Protein AF-0000000083255659 (afdb_homodimer)

Nearest PDB structures (foldseek):
  3q2k-assembly2_O  TM=6.761E-01  e=6.385E-17  Bordetella pertussis Tohama I
  3q2i-assembly1_A  TM=6.664E-01  e=1.271E-16  Chromobacterium violaceum
  3q2k-assembly2_P  TM=6.772E-01  e=3.003E-16  Bordetella pertussis Tohama I
  3q2k-assembly2_M  TM=6.395E-01  e=3.003E-16  Bordetella pertussis Tohama I
  3q2k-assembly2_L  TM=6.882E-01  e=6.271E-15  Bordetella pertussis Tohama I

Organism: NCBI:txid582686

Foldseek 3Di:
DPDQQQAAEEEEEDDDPVVVLVLVLCVLCVRHYDYAEYADQDPVSQVVCCVVRVHHYDRDDCVVLPPDPGLAYEYDDDQDCQLVVLLVCQVSVHAYEYEPPSHDDLVSLQVSVVSQPPPGRYFYQLQLCVQFLNVLLLLVLVVCQQPQWFEKEWADDDFLSRLLSVCSSNVNAQFKKKKAKAKDKDKDWDAADPVGGDPDTDIDIWIWIWMKIQTPPRGIYIYIYTPRCVTDPPDDIWMWIHGPAWIDTRFKIWGAPDPPRIDIWGWDWDFADPDPGPLDTDTAHIDTVPGGSTGQPDPPRNDDSSSSSSVVVSVVSSQVSVPHDHDGGSLNSSSSNNVSVQNVVNHVVSDIGIDDGDPSRDDD/DPDQQQAAEEEEEDDDPVVVLVLVLCVLCVRHYDYAEYADQDPVSQVVCCVVRVHHYDRDDCVPLPPDPGLAYEYDDDQDCQLVVLLVCQVSVHAYEYEPPSHDDLVSLQVSVVSQDPPRRYFYQLQLCVQFLNVLLLLVLVVCQQPQWFEKEWADDDFLSRLLSVCSSNVNAQFKKKKAKAKDKDKDWDAADPVGGDPDTDIDIWIWIWMKIQTPPRGIYIYIYTPRCVTDPPDDTWMWIHGPAWIDTRFKIWGAPDPPRIDIWGWDWDFADPDPGPPDTDTAHIDTVPGGSTGQPDPPRNDDSSSSSSVVVSVVSSCVSVPHDHDGGSLNSSSSNNVSVQNVVNHVVSDIGIDDGDPSRDDD

pLDDT: mean 95.0, std 7.07, range [35.06, 98.88]

InterPro domains:
  IPR000683 Gfo/Idh/MocA-like oxidoreductase, N-terminal [PF01408] (8-112)
  IPR036291 NAD(P)-binding domain superfamily [SSF51735] (4-154)
  IPR051450 Gfo/Idh/MocA Oxidoreductases [PTHR43377] (5-158)

Structure (mmCIF, N/CA/C/O backbone):
data_AF-0000000083255659-model_v1
#
loop_
_entity.id
_entity.type
_entity.pdbx_description
1 polymer 'Putative dehydrogenase'
#
loop_
_atom_site.group_PDB
_atom_site.id
_atom_site.type_symbol
_atom_site.label_atom_id
_atom_site.label_alt_id
_atom_site.label_comp_id
_atom_site.label_asym_id
_atom_site.label_entity_id
_atom_site.label_seq_id
_atom_site.pdbx_PDB_ins_code
_atom_site.Cartn_x
_atom_site.Cartn_y
_atom_site.Cartn_z
_atom_site.occupancy
_atom_site.B_iso_or_equiv
_atom_site.auth_seq_id
_atom_site.auth_comp_id
_atom_site.auth_asym_id
_atom_site.auth_atom_id
_atom_site.pdbx_PDB_model_num
ATOM 1 N N . MET A 1 1 ? 13.148 -31.312 -28.688 1 35.12 1 MET A N 1
ATOM 2 C CA . MET A 1 1 ? 12.477 -30.016 -28.516 1 35.12 1 MET A CA 1
ATOM 3 C C . MET A 1 1 ? 11.094 -30.047 -29.156 1 35.12 1 MET A C 1
ATOM 5 O O . MET A 1 1 ? 10.977 -30.25 -30.359 1 35.12 1 MET A O 1
ATOM 9 N N . ARG A 1 2 ? 10.078 -30.422 -28.406 1 48.06 2 ARG A N 1
ATOM 10 C CA . ARG A 1 2 ? 8.781 -30.547 -29.062 1 48.06 2 ARG A CA 1
ATOM 11 C C . ARG A 1 2 ? 8.516 -29.359 -29.984 1 48.06 2 ARG A C 1
ATOM 13 O O . ARG A 1 2 ? 8.914 -28.234 -29.688 1 48.06 2 ARG A O 1
ATOM 20 N N . SER A 1 3 ? 8.297 -29.531 -31.156 1 46.84 3 SER A N 1
ATOM 21 C CA . SER A 1 3 ? 7.891 -28.438 -32.031 1 46.84 3 SER A CA 1
ATOM 22 C C . SER A 1 3 ? 6.688 -27.688 -31.438 1 46.84 3 SER A C 1
ATOM 24 O O . SER A 1 3 ? 5.832 -28.297 -30.797 1 46.84 3 SER A O 1
ATOM 26 N N . MET A 1 4 ? 6.785 -26.312 -31.141 1 52.16 4 MET A N 1
ATOM 27 C CA . MET A 1 4 ? 5.688 -25.453 -30.703 1 52.16 4 MET A CA 1
ATOM 28 C C . MET A 1 4 ? 4.359 -25.922 -31.281 1 52.16 4 MET A C 1
ATOM 30 O O . MET A 1 4 ? 3.301 -25.422 -30.906 1 52.16 4 MET A O 1
ATOM 34 N N . THR A 1 5 ? 4.461 -26.922 -32.188 1 57.62 5 THR A N 1
ATOM 35 C CA . THR A 1 5 ? 3.27 -27.281 -32.969 1 57.62 5 THR A CA 1
ATOM 36 C C . THR A 1 5 ? 2.619 -28.531 -32.406 1 57.62 5 THR A C 1
ATOM 38 O O . THR A 1 5 ? 1.493 -28.875 -32.781 1 57.62 5 THR A O 1
ATOM 41 N N . GLU A 1 6 ? 3.33 -29.234 -31.375 1 81.56 6 GLU A N 1
ATOM 42 C CA . GLU A 1 6 ? 2.689 -30.484 -30.984 1 81.56 6 GLU A CA 1
ATOM 43 C C . GLU A 1 6 ? 1.813 -30.281 -29.75 1 81.56 6 GLU A C 1
ATOM 45 O O . GLU A 1 6 ? 2.205 -29.594 -28.812 1 81.56 6 GLU A O 1
ATOM 50 N N . LYS A 1 7 ? 0.633 -30.891 -29.719 1 92.81 7 LYS A N 1
ATOM 51 C CA . LYS A 1 7 ? -0.378 -30.828 -28.672 1 92.81 7 LYS A CA 1
ATOM 52 C C . LYS A 1 7 ? 0.122 -31.484 -27.375 1 92.81 7 LYS A C 1
ATOM 54 O O . LYS A 1 7 ? 0.744 -32.531 -27.422 1 92.81 7 LYS A O 1
ATOM 59 N N . ILE A 1 8 ? 0.042 -30.812 -26.281 1 97.44 8 ILE A N 1
ATOM 60 C CA . ILE A 1 8 ? 0.362 -31.359 -24.969 1 97.44 8 ILE A CA 1
ATOM 61 C C . ILE A 1 8 ? -0.812 -32.188 -24.453 1 97.44 8 ILE A C 1
ATOM 63 O O . ILE A 1 8 ? -1.905 -31.672 -24.234 1 97.44 8 ILE A O 1
ATOM 67 N N . LYS A 1 9 ? -0.588 -33.469 -24.375 1 98.12 9 LYS A N 1
ATOM 68 C CA . LYS A 1 9 ? -1.603 -34.406 -23.859 1 98.12 9 LYS A CA 1
ATOM 69 C C . LYS A 1 9 ? -1.374 -34.688 -22.375 1 98.12 9 LYS A C 1
ATOM 71 O O . LYS A 1 9 ? -0.251 -34.969 -21.969 1 98.12 9 LYS A O 1
ATOM 76 N N . PHE A 1 10 ? -2.426 -34.562 -21.625 1 98.5 10 PHE A N 1
ATOM 77 C CA . PHE A 1 10 ? -2.268 -34.844 -20.203 1 98.5 10 PHE A CA 1
ATOM 78 C C . PHE A 1 10 ? -3.545 -35.438 -19.625 1 98.5 10 PHE A C 1
ATOM 80 O O . PHE A 1 10 ? -4.602 -35.406 -20.25 1 98.5 10 PHE A O 1
ATOM 87 N N . GLY A 1 11 ? -3.422 -36.156 -18.516 1 98.38 11 GLY A N 1
ATOM 88 C CA . GLY A 1 11 ? -4.551 -36.656 -17.766 1 98.38 11 GLY A CA 1
ATOM 89 C C . GLY A 1 11 ? -4.844 -35.875 -16.516 1 98.38 11 GLY A C 1
ATOM 90 O O . GLY A 1 11 ? -4.008 -35.062 -16.062 1 98.38 11 GLY A O 1
ATOM 91 N N . ILE A 1 12 ? -6.082 -36 -15.992 1 98.44 12 ILE A N 1
ATOM 92 C CA . ILE A 1 12 ? -6.449 -35.312 -14.766 1 98.44 12 ILE A CA 1
ATOM 93 C C . ILE A 1 12 ? -6.98 -36.312 -13.742 1 98.44 12 ILE A C 1
ATOM 95 O O . ILE A 1 12 ? -7.805 -37.156 -14.078 1 98.44 12 ILE A O 1
ATOM 99 N N . VAL A 1 13 ? -6.398 -36.25 -12.578 1 98.06 13 VAL A N 1
ATOM 100 C CA . VAL A 1 13 ? -6.984 -36.969 -11.438 1 98.06 13 VAL A CA 1
ATOM 101 C C . VAL A 1 13 ? -7.844 -36 -10.625 1 98.06 13 VAL A C 1
ATOM 103 O O . VAL A 1 13 ? -7.324 -35.031 -10.031 1 98.06 13 VAL A O 1
ATOM 106 N N . GLY A 1 14 ? -9.117 -36.281 -10.547 1 95.94 14 GLY A N 1
ATOM 107 C CA . GLY A 1 14 ? -10.047 -35.406 -9.859 1 95.94 14 GLY A CA 1
ATOM 108 C C . GLY A 1 14 ? -10.992 -34.688 -10.812 1 95.94 14 GLY A C 1
ATOM 109 O O . GLY A 1 14 ? -10.656 -34.469 -11.977 1 95.94 14 GLY A O 1
ATOM 110 N N . GLY A 1 15 ? -12.195 -34.281 -10.32 1 91.31 15 GLY A N 1
ATOM 111 C CA . GLY A 1 15 ? -13.203 -33.625 -11.148 1 91.31 15 GLY A CA 1
ATOM 112 C C . GLY A 1 15 ? -13.883 -32.469 -10.453 1 91.31 15 GLY A C 1
ATOM 113 O O . GLY A 1 15 ? -15.055 -32.156 -10.711 1 91.31 15 GLY A O 1
ATOM 114 N N . GLY A 1 16 ? -13.211 -31.812 -9.586 1 87.12 16 GLY A N 1
ATOM 115 C CA . GLY A 1 16 ? -13.789 -30.703 -8.852 1 87.12 16 GLY A CA 1
ATOM 116 C C . GLY A 1 16 ? -13.664 -29.375 -9.57 1 87.12 16 GLY A C 1
ATOM 117 O O . GLY A 1 16 ? -13.383 -29.344 -10.773 1 87.12 16 GLY A O 1
ATOM 118 N N . TRP A 1 17 ? -13.984 -28.328 -8.852 1 84.25 17 TRP A N 1
ATOM 119 C CA . TRP A 1 17 ? -14.031 -26.969 -9.375 1 84.25 17 TRP A CA 1
ATOM 120 C C . TRP A 1 17 ? -12.711 -26.594 -10.047 1 84.25 17 TRP A C 1
ATOM 122 O O . TRP A 1 17 ? -12.711 -25.984 -11.125 1 84.25 17 TRP A O 1
ATOM 132 N N . ARG A 1 18 ? -11.617 -26.922 -9.484 1 89.44 18 ARG A N 1
ATOM 133 C CA . ARG A 1 18 ? -10.312 -26.547 -10.016 1 89.44 18 ARG A CA 1
ATOM 134 C C . ARG A 1 18 ? -10.031 -27.281 -11.328 1 89.44 18 ARG A C 1
ATOM 136 O O . ARG A 1 18 ? -9.383 -26.734 -12.219 1 89.44 18 ARG A O 1
ATOM 143 N N . ALA A 1 19 ? -10.453 -28.547 -11.398 1 93.31 19 ALA A N 1
ATOM 144 C CA . ALA A 1 19 ? -10.266 -29.312 -12.617 1 93.31 19 ALA A CA 1
ATOM 145 C C . ALA A 1 19 ? -10.914 -28.625 -13.812 1 93.31 19 ALA A C 1
ATOM 147 O O . ALA A 1 19 ? -10.445 -28.75 -14.945 1 93.31 19 ALA A O 1
ATOM 148 N N . GLU A 1 20 ? -11.938 -27.875 -13.523 1 90.69 20 GLU A N 1
ATOM 149 C CA . GLU A 1 20 ? -12.68 -27.203 -14.594 1 90.69 20 GLU A CA 1
ATOM 150 C C . GLU A 1 20 ? -11.82 -26.141 -15.273 1 90.69 20 GLU A C 1
ATOM 152 O O . GLU A 1 20 ? -12.016 -25.844 -16.453 1 90.69 20 GLU A O 1
ATOM 157 N N . PHE A 1 21 ? -10.898 -25.578 -14.555 1 91.81 21 PHE A N 1
ATOM 158 C CA . PHE A 1 21 ? -10 -24.609 -15.172 1 91.81 21 PHE A CA 1
ATOM 159 C C . PHE A 1 21 ? -9.195 -25.266 -16.281 1 91.81 21 PHE A C 1
ATOM 161 O O . PHE A 1 21 ? -9.055 -24.703 -17.375 1 91.81 21 PHE A O 1
ATOM 168 N N . TYR A 1 22 ? -8.742 -26.469 -16.047 1 97 22 TYR A N 1
ATOM 169 C CA . TYR A 1 22 ? -7.969 -27.188 -17.047 1 97 22 TYR A CA 1
ATOM 170 C C . TYR A 1 22 ? -8.836 -27.562 -18.25 1 97 22 TYR A C 1
ATOM 172 O O . TYR A 1 22 ? -8.406 -27.453 -19.391 1 97 22 TYR A O 1
ATOM 180 N N . LEU A 1 23 ? -10.039 -27.938 -17.938 1 96.38 23 LEU A N 1
ATOM 181 C CA . LEU A 1 23 ? -10.984 -28.312 -18.984 1 96.38 23 LEU A CA 1
ATOM 182 C C . LEU A 1 23 ? -11.32 -27.125 -19.875 1 96.38 23 LEU A C 1
ATOM 184 O O . LEU A 1 23 ? -11.312 -27.25 -21.094 1 96.38 23 LEU A O 1
ATOM 188 N N . ARG A 1 24 ? -11.5 -26 -19.25 1 94.94 24 ARG A N 1
ATOM 189 C CA . ARG A 1 24 ? -11.812 -24.781 -20 1 94.94 24 ARG A CA 1
ATOM 190 C C . ARG A 1 24 ? -10.648 -24.375 -20.891 1 94.94 24 ARG A C 1
ATOM 192 O O . ARG A 1 24 ? -10.852 -23.969 -22.047 1 94.94 24 ARG A O 1
ATOM 199 N N . ILE A 1 25 ? -9.516 -24.484 -20.375 1 96.38 25 ILE A N 1
ATOM 200 C CA . ILE A 1 25 ? -8.32 -24.094 -21.109 1 96.38 25 ILE A CA 1
ATOM 201 C C . ILE A 1 25 ? -8.125 -25.031 -22.312 1 96.38 25 ILE A C 1
ATOM 203 O O . ILE A 1 25 ? -7.871 -24.562 -23.422 1 96.38 25 ILE A O 1
ATOM 207 N N . ALA A 1 26 ? -8.258 -26.312 -22.094 1 96.19 26 ALA A N 1
ATOM 208 C CA . ALA A 1 26 ? -8.125 -27.281 -23.172 1 96.19 26 ALA A CA 1
ATOM 209 C C . ALA A 1 26 ? -9.195 -27.078 -24.25 1 96.19 26 ALA A C 1
ATOM 211 O O . ALA A 1 26 ? -8.922 -27.188 -25.438 1 96.19 26 ALA A O 1
ATOM 212 N N . ALA A 1 27 ? -10.367 -26.75 -23.766 1 94.69 27 ALA A N 1
ATOM 213 C CA . ALA A 1 27 ? -11.461 -26.484 -24.703 1 94.69 27 ALA A CA 1
ATOM 214 C C . ALA A 1 27 ? -11.203 -25.234 -25.516 1 94.69 27 ALA A C 1
ATOM 216 O O . ALA A 1 27 ? -11.523 -25.172 -26.703 1 94.69 27 ALA A O 1
ATOM 217 N N . ALA A 1 28 ? -10.633 -24.234 -24.906 1 92.75 28 ALA A N 1
ATOM 218 C CA . ALA A 1 28 ? -10.375 -22.953 -25.547 1 92.75 28 ALA A CA 1
ATOM 219 C C . ALA A 1 28 ? -9.203 -23.047 -26.516 1 92.75 28 ALA A C 1
ATOM 221 O O . ALA A 1 28 ? -9.133 -22.297 -27.484 1 92.75 28 ALA A O 1
ATOM 222 N N . MET A 1 29 ? -8.312 -24.016 -26.234 1 94.94 29 MET A N 1
ATOM 223 C CA . MET A 1 29 ? -7.125 -24.156 -27.062 1 94.94 29 MET A CA 1
ATOM 224 C C . MET A 1 29 ? -6.879 -25.625 -27.422 1 94.94 29 MET A C 1
ATOM 226 O O . MET A 1 29 ? -5.832 -26.172 -27.078 1 94.94 29 MET A O 1
ATOM 230 N N . PRO A 1 30 ? -7.738 -26.172 -28.25 1 93.94 30 PRO A N 1
ATOM 231 C CA . PRO A 1 30 ? -7.645 -27.609 -28.547 1 93.94 30 PRO A CA 1
ATOM 232 C C . PRO A 1 30 ? -6.422 -27.953 -29.391 1 93.94 30 PRO A C 1
ATOM 234 O O . PRO A 1 30 ? -6.008 -29.125 -29.422 1 93.94 30 PRO A O 1
ATOM 237 N N . GLU A 1 31 ? -5.914 -26.953 -29.984 1 94.06 31 GLU A N 1
ATOM 238 C CA . GLU A 1 31 ? -4.73 -27.203 -30.797 1 94.06 31 GLU A CA 1
ATOM 239 C C . GLU A 1 31 ? -3.475 -27.312 -29.938 1 94.06 31 GLU A C 1
ATOM 241 O O . GLU A 1 31 ? -2.443 -27.797 -30.391 1 94.06 31 GLU A O 1
ATOM 246 N N . ARG A 1 32 ? -3.545 -26.875 -28.688 1 95.5 32 ARG A N 1
ATOM 247 C CA . ARG A 1 32 ? -2.367 -26.828 -27.828 1 95.5 32 ARG A CA 1
ATOM 248 C C . ARG A 1 32 ? -2.459 -27.875 -26.719 1 95.5 32 ARG A C 1
ATOM 250 O O . ARG A 1 32 ? -1.441 -28.438 -26.297 1 95.5 32 ARG A O 1
ATOM 257 N N . PHE A 1 33 ? -3.678 -28.078 -26.234 1 97.31 33 PHE A N 1
ATOM 258 C CA . PHE A 1 33 ? -3.863 -28.938 -25.062 1 97.31 33 PHE A CA 1
ATOM 259 C C . PHE A 1 33 ? -4.938 -29.984 -25.312 1 97.31 33 PHE A C 1
ATOM 261 O O . PHE A 1 33 ? -5.957 -29.688 -25.953 1 97.31 33 PHE A O 1
ATOM 268 N N . GLU A 1 34 ? -4.691 -31.141 -24.844 1 97.44 34 GLU A N 1
ATOM 269 C CA . GLU A 1 34 ? -5.68 -32.219 -24.922 1 97.44 34 GLU A CA 1
ATOM 270 C C . GLU A 1 34 ? -5.699 -33.062 -23.641 1 97.44 34 GLU A C 1
ATOM 272 O O . GLU A 1 34 ? -4.656 -33.5 -23.172 1 97.44 34 GLU A O 1
ATOM 277 N N . ILE A 1 35 ? -6.844 -33.188 -23.062 1 97.88 35 ILE A N 1
ATOM 278 C CA . ILE A 1 35 ? -7.043 -34.062 -21.922 1 97.88 35 ILE A CA 1
ATOM 279 C C . ILE A 1 35 ? -7.512 -35.438 -22.406 1 97.88 35 ILE A C 1
ATOM 281 O O . ILE A 1 35 ? -8.609 -35.562 -22.953 1 97.88 35 ILE A O 1
ATOM 285 N N . THR A 1 36 ? -6.699 -36.438 -22.156 1 97.19 36 THR A N 1
ATOM 286 C CA . THR A 1 36 ? -6.988 -37.719 -22.797 1 97.19 36 THR A CA 1
ATOM 287 C C . THR A 1 36 ? -7.824 -38.625 -21.891 1 97.19 36 THR A C 1
ATOM 289 O O . THR A 1 36 ? -8.508 -39.531 -22.359 1 97.19 36 THR A O 1
ATOM 292 N N . ARG A 1 37 ? -7.695 -38.406 -20.609 1 97 37 ARG A N 1
ATOM 293 C CA . ARG A 1 37 ? -8.539 -39.156 -19.672 1 97 37 ARG A CA 1
ATOM 294 C C . ARG A 1 37 ? -8.547 -38.5 -18.297 1 97 37 ARG A C 1
ATOM 296 O O . ARG A 1 37 ? -7.609 -37.781 -17.938 1 97 37 ARG A O 1
ATOM 303 N N . MET A 1 38 ? -9.656 -38.719 -17.578 1 97.94 38 MET A N 1
ATOM 304 C CA . MET A 1 38 ? -9.82 -38.219 -16.219 1 97.94 38 MET A CA 1
ATOM 305 C C . MET A 1 38 ? -10.148 -39.375 -15.258 1 97.94 38 MET A C 1
ATOM 307 O O . MET A 1 38 ? -10.938 -40.25 -15.594 1 97.94 38 MET A O 1
ATOM 311 N N . LEU A 1 39 ? -9.453 -39.406 -14.172 1 98.06 39 LEU A N 1
ATOM 312 C CA . LEU A 1 39 ? -9.812 -40.344 -13.109 1 98.06 39 LEU A CA 1
ATOM 313 C C . LEU A 1 39 ? -10.812 -39.688 -12.148 1 98.06 39 LEU A C 1
ATOM 315 O O . LEU A 1 39 ? -10.469 -38.781 -11.406 1 98.06 39 LEU A O 1
ATOM 319 N N . VAL A 1 40 ? -12.031 -40.156 -12.172 1 96.38 40 VAL A N 1
ATOM 320 C CA . VAL A 1 40 ? -13.125 -39.75 -11.297 1 96.38 40 VAL A CA 1
ATOM 321 C C . VAL A 1 40 ? -13.773 -40.969 -10.68 1 96.38 40 VAL A C 1
ATOM 323 O O . VAL A 1 40 ? -14.258 -41.844 -11.398 1 96.38 40 VAL A O 1
ATOM 326 N N . ARG A 1 41 ? -13.875 -41 -9.328 1 91.88 41 ARG A N 1
ATOM 327 C CA . ARG A 1 41 ? -14.289 -42.219 -8.641 1 91.88 41 ARG A CA 1
ATOM 328 C C . ARG A 1 41 ? -15.781 -42.469 -8.805 1 91.88 41 ARG A C 1
ATOM 330 O O . ARG A 1 41 ? -16.219 -43.594 -8.93 1 91.88 41 ARG A O 1
ATOM 337 N N . SER A 1 42 ? -16.484 -41.375 -8.883 1 93.75 42 SER A N 1
ATOM 338 C CA . SER A 1 42 ? -17.938 -41.5 -9.023 1 93.75 42 SER A CA 1
ATOM 339 C C . SER A 1 42 ? -18.328 -41.688 -10.484 1 93.75 42 SER A C 1
ATOM 341 O O . SER A 1 42 ? -18.016 -40.875 -11.344 1 93.75 42 SER A O 1
ATOM 343 N N . GLU A 1 43 ? -19.125 -42.75 -10.75 1 93.75 43 GLU A N 1
ATOM 344 C CA . GLU A 1 43 ? -19.594 -43 -12.109 1 93.75 43 GLU A CA 1
ATOM 345 C C . GLU A 1 43 ? -20.5 -41.875 -12.609 1 93.75 43 GLU A C 1
ATOM 347 O O . GLU A 1 43 ? -20.406 -41.469 -13.766 1 93.75 43 GLU A O 1
ATOM 352 N N . GLU A 1 44 ? -21.328 -41.438 -11.773 1 95.06 44 GLU A N 1
ATOM 353 C CA . GLU A 1 44 ? -22.25 -40.375 -12.125 1 95.06 44 GLU A CA 1
ATOM 354 C C . GLU A 1 44 ? -21.516 -39.094 -12.477 1 95.06 44 GLU A C 1
ATOM 356 O O . GLU A 1 44 ? -21.766 -38.5 -13.516 1 95.06 44 GLU A O 1
ATOM 361 N N . LYS A 1 45 ? -20.578 -38.75 -11.641 1 93.44 45 LYS A N 1
ATOM 362 C CA . LYS A 1 45 ? -19.797 -37.562 -11.891 1 93.44 45 LYS A CA 1
ATOM 363 C C . LYS A 1 45 ? -18.969 -37.688 -13.172 1 93.44 45 LYS A C 1
ATOM 365 O O . LYS A 1 45 ? -18.859 -36.75 -13.953 1 93.44 45 LYS A O 1
ATOM 370 N N . GLY A 1 46 ? -18.406 -38.875 -13.352 1 94.38 46 GLY A N 1
ATOM 371 C CA . GLY A 1 46 ? -17.641 -39.125 -14.555 1 94.38 46 GLY A CA 1
ATOM 372 C C . GLY A 1 46 ? -18.453 -39.031 -15.828 1 94.38 46 GLY A C 1
ATOM 373 O O . GLY A 1 46 ? -18 -38.438 -16.812 1 94.38 46 GLY A O 1
ATOM 374 N N . ALA A 1 47 ? -19.609 -39.562 -15.773 1 95 47 ALA A N 1
ATOM 375 C CA . ALA A 1 47 ? -20.484 -39.5 -16.938 1 95 47 ALA A CA 1
ATOM 376 C C . ALA A 1 47 ? -20.859 -38.062 -17.266 1 95 47 ALA A C 1
ATOM 378 O O . ALA A 1 47 ? -20.922 -37.688 -18.438 1 95 47 ALA A O 1
ATOM 379 N N . ALA A 1 48 ? -21.172 -37.344 -16.266 1 94.81 48 ALA A N 1
ATOM 380 C CA . ALA A 1 48 ? -21.516 -35.938 -16.438 1 94.81 48 ALA A CA 1
ATOM 381 C C . ALA A 1 48 ? -20.359 -35.156 -17.062 1 94.81 48 ALA A C 1
ATOM 383 O O . ALA A 1 48 ? -20.578 -34.281 -17.922 1 94.81 48 ALA A O 1
ATOM 384 N N . LEU A 1 49 ? -19.156 -35.438 -16.609 1 94.38 49 LEU A N 1
ATOM 385 C CA . LEU A 1 49 ? -17.969 -34.75 -17.125 1 94.38 49 LEU A CA 1
ATOM 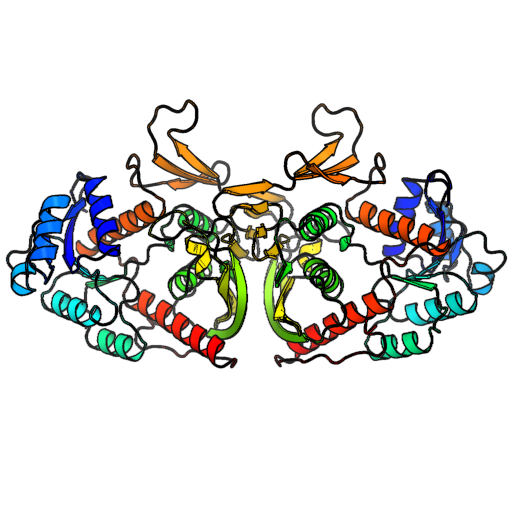386 C C . LEU A 1 49 ? -17.734 -35.125 -18.594 1 94.38 49 LEU A C 1
ATOM 388 O O . LEU A 1 49 ? -17.422 -34.25 -19.422 1 94.38 49 LEU A O 1
ATOM 392 N N . THR A 1 50 ? -17.906 -36.375 -18.891 1 95.06 50 THR A N 1
ATOM 393 C CA . THR A 1 50 ? -17.75 -36.844 -20.266 1 95.06 50 THR A CA 1
ATOM 394 C C . THR A 1 50 ? -18.781 -36.188 -21.172 1 95.06 50 THR A C 1
ATOM 396 O O . THR A 1 50 ? -18.453 -35.75 -22.281 1 95.06 50 THR A O 1
ATOM 399 N N . ALA A 1 51 ? -19.953 -36.125 -20.688 1 96.12 51 ALA A N 1
ATOM 400 C CA . ALA A 1 51 ? -21.031 -35.531 -21.484 1 96.12 51 ALA A CA 1
ATOM 401 C C . ALA A 1 51 ? -20.766 -34.062 -21.75 1 96.12 51 ALA A C 1
ATOM 403 O O . ALA A 1 51 ? -21 -33.594 -22.875 1 96.12 51 ALA A O 1
ATOM 404 N N . ARG A 1 52 ? -20.297 -33.406 -20.781 1 94.69 52 ARG A N 1
ATOM 405 C CA . ARG A 1 52 ? -20.141 -31.953 -20.875 1 94.69 52 ARG A CA 1
ATOM 406 C C . ARG A 1 52 ? -18.875 -31.594 -21.641 1 94.69 52 ARG A C 1
ATOM 408 O O . ARG A 1 52 ? -18.875 -30.641 -22.438 1 94.69 52 ARG A O 1
ATOM 415 N N . TRP A 1 53 ? -17.766 -32.344 -21.453 1 95.06 53 TRP A N 1
ATOM 416 C CA . TRP A 1 53 ? -16.469 -31.891 -21.938 1 95.06 53 TRP A CA 1
ATOM 417 C C . TRP A 1 53 ? -15.922 -32.812 -23.016 1 95.06 53 TRP A C 1
ATOM 419 O O . TRP A 1 53 ? -14.922 -32.5 -23.672 1 95.06 53 TRP A O 1
ATOM 429 N N . GLY A 1 54 ? -16.5 -34 -23.188 1 94.62 54 GLY A N 1
ATOM 430 C CA . GLY A 1 54 ? -16.078 -34.938 -24.188 1 94.62 54 GLY A CA 1
ATOM 431 C C . GLY A 1 54 ? -14.805 -35.688 -23.812 1 94.62 54 GLY A C 1
ATOM 432 O O . GLY A 1 54 ? -14.102 -36.219 -24.672 1 94.62 54 GLY A O 1
ATOM 433 N N . VAL A 1 55 ? -14.43 -35.656 -22.562 1 95.5 55 VAL A N 1
ATOM 434 C CA . VAL A 1 55 ? -13.211 -36.312 -22.094 1 95.5 55 VAL A CA 1
ATOM 435 C C . VAL A 1 55 ? -13.555 -37.656 -21.453 1 95.5 55 VAL A C 1
ATOM 437 O O . VAL A 1 55 ? -14.438 -37.719 -20.594 1 95.5 55 VAL A O 1
ATOM 440 N N . PRO A 1 56 ? -12.906 -38.75 -21.906 1 95.81 56 PRO A N 1
ATOM 441 C CA . PRO A 1 56 ? -13.164 -40.031 -21.266 1 95.81 56 PRO A CA 1
ATOM 442 C C . PRO A 1 56 ? -12.789 -40.062 -19.797 1 95.81 56 PRO A C 1
ATOM 444 O O . PRO A 1 56 ? -11.805 -39.406 -19.391 1 95.81 56 PRO A O 1
ATOM 447 N N . THR A 1 57 ? -13.594 -40.781 -19.031 1 97.44 57 THR A N 1
ATOM 448 C CA . THR A 1 57 ? -13.297 -40.906 -17.609 1 97.44 57 THR A CA 1
ATOM 449 C C . THR A 1 57 ? -13.086 -42.375 -17.219 1 97.44 57 THR A C 1
ATOM 451 O O . THR A 1 57 ? -13.688 -43.25 -17.828 1 97.44 57 THR A O 1
ATOM 454 N N . VAL A 1 58 ? -12.18 -42.594 -16.312 1 97.56 58 VAL A N 1
ATOM 455 C CA . VAL A 1 58 ? -11.938 -43.906 -15.734 1 97.56 58 VAL A CA 1
ATOM 456 C C . VAL A 1 58 ? -12.195 -43.875 -14.234 1 97.56 58 VAL A C 1
ATOM 458 O O . VAL A 1 58 ? -12.359 -42.812 -13.648 1 97.56 58 VAL A O 1
ATOM 461 N N . ARG A 1 59 ? -12.156 -45.094 -13.578 1 96.31 59 ARG A N 1
ATOM 462 C CA . ARG A 1 59 ? -12.68 -45.156 -12.219 1 96.31 59 ARG A CA 1
ATOM 463 C C . ARG A 1 59 ? -11.57 -45.469 -11.219 1 96.31 59 ARG A C 1
ATOM 465 O O . ARG A 1 59 ? -11.75 -45.312 -10.016 1 96.31 59 ARG A O 1
ATOM 472 N N . ASN A 1 60 ? -10.453 -45.906 -11.742 1 96.25 60 ASN A N 1
ATOM 473 C CA . ASN A 1 60 ? -9.383 -46.25 -10.82 1 96.25 60 ASN A CA 1
ATOM 474 C C . ASN A 1 60 ? -8.008 -45.969 -11.43 1 96.25 60 ASN A C 1
ATOM 476 O O . ASN A 1 60 ? -7.902 -45.688 -12.625 1 96.25 60 ASN A O 1
ATOM 480 N N . MET A 1 61 ? -6.977 -46.125 -10.586 1 97.25 61 MET A N 1
ATOM 481 C CA . MET A 1 61 ? -5.613 -45.75 -10.953 1 97.25 61 MET A CA 1
ATOM 482 C C . MET A 1 61 ? -5.066 -46.688 -12.023 1 97.25 61 MET A C 1
ATOM 484 O O . MET A 1 61 ? -4.375 -46.25 -12.945 1 97.25 61 MET A O 1
ATOM 488 N N . GLU A 1 62 ? -5.367 -47.938 -11.891 1 97.12 62 GLU A N 1
ATOM 489 C CA . GLU A 1 62 ? -4.887 -48.906 -12.859 1 97.12 62 GLU A CA 1
ATOM 490 C C . GLU A 1 62 ? -5.332 -48.531 -14.273 1 97.12 62 GLU A C 1
ATOM 492 O O . GLU A 1 62 ? -4.516 -48.5 -15.195 1 97.12 62 GLU A O 1
ATOM 497 N N . ALA A 1 63 ? -6.594 -48.312 -14.383 1 96.75 63 ALA A N 1
ATOM 498 C CA . ALA A 1 63 ? -7.145 -47.906 -15.68 1 96.75 63 ALA A CA 1
ATOM 499 C C . ALA A 1 63 ? -6.57 -46.594 -16.156 1 96.75 63 ALA A C 1
ATOM 501 O O . ALA A 1 63 ? -6.418 -46.344 -17.359 1 96.75 63 ALA A O 1
ATOM 502 N N . PHE A 1 64 ? -6.285 -45.719 -15.234 1 98 64 PHE A N 1
ATOM 503 C CA . PHE A 1 64 ? -5.762 -44.406 -15.539 1 98 64 PHE A CA 1
ATOM 504 C C . PHE A 1 64 ? -4.348 -44.5 -16.094 1 98 64 PHE A C 1
ATOM 506 O O . PHE A 1 64 ? -3.984 -43.75 -17.016 1 98 64 PHE A O 1
ATOM 513 N N . VAL A 1 65 ? -3.545 -45.438 -15.578 1 97.88 65 VAL A N 1
ATOM 514 C CA . VAL A 1 65 ? -2.129 -45.5 -15.922 1 97.88 65 VAL A CA 1
ATOM 515 C C . VAL A 1 65 ? -1.931 -46.469 -17.094 1 97.88 65 VAL A C 1
ATOM 517 O O . VAL A 1 65 ? -1.035 -46.281 -17.922 1 97.88 65 VAL A O 1
ATOM 520 N N . ARG A 1 66 ? -2.791 -47.438 -17.188 1 95.38 66 ARG A N 1
ATOM 521 C CA . ARG A 1 66 ? -2.652 -48.469 -18.219 1 95.38 66 ARG A CA 1
ATOM 522 C C . ARG A 1 66 ? -2.773 -47.844 -19.609 1 95.38 66 ARG A C 1
ATOM 524 O O . ARG A 1 66 ? -3.73 -47.125 -19.906 1 95.38 66 ARG A O 1
ATOM 531 N N . GLY A 1 67 ? -1.754 -48.25 -20.531 1 94.31 67 GLY A N 1
ATOM 532 C CA . GLY A 1 67 ? -1.794 -47.719 -21.891 1 94.31 67 GLY A CA 1
ATOM 533 C C . GLY A 1 67 ? -1.702 -46.219 -21.969 1 94.31 67 GLY A C 1
ATOM 534 O O . GLY A 1 67 ? -2.344 -45.594 -22.812 1 94.31 67 GLY A O 1
ATOM 535 N N . ARG A 1 68 ? -1.028 -45.656 -21.109 1 92.06 68 ARG A N 1
ATOM 536 C CA . ARG A 1 68 ? -0.892 -44.219 -20.984 1 92.06 68 ARG A CA 1
ATOM 537 C C . ARG A 1 68 ? -0.455 -43.594 -22.297 1 92.06 68 ARG A C 1
ATOM 539 O O . ARG A 1 68 ? 0.495 -44.062 -22.922 1 92.06 68 ARG A O 1
ATOM 546 N N . ASP A 1 69 ? -1.191 -42.531 -22.719 1 96.25 69 ASP A N 1
ATOM 547 C CA . ASP A 1 69 ? -0.923 -41.781 -23.953 1 96.25 69 ASP A CA 1
ATOM 548 C C . ASP A 1 69 ? -0.76 -40.281 -23.656 1 96.25 69 ASP A C 1
ATOM 550 O O . ASP A 1 69 ? -0.971 -39.469 -24.547 1 96.25 69 ASP A O 1
ATOM 554 N N . TYR A 1 70 ? -0.602 -39.938 -22.422 1 97.31 70 TYR A N 1
ATOM 555 C CA . TYR A 1 70 ? -0.414 -38.562 -22 1 97.31 70 TYR A CA 1
ATOM 556 C C . TYR A 1 70 ? 0.967 -38.375 -21.391 1 97.31 70 TYR A C 1
ATOM 558 O O . TYR A 1 70 ? 1.598 -39.312 -20.938 1 97.31 70 TYR A O 1
ATOM 566 N N . ALA A 1 71 ? 1.41 -37.125 -21.375 1 97.31 71 ALA A N 1
ATOM 567 C CA . ALA A 1 71 ? 2.773 -36.781 -20.969 1 97.31 71 ALA A CA 1
ATOM 568 C C . ALA A 1 71 ? 2.881 -36.688 -19.453 1 97.31 71 ALA A C 1
ATOM 570 O O . ALA A 1 71 ? 3.934 -36.969 -18.875 1 97.31 71 ALA A O 1
ATOM 571 N N . PHE A 1 72 ? 1.849 -36.219 -18.828 1 98.62 72 PHE A N 1
ATOM 572 C CA . PHE A 1 72 ? 1.827 -36.031 -17.375 1 98.62 72 PHE A CA 1
ATOM 573 C C . PHE A 1 72 ? 0.398 -36.062 -16.859 1 98.62 72 PHE A C 1
ATOM 575 O O . PHE A 1 72 ? -0.558 -36 -17.625 1 98.62 72 PHE A O 1
ATOM 582 N N . ALA A 1 73 ? 0.256 -36.156 -15.539 1 98.69 73 ALA A N 1
ATOM 583 C CA . ALA A 1 73 ? -1.049 -36.156 -14.883 1 98.69 73 ALA A CA 1
ATOM 584 C C . ALA A 1 73 ? -1.195 -34.969 -13.953 1 98.69 73 ALA A C 1
ATOM 586 O O . ALA A 1 73 ? -0.303 -34.688 -13.148 1 98.69 73 ALA A O 1
ATOM 587 N N . VAL A 1 74 ? -2.301 -34.219 -14.125 1 98.69 74 VAL A N 1
ATOM 588 C CA . VAL A 1 74 ? -2.67 -33.188 -13.172 1 98.69 74 VAL A CA 1
ATOM 589 C C . VAL A 1 74 ? -3.436 -33.812 -12 1 98.69 74 VAL A C 1
ATOM 591 O O . VAL A 1 74 ? -4.434 -34.5 -12.203 1 98.69 74 VAL A O 1
ATOM 594 N N . VAL A 1 75 ? -2.939 -33.594 -10.812 1 98.31 75 VAL A N 1
ATOM 595 C CA . VAL A 1 75 ? -3.635 -34.094 -9.633 1 98.31 75 VAL A CA 1
ATOM 596 C C . VAL A 1 75 ? -4.453 -32.969 -9.008 1 98.31 75 VAL A C 1
ATOM 598 O O . VAL A 1 75 ? -3.91 -32.094 -8.32 1 98.31 75 VAL A O 1
ATOM 601 N N . SER A 1 76 ? -5.707 -32.969 -9.242 1 96.75 76 SER A N 1
ATOM 602 C CA . SER A 1 76 ? -6.637 -31.922 -8.812 1 96.75 76 SER A CA 1
ATOM 603 C C . SER A 1 76 ? -7.672 -32.469 -7.836 1 96.75 76 SER A C 1
ATOM 605 O O . SER A 1 76 ? -8.867 -32.469 -8.133 1 96.75 76 SER A O 1
ATOM 607 N N . VAL A 1 77 ? -7.238 -32.906 -6.68 1 95.25 77 VAL A N 1
ATOM 608 C CA . VAL A 1 77 ? -8.062 -33.469 -5.613 1 95.25 77 VAL A CA 1
ATOM 609 C C . VAL A 1 77 ? -7.832 -32.688 -4.32 1 95.25 77 VAL A C 1
ATOM 611 O O . VAL A 1 77 ? -7.074 -31.719 -4.301 1 95.25 77 VAL A O 1
ATOM 614 N N . SER A 1 78 ? -8.562 -33.062 -3.291 1 92.44 78 SER A N 1
ATOM 615 C CA . SER A 1 78 ? -8.414 -32.375 -2.008 1 92.44 78 SER A CA 1
ATOM 616 C C . SER A 1 78 ? -7.008 -32.562 -1.443 1 92.44 78 SER A C 1
ATOM 618 O O . SER A 1 78 ? -6.328 -33.562 -1.757 1 92.44 78 SER A O 1
ATOM 620 N N . ARG A 1 79 ? -6.602 -31.688 -0.579 1 91.94 79 ARG A N 1
ATOM 621 C CA . ARG A 1 79 ? -5.254 -31.656 -0.026 1 91.94 79 ARG A CA 1
ATOM 622 C C . ARG A 1 79 ? -4.969 -32.906 0.805 1 91.94 79 ARG A C 1
ATOM 624 O O . ARG A 1 79 ? -3.82 -33.312 0.921 1 91.94 79 ARG A O 1
ATOM 631 N N . SER A 1 80 ? -6.023 -33.438 1.347 1 92.75 80 SER A N 1
ATOM 632 C CA . SER A 1 80 ? -5.848 -34.562 2.258 1 92.75 80 SER A CA 1
ATOM 633 C C . SER A 1 80 ? -5.492 -35.844 1.5 1 92.75 80 SER A C 1
ATOM 635 O O . SER A 1 80 ? -4.793 -36.688 2.027 1 92.75 80 SER A O 1
ATOM 637 N N . VAL A 1 81 ? -5.863 -35.969 0.252 1 94.38 81 VAL A N 1
ATOM 638 C CA . VAL A 1 81 ? -5.629 -37.219 -0.468 1 94.38 81 VAL A CA 1
ATOM 639 C C . VAL A 1 81 ? -4.59 -37 -1.565 1 94.38 81 VAL A C 1
ATOM 641 O O . VAL A 1 81 ? -4.07 -37.938 -2.139 1 94.38 81 VAL A O 1
ATOM 644 N N . CYS A 1 82 ? -4.262 -35.781 -1.831 1 96.38 82 CYS A N 1
ATOM 645 C CA . CYS A 1 82 ? -3.355 -35.406 -2.91 1 96.38 82 CYS A CA 1
ATOM 646 C C . CYS A 1 82 ? -2.023 -36.125 -2.783 1 96.38 82 CYS A C 1
ATOM 648 O O . CYS A 1 82 ? -1.536 -36.719 -3.754 1 96.38 82 CYS A O 1
ATOM 650 N N . PRO A 1 83 ? -1.412 -36.25 -1.559 1 97.25 83 PRO A N 1
ATOM 651 C CA . PRO A 1 83 ? -0.109 -36.906 -1.435 1 97.25 83 PRO A CA 1
ATOM 652 C C . PRO A 1 83 ? -0.133 -38.344 -1.914 1 97.25 83 PRO A C 1
ATOM 654 O O . PRO A 1 83 ? 0.813 -38.812 -2.562 1 97.25 83 PRO A O 1
ATOM 657 N N . ASP A 1 84 ? -1.191 -39.031 -1.672 1 96.69 84 ASP A N 1
ATOM 658 C CA . ASP A 1 84 ? -1.294 -40.438 -2.053 1 96.69 84 ASP A CA 1
ATOM 659 C C . ASP A 1 84 ? -1.32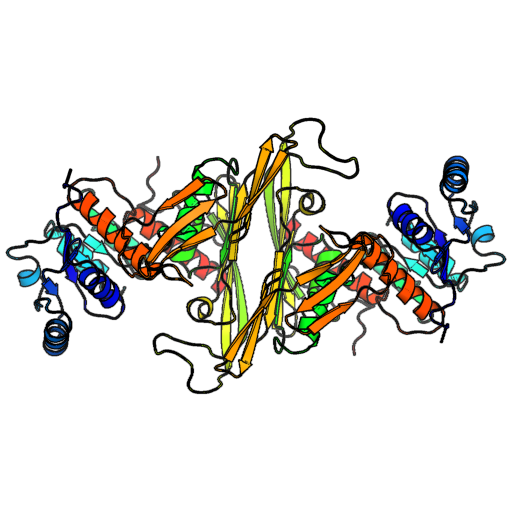8 -40.594 -3.572 1 96.69 84 ASP A C 1
ATOM 661 O O . ASP A 1 84 ? -0.705 -41.5 -4.121 1 96.69 84 ASP A O 1
ATOM 665 N N . TYR A 1 85 ? -2.023 -39.719 -4.215 1 97.62 85 TYR A N 1
ATOM 666 C CA . TYR A 1 85 ? -2.096 -39.781 -5.672 1 97.62 85 TYR A CA 1
ATOM 667 C C . TYR A 1 85 ? -0.76 -39.406 -6.297 1 97.62 85 TYR A C 1
ATOM 669 O O . TYR A 1 85 ? -0.333 -40 -7.281 1 97.62 85 TYR A O 1
ATOM 677 N N . ILE A 1 86 ? -0.138 -38.375 -5.723 1 98.06 86 ILE A N 1
ATOM 678 C CA . ILE A 1 86 ? 1.178 -38 -6.211 1 98.06 86 ILE A CA 1
ATOM 679 C C . ILE A 1 86 ? 2.137 -39.188 -6.129 1 98.06 86 ILE A C 1
ATOM 681 O O . ILE A 1 86 ? 2.807 -39.5 -7.109 1 98.06 86 ILE A O 1
ATOM 685 N N . ALA A 1 87 ? 2.148 -39.812 -5.008 1 96.62 87 ALA A N 1
ATOM 686 C CA . ALA A 1 87 ? 3.053 -40.938 -4.777 1 96.62 87 ALA A CA 1
ATOM 687 C C . ALA A 1 87 ? 2.75 -42.094 -5.73 1 96.62 87 ALA A C 1
ATOM 689 O O . ALA A 1 87 ? 3.66 -42.656 -6.348 1 96.62 87 ALA A O 1
ATOM 690 N N . ALA A 1 88 ? 1.521 -42.438 -5.871 1 96.38 88 ALA A N 1
ATOM 691 C CA . ALA A 1 88 ? 1.108 -43.562 -6.719 1 96.38 88 ALA A CA 1
ATOM 692 C C . ALA A 1 88 ? 1.503 -43.312 -8.172 1 96.38 88 ALA A C 1
ATOM 694 O O . ALA A 1 88 ? 1.999 -44.219 -8.844 1 96.38 88 ALA A O 1
ATOM 695 N N . LEU A 1 89 ? 1.259 -42.125 -8.617 1 97.81 89 LEU A N 1
ATOM 696 C CA . LEU A 1 89 ? 1.579 -41.781 -10.008 1 97.81 89 LEU A CA 1
ATOM 697 C C . LEU A 1 89 ? 3.088 -41.781 -10.227 1 97.81 89 LEU A C 1
ATOM 699 O O . LEU A 1 89 ? 3.568 -42.281 -11.242 1 97.81 89 LEU A O 1
ATOM 703 N N . THR A 1 90 ? 3.791 -41.25 -9.297 1 96.56 90 THR A N 1
ATOM 704 C CA . THR A 1 90 ? 5.246 -41.219 -9.398 1 96.56 90 THR A CA 1
ATOM 705 C C . THR A 1 90 ? 5.816 -42.625 -9.398 1 96.56 90 THR A C 1
ATOM 707 O O . THR A 1 90 ? 6.75 -42.938 -10.148 1 96.56 90 THR A O 1
ATOM 710 N N . GLU A 1 91 ? 5.285 -43.469 -8.602 1 94.38 91 GLU A N 1
ATOM 711 C CA . GLU A 1 91 ? 5.699 -44.875 -8.555 1 94.38 91 GLU A CA 1
ATOM 712 C C . GLU A 1 91 ? 5.441 -45.562 -9.891 1 94.38 91 GLU A C 1
ATOM 714 O O . GLU A 1 91 ? 6.191 -46.469 -10.281 1 94.38 91 GLU A O 1
ATOM 719 N N . ALA A 1 92 ? 4.449 -45.125 -10.547 1 95.25 92 ALA A N 1
ATOM 720 C CA . ALA A 1 92 ? 4.094 -45.688 -11.844 1 95.25 92 ALA A CA 1
ATOM 721 C C . ALA A 1 92 ? 4.898 -45.031 -12.969 1 95.25 92 ALA A C 1
ATOM 723 O O . ALA A 1 92 ? 4.672 -45.312 -14.148 1 95.25 92 ALA A O 1
ATOM 724 N N . GLY A 1 93 ? 5.793 -44.125 -12.594 1 94.38 93 GLY A N 1
ATOM 725 C CA . GLY A 1 93 ? 6.66 -43.469 -13.562 1 94.38 93 GLY A CA 1
ATOM 726 C C . GLY A 1 93 ? 5.98 -42.344 -14.305 1 94.38 93 GLY A C 1
ATOM 727 O O . GLY A 1 93 ? 6.445 -41.906 -15.367 1 94.38 93 GLY A O 1
ATOM 728 N N . VAL A 1 94 ? 4.859 -41.844 -13.867 1 97.06 94 VAL A N 1
ATOM 729 C CA . VAL A 1 94 ? 4.113 -40.781 -14.516 1 97.06 94 VAL A CA 1
ATOM 730 C C . VAL A 1 94 ? 4.535 -39.438 -13.93 1 97.06 94 VAL A C 1
ATOM 732 O O . VAL A 1 94 ? 4.469 -39.219 -12.719 1 97.06 94 VAL A O 1
ATOM 735 N N . PRO A 1 95 ? 5.059 -38.438 -14.781 1 98.25 95 PRO A N 1
ATOM 736 C CA . PRO A 1 95 ? 5.262 -37.062 -14.273 1 98.25 95 PRO A CA 1
ATOM 737 C C . PRO A 1 95 ? 3.98 -36.438 -13.727 1 98.25 95 PRO A C 1
ATOM 739 O O . PRO A 1 95 ? 2.902 -36.656 -14.297 1 98.25 95 PRO A O 1
ATOM 742 N N . VAL A 1 96 ? 4.121 -35.719 -12.594 1 98.69 96 VAL A N 1
ATOM 743 C CA . VAL A 1 96 ? 2.93 -35.25 -11.891 1 98.69 96 VAL A CA 1
ATOM 744 C C . VAL A 1 96 ? 2.951 -33.719 -11.797 1 98.69 96 VAL A C 1
ATOM 746 O O . VAL A 1 96 ? 3.98 -33.125 -11.469 1 98.69 96 VAL A O 1
ATOM 749 N N . LEU A 1 97 ? 1.858 -33.062 -12.172 1 98.69 97 LEU A N 1
ATOM 750 C CA . LEU A 1 97 ? 1.548 -31.672 -11.836 1 98.69 97 LEU A CA 1
ATOM 751 C C . LEU A 1 97 ? 0.491 -31.609 -10.742 1 98.69 97 LEU A C 1
ATOM 753 O O . LEU A 1 97 ? -0.692 -31.844 -10.992 1 98.69 97 LEU A O 1
ATOM 757 N N . SER A 1 98 ? 0.901 -31.297 -9.539 1 97.69 98 SER A N 1
ATOM 758 C CA . SER A 1 98 ? -0.022 -31.281 -8.414 1 97.69 98 SER A CA 1
ATOM 759 C C . SER A 1 98 ? -0.62 -29.891 -8.195 1 97.69 98 SER A C 1
ATOM 761 O O . SER A 1 98 ? 0.028 -28.891 -8.477 1 97.69 98 SER A O 1
ATOM 763 N N . GLU A 1 99 ? -1.835 -29.859 -7.664 1 95.12 99 GLU A N 1
ATOM 764 C CA . GLU A 1 99 ? -2.365 -28.609 -7.141 1 95.12 99 GLU A CA 1
ATOM 765 C C . GLU A 1 99 ? -1.573 -28.141 -5.922 1 95.12 99 GLU A C 1
ATOM 767 O O . GLU A 1 99 ? -0.863 -28.938 -5.297 1 95.12 99 GLU A O 1
ATOM 772 N N . THR A 1 100 ? -1.653 -26.875 -5.676 1 94.5 100 THR A N 1
ATOM 773 C CA . THR A 1 100 ? -0.986 -26.297 -4.52 1 94.5 100 THR A CA 1
ATOM 774 C C . THR A 1 100 ? -1.957 -26.156 -3.35 1 94.5 100 THR A C 1
ATOM 776 O O . THR A 1 100 ? -3.123 -25.797 -3.543 1 94.5 100 THR A O 1
ATOM 779 N N . PRO A 1 101 ? -1.643 -26.453 -2.123 1 95.19 101 PRO A N 1
ATOM 780 C CA . PRO A 1 101 ? -0.364 -27.094 -1.783 1 95.19 101 PRO A CA 1
ATOM 781 C C . PRO A 1 101 ? -0.391 -28.609 -1.942 1 95.19 101 PRO A C 1
ATOM 783 O O . PRO A 1 101 ? -1.465 -29.219 -1.93 1 95.19 101 PRO A O 1
ATOM 786 N N . PRO A 1 102 ? 0.772 -29.188 -2.092 1 96.19 102 PRO A N 1
ATOM 787 C CA . PRO A 1 102 ? 0.808 -30.625 -2.4 1 96.19 102 PRO A CA 1
ATOM 788 C C . PRO A 1 102 ? 0.411 -31.484 -1.209 1 96.19 102 PRO A C 1
ATOM 790 O O . PRO A 1 102 ? 0.172 -32.688 -1.368 1 96.19 102 PRO A O 1
ATOM 793 N N . ALA A 1 103 ? 0.386 -30.891 -0.029 1 96.62 103 ALA A N 1
ATOM 794 C CA . ALA A 1 103 ? -0.079 -31.562 1.188 1 96.62 103 ALA A CA 1
ATOM 795 C C . ALA A 1 103 ? -0.702 -30.547 2.152 1 96.62 103 ALA A C 1
ATOM 797 O O . ALA A 1 103 ? -0.465 -29.344 2.043 1 96.62 103 ALA A O 1
ATOM 798 N N . GLU A 1 104 ? -1.445 -31.062 3.117 1 95.31 104 GLU A N 1
ATOM 799 C CA . GLU A 1 104 ? -2.213 -30.203 4.012 1 95.31 104 GLU A CA 1
ATOM 800 C C . GLU A 1 104 ? -1.306 -29.5 5.023 1 95.31 104 GLU A C 1
ATOM 802 O O . GLU A 1 104 ? -1.378 -28.281 5.195 1 95.31 104 GLU A O 1
ATOM 807 N N . GLY A 1 105 ? -0.517 -30.281 5.695 1 96.94 105 GLY A N 1
ATOM 808 C CA . GLY A 1 105 ? 0.312 -29.734 6.758 1 96.94 105 GLY A CA 1
ATOM 809 C C . GLY A 1 105 ? 1.767 -30.141 6.656 1 96.94 105 GLY A C 1
ATOM 810 O O . GLY A 1 105 ? 2.164 -30.797 5.688 1 96.94 105 GLY A O 1
ATOM 811 N N . LEU A 1 106 ? 2.494 -29.719 7.633 1 97.62 106 LEU A N 1
ATOM 812 C CA . LEU A 1 106 ? 3.938 -29.938 7.605 1 97.62 106 LEU A CA 1
ATOM 813 C C . LEU A 1 106 ? 4.27 -31.422 7.68 1 97.62 106 LEU A C 1
ATOM 815 O O . LEU A 1 106 ? 5.137 -31.906 6.945 1 97.62 106 LEU A O 1
ATOM 819 N N . ASP A 1 107 ? 3.607 -32.156 8.562 1 97.75 107 ASP A N 1
ATOM 820 C CA . ASP A 1 107 ? 3.873 -33.562 8.711 1 97.75 107 ASP A CA 1
ATOM 821 C C . ASP A 1 107 ? 3.645 -34.312 7.398 1 97.75 107 ASP A C 1
ATOM 823 O O . ASP A 1 107 ? 4.449 -35.156 7.008 1 97.75 107 ASP A O 1
ATOM 827 N N . GLU A 1 108 ? 2.588 -34 6.734 1 97.56 108 GLU A N 1
ATOM 828 C CA . GLU A 1 108 ? 2.26 -34.625 5.465 1 97.56 108 GLU A CA 1
ATOM 829 C C . GLU A 1 108 ? 3.256 -34.25 4.375 1 97.56 108 GLU A C 1
ATOM 831 O O . GLU A 1 108 ? 3.584 -35.062 3.508 1 97.56 108 GLU A O 1
ATOM 836 N N . LEU A 1 109 ? 3.674 -32.969 4.414 1 96.94 109 LEU A N 1
ATOM 837 C CA . LEU A 1 109 ? 4.691 -32.531 3.469 1 96.94 109 LEU A CA 1
ATOM 838 C C . LEU A 1 109 ? 5.98 -33.344 3.639 1 96.94 109 LEU A C 1
ATOM 840 O O . LEU A 1 109 ? 6.566 -33.781 2.656 1 96.94 109 LEU A O 1
ATOM 844 N N . LEU A 1 110 ? 6.402 -33.5 4.863 1 96.94 110 LEU A N 1
ATOM 845 C CA . LEU A 1 110 ? 7.629 -34.219 5.176 1 96.94 110 LEU A CA 1
ATOM 846 C C . LEU A 1 110 ? 7.516 -35.688 4.77 1 96.94 110 LEU A C 1
ATOM 848 O O . LEU A 1 110 ? 8.445 -36.25 4.184 1 96.94 110 LEU A O 1
ATOM 852 N N . ALA A 1 111 ? 6.414 -36.25 5.039 1 96.69 111 ALA A N 1
ATOM 853 C CA . ALA A 1 111 ? 6.176 -37.656 4.68 1 96.69 111 ALA A CA 1
ATOM 854 C C . ALA A 1 111 ? 6.215 -37.844 3.166 1 96.69 111 ALA A C 1
ATOM 856 O O . ALA A 1 111 ? 6.809 -38.812 2.67 1 96.69 111 ALA A O 1
ATOM 857 N N . LEU A 1 112 ? 5.543 -36.938 2.488 1 97.06 112 LEU A N 1
ATOM 858 C CA . LEU A 1 112 ? 5.527 -37.031 1.032 1 97.06 112 LEU A CA 1
ATOM 859 C C . LEU A 1 112 ? 6.926 -36.844 0.459 1 97.06 112 LEU A C 1
ATOM 861 O O . LEU A 1 112 ? 7.328 -37.562 -0.453 1 97.06 112 LEU A O 1
ATOM 865 N N . HIS A 1 113 ? 7.664 -35.906 0.958 1 95.81 113 HIS A N 1
ATOM 866 C CA . HIS A 1 113 ? 9.039 -35.688 0.519 1 95.81 113 HIS A CA 1
ATOM 867 C C . HIS A 1 113 ? 9.875 -36.938 0.644 1 95.81 113 HIS A C 1
ATOM 869 O O . HIS A 1 113 ? 10.633 -37.281 -0.267 1 95.81 113 HIS A O 1
ATOM 875 N N . ALA A 1 114 ? 9.727 -37.562 1.753 1 94.38 114 ALA A N 1
ATOM 876 C CA . ALA A 1 114 ? 10.492 -38.781 2.012 1 94.38 114 ALA A CA 1
ATOM 877 C C . ALA A 1 114 ? 10.094 -39.906 1.039 1 94.38 114 ALA A C 1
ATOM 879 O O . ALA A 1 114 ? 10.93 -40.719 0.643 1 94.38 114 ALA A O 1
ATOM 880 N N . ARG A 1 115 ? 8.914 -39.812 0.72 1 94.56 115 ARG A N 1
ATOM 881 C CA . ARG A 1 115 ? 8.375 -40.844 -0.151 1 94.56 115 ARG A CA 1
ATOM 882 C C . ARG A 1 115 ? 8.789 -40.625 -1.6 1 94.56 115 ARG A C 1
ATOM 884 O O . ARG A 1 115 ? 8.977 -41.562 -2.357 1 94.56 115 ARG A O 1
ATOM 891 N N . LEU A 1 116 ? 8.93 -39.312 -1.919 1 92.88 116 LEU A N 1
ATOM 892 C CA . LEU A 1 116 ? 9.258 -38.938 -3.293 1 92.88 116 LEU A CA 1
ATOM 893 C C . LEU A 1 116 ? 10.75 -39.094 -3.555 1 92.88 116 LEU A C 1
ATOM 895 O O . LEU A 1 116 ? 11.57 -38.594 -2.781 1 92.88 116 LEU A O 1
ATOM 899 N N . GLY A 1 117 ? 11.391 -40.125 -3.758 1 81 117 GLY A N 1
ATOM 900 C CA . GLY A 1 117 ? 12.781 -40.344 -4.094 1 81 117 GLY A CA 1
ATOM 901 C C . GLY A 1 117 ? 13.359 -39.281 -4.996 1 81 117 GLY A C 1
ATOM 902 O O . GLY A 1 117 ? 12.641 -38.375 -5.445 1 81 117 GLY A O 1
ATOM 903 N N . PRO A 1 118 ? 14.617 -39.156 -5.223 1 79.06 118 PRO A N 1
ATOM 904 C CA . PRO A 1 118 ? 15.312 -38.125 -6.016 1 79.06 118 PRO A CA 1
ATOM 905 C C . PRO A 1 118 ? 14.898 -38.156 -7.484 1 79.06 118 PRO A C 1
ATOM 907 O O . PRO A 1 118 ? 15.07 -37.125 -8.18 1 79.06 118 PRO A O 1
ATOM 910 N N . ASP A 1 119 ? 14.297 -39.188 -7.926 1 85.81 119 ASP A N 1
ATOM 911 C CA . ASP A 1 119 ? 13.969 -39.344 -9.344 1 85.81 119 ASP A CA 1
ATOM 912 C C . ASP A 1 119 ? 12.523 -38.938 -9.609 1 85.81 119 ASP A C 1
ATOM 914 O O . ASP A 1 119 ? 12.078 -38.906 -10.758 1 85.81 119 ASP A O 1
ATOM 918 N N . ALA A 1 120 ? 11.828 -38.594 -8.57 1 92.81 120 ALA A N 1
ATOM 919 C CA . ALA A 1 120 ? 10.414 -38.219 -8.727 1 92.81 120 ALA A CA 1
ATOM 920 C C . ALA A 1 120 ? 10.266 -36.938 -9.547 1 92.81 120 ALA A C 1
ATOM 922 O O . ALA A 1 120 ? 10.938 -35.938 -9.281 1 92.81 120 ALA A O 1
ATOM 923 N N . ARG A 1 121 ? 9.438 -37 -10.609 1 97.06 121 ARG A N 1
ATOM 924 C CA . ARG A 1 121 ? 9.188 -35.844 -11.453 1 97.06 121 ARG A CA 1
ATOM 925 C C . ARG A 1 121 ? 7.871 -35.188 -11.07 1 97.06 121 ARG A C 1
ATOM 927 O O . ARG A 1 121 ? 6.828 -35.438 -11.664 1 97.06 121 ARG A O 1
ATOM 934 N N . VAL A 1 122 ? 7.93 -34.312 -10.047 1 98 122 VAL A N 1
ATOM 935 C CA . VAL A 1 122 ? 6.75 -33.625 -9.508 1 98 122 VAL A CA 1
ATOM 936 C C . VAL A 1 122 ? 6.934 -32.125 -9.602 1 98 122 VAL A C 1
ATOM 938 O O . VAL A 1 122 ? 7.949 -31.578 -9.148 1 98 122 VAL A O 1
ATOM 941 N N . GLN A 1 123 ? 6.051 -31.438 -10.289 1 98.38 123 GLN A N 1
ATOM 942 C CA . GLN A 1 123 ? 5.898 -29.984 -10.25 1 98.38 123 GLN A CA 1
ATOM 943 C C . GLN A 1 123 ? 4.574 -29.594 -9.609 1 98.38 123 GLN A C 1
ATOM 945 O O . GLN A 1 123 ? 3.674 -30.422 -9.461 1 98.38 123 GLN A O 1
ATOM 950 N N . VAL A 1 124 ? 4.488 -28.406 -9.125 1 98.31 124 VAL A N 1
ATOM 951 C CA . VAL A 1 124 ? 3.281 -27.938 -8.461 1 98.31 124 VAL A CA 1
ATOM 952 C C . VAL A 1 124 ? 2.703 -26.75 -9.234 1 98.31 124 VAL A C 1
ATOM 954 O O . VAL A 1 124 ? 3.443 -25.875 -9.703 1 98.31 124 VAL A O 1
ATOM 957 N N . ALA A 1 125 ? 1.375 -26.703 -9.312 1 97.94 125 ALA A N 1
ATOM 958 C CA . ALA A 1 125 ? 0.667 -25.719 -10.125 1 97.94 125 ALA A CA 1
ATOM 959 C C . ALA A 1 125 ? 0.5 -24.406 -9.375 1 97.94 125 ALA A C 1
ATOM 961 O O . ALA A 1 125 ? -0.625 -23.984 -9.094 1 97.94 125 ALA A O 1
ATOM 962 N N . GLU A 1 126 ? 1.568 -23.734 -9.148 1 97.75 126 GLU A N 1
ATOM 963 C CA . GLU A 1 126 ? 1.543 -22.375 -8.617 1 97.75 126 GLU A CA 1
ATOM 964 C C . GLU A 1 126 ? 1.431 -21.344 -9.734 1 97.75 126 GLU A C 1
ATOM 966 O O . GLU A 1 126 ? 2.422 -21.031 -10.398 1 97.75 126 GLU A O 1
ATOM 971 N N . GLN A 1 127 ? 0.27 -20.766 -9.867 1 96.62 127 GLN A N 1
ATOM 972 C CA . GLN A 1 127 ? -0.021 -20.031 -11.102 1 96.62 127 GLN A CA 1
ATOM 973 C C . GLN A 1 127 ? 0.213 -18.531 -10.922 1 96.62 127 GLN A C 1
ATOM 975 O O . GLN A 1 127 ? 0.404 -17.812 -11.898 1 96.62 127 GLN A O 1
ATOM 980 N N . TYR A 1 128 ? 0.249 -17.969 -9.695 1 97.44 128 TYR A N 1
ATOM 981 C CA . TYR A 1 128 ? 0.16 -16.531 -9.492 1 97.44 128 TYR A CA 1
ATOM 982 C C . TYR A 1 128 ? 1.362 -15.812 -10.094 1 97.44 128 TYR A C 1
ATOM 984 O O . TYR A 1 128 ? 1.226 -14.727 -10.664 1 97.44 128 TYR A O 1
ATOM 992 N N . VAL A 1 129 ? 2.498 -16.406 -10.023 1 97.56 129 VAL A N 1
ATOM 993 C CA . VAL A 1 129 ? 3.703 -15.773 -10.555 1 97.56 129 VAL A CA 1
ATOM 994 C C . VAL A 1 129 ? 3.609 -15.672 -12.07 1 97.56 129 VAL A C 1
ATOM 996 O O . VAL A 1 129 ? 4.359 -14.914 -12.695 1 97.56 129 VAL A O 1
ATOM 999 N N . PHE A 1 130 ? 2.645 -16.422 -12.664 1 98.19 130 PHE A N 1
ATOM 1000 C CA . PHE A 1 130 ? 2.535 -16.438 -14.117 1 98.19 130 PHE A CA 1
ATOM 1001 C C . PHE A 1 130 ? 1.356 -15.594 -14.586 1 98.19 130 PHE A C 1
ATOM 1003 O O . PHE A 1 130 ? 1.114 -15.477 -15.789 1 98.19 130 PHE A O 1
ATOM 1010 N N . GLN A 1 131 ? 0.549 -15.031 -13.648 1 98.38 131 GLN A N 1
ATOM 1011 C CA . GLN A 1 131 ? -0.446 -14.055 -14.086 1 98.38 131 GLN A CA 1
ATOM 1012 C C . GLN A 1 131 ? 0.212 -12.875 -14.797 1 98.38 131 GLN A C 1
ATOM 1014 O O . GLN A 1 131 ? 1.269 -12.398 -14.375 1 98.38 131 GLN A O 1
ATOM 1019 N N . PRO A 1 132 ? -0.381 -12.391 -15.828 1 98.38 132 PRO A N 1
ATOM 1020 C CA . PRO A 1 132 ? 0.293 -11.461 -16.734 1 98.38 132 PRO A CA 1
ATOM 1021 C C . PRO A 1 132 ? 0.904 -10.266 -16 1 98.38 132 PRO A C 1
ATOM 1023 O O . PRO A 1 132 ? 2.078 -9.945 -16.203 1 98.38 132 PRO A O 1
ATOM 1026 N N . MET A 1 133 ? 0.173 -9.617 -15.117 1 98.38 133 MET A N 1
ATOM 1027 C CA . MET A 1 133 ? 0.688 -8.422 -14.445 1 98.38 133 MET A CA 1
ATOM 1028 C C . MET A 1 133 ? 1.795 -8.789 -13.461 1 98.38 133 MET A C 1
ATOM 1030 O O . MET A 1 133 ? 2.779 -8.055 -13.336 1 98.38 133 MET A O 1
ATOM 1034 N N . HIS A 1 134 ? 1.653 -9.914 -12.703 1 98.69 134 HIS A N 1
ATOM 1035 C CA . HIS A 1 134 ? 2.727 -10.359 -11.82 1 98.69 134 HIS A CA 1
ATOM 1036 C C . HIS A 1 134 ? 3.959 -10.766 -12.617 1 98.69 134 HIS A C 1
ATOM 1038 O O . HIS A 1 134 ? 5.09 -10.461 -12.219 1 98.69 134 HIS A O 1
ATOM 1044 N N . ALA A 1 135 ? 3.705 -11.469 -13.719 1 98.69 135 ALA A N 1
ATOM 1045 C CA . ALA A 1 135 ? 4.816 -11.852 -14.594 1 98.69 135 ALA A CA 1
ATOM 1046 C C . ALA A 1 135 ? 5.562 -10.617 -15.102 1 98.69 135 ALA A C 1
ATOM 1048 O O . ALA A 1 135 ? 6.793 -10.617 -15.172 1 98.69 135 ALA A O 1
ATOM 1049 N N . ALA A 1 136 ? 4.816 -9.602 -15.477 1 98.75 136 ALA A N 1
ATOM 1050 C CA . ALA A 1 136 ? 5.418 -8.352 -15.938 1 98.75 136 ALA A CA 1
ATOM 1051 C C . ALA A 1 136 ? 6.25 -7.707 -14.828 1 98.75 136 ALA A C 1
ATOM 1053 O O . ALA A 1 136 ? 7.379 -7.27 -15.07 1 98.75 136 ALA A O 1
ATOM 1054 N N . ARG A 1 137 ? 5.703 -7.602 -13.641 1 98.81 137 ARG A N 1
ATOM 1055 C CA . ARG A 1 137 ? 6.43 -7.039 -12.508 1 98.81 137 ARG A CA 1
ATOM 1056 C C . ARG A 1 137 ? 7.711 -7.82 -12.234 1 98.81 137 ARG A C 1
ATOM 1058 O O . ARG A 1 137 ? 8.766 -7.23 -11.984 1 98.81 137 ARG A O 1
ATOM 1065 N N . LEU A 1 138 ? 7.605 -9.141 -12.25 1 98.75 138 LEU A N 1
ATOM 1066 C CA . LEU A 1 138 ? 8.773 -9.992 -12.023 1 98.75 138 LEU A CA 1
ATOM 1067 C C . LEU A 1 138 ? 9.828 -9.758 -13.102 1 98.75 138 LEU A C 1
ATOM 1069 O O . LEU A 1 138 ? 11.023 -9.766 -12.812 1 98.75 138 LEU A O 1
ATOM 1073 N N . ALA A 1 139 ? 9.359 -9.578 -14.344 1 98.62 139 ALA A N 1
ATOM 1074 C CA . ALA A 1 139 ? 10.297 -9.266 -15.422 1 98.62 139 ALA A CA 1
ATOM 1075 C C . ALA A 1 139 ? 11.047 -7.961 -15.141 1 98.62 139 ALA A C 1
ATOM 1077 O O . ALA A 1 139 ? 12.25 -7.863 -15.383 1 98.62 139 ALA A O 1
ATOM 1078 N N . VAL A 1 140 ? 10.375 -6.945 -14.641 1 98.56 140 VAL A N 1
ATOM 1079 C CA . VAL A 1 140 ? 10.992 -5.672 -14.289 1 98.56 140 VAL A CA 1
ATOM 1080 C C . VAL A 1 140 ? 12.016 -5.887 -13.18 1 98.56 140 VAL A C 1
ATOM 1082 O O . VAL A 1 140 ? 13.141 -5.375 -13.25 1 98.56 140 VAL A O 1
ATOM 1085 N N . VAL A 1 141 ? 11.672 -6.648 -12.18 1 98.56 141 VAL A N 1
ATOM 1086 C CA . VAL A 1 141 ? 12.562 -6.953 -11.062 1 98.56 141 VAL A CA 1
ATOM 1087 C C . VAL A 1 141 ? 13.836 -7.609 -11.578 1 98.56 141 VAL A C 1
ATOM 1089 O O . VAL A 1 141 ? 14.945 -7.23 -11.188 1 98.56 141 VAL A O 1
ATOM 1092 N N . ARG A 1 142 ? 13.68 -8.523 -12.523 1 97.88 142 ARG A N 1
ATOM 1093 C CA . ARG A 1 142 ? 14.805 -9.305 -13.023 1 97.88 142 ARG A CA 1
ATOM 1094 C C . ARG A 1 142 ? 15.641 -8.492 -14.008 1 97.88 142 ARG A C 1
ATOM 1096 O O . ARG A 1 142 ? 16.797 -8.844 -14.297 1 97.88 142 ARG A O 1
ATOM 1103 N N . SER A 1 143 ? 15.102 -7.43 -14.547 1 97.31 143 SER A N 1
ATOM 1104 C CA . SER A 1 143 ? 15.797 -6.613 -15.539 1 97.31 143 SER A CA 1
ATOM 1105 C C . SER A 1 143 ? 16.953 -5.84 -14.914 1 97.31 143 SER A C 1
ATOM 1107 O O . SER A 1 143 ? 17.812 -5.332 -15.617 1 97.31 143 SER A O 1
ATOM 1109 N N . GLY A 1 144 ? 16.875 -5.684 -13.562 1 96.44 144 GLY A N 1
ATOM 1110 C CA . GLY A 1 144 ? 17.906 -4.918 -12.875 1 96.44 144 GLY A CA 1
ATOM 1111 C C . GLY A 1 144 ? 17.562 -3.445 -12.742 1 96.44 144 GLY A C 1
ATOM 1112 O O . GLY A 1 144 ? 18.281 -2.691 -12.086 1 96.44 144 GLY A O 1
ATOM 1113 N N . LYS A 1 145 ? 16.484 -2.998 -13.312 1 96.81 145 LYS A N 1
ATOM 1114 C CA . LYS A 1 145 ? 16.078 -1.593 -13.289 1 96.81 145 LYS A CA 1
ATOM 1115 C C . LYS A 1 145 ? 15.961 -1.082 -11.859 1 96.81 145 LYS A C 1
ATOM 1117 O O . LYS A 1 145 ? 16.25 0.082 -11.578 1 96.81 145 LYS A O 1
ATOM 1122 N N . LEU A 1 146 ? 15.625 -1.927 -10.93 1 98.12 146 LEU A N 1
ATOM 1123 C CA . LEU A 1 146 ? 15.383 -1.512 -9.547 1 98.12 146 LEU A CA 1
ATOM 1124 C C . LEU A 1 146 ? 16.656 -1.645 -8.711 1 98.12 146 LEU A C 1
ATOM 1126 O O . LEU A 1 146 ? 16.672 -1.274 -7.539 1 98.12 146 LEU A O 1
ATOM 1130 N N . GLY A 1 147 ? 17.75 -2.172 -9.281 1 97.25 147 GLY A N 1
ATOM 1131 C CA . GLY A 1 147 ? 18.875 -2.576 -8.461 1 97.25 147 GLY A CA 1
ATOM 1132 C C . GLY A 1 147 ? 18.578 -3.781 -7.59 1 97.25 147 GLY A C 1
ATOM 1133 O O . GLY A 1 147 ? 17.688 -4.57 -7.898 1 97.25 147 GLY A O 1
ATOM 1134 N N . GLU A 1 148 ? 19.359 -3.986 -6.605 1 96.62 148 GLU A N 1
ATOM 1135 C CA . GLU A 1 148 ? 19.125 -5.102 -5.695 1 96.62 148 GLU A CA 1
ATOM 1136 C C . GLU A 1 148 ? 17.844 -4.895 -4.898 1 96.62 148 GLU A C 1
ATOM 1138 O O . GLU A 1 148 ? 17.719 -3.918 -4.16 1 96.62 148 GLU A O 1
ATOM 1143 N N . VAL A 1 149 ? 16.922 -5.801 -5.027 1 98.19 149 VAL A N 1
ATOM 1144 C CA . VAL A 1 149 ? 15.633 -5.73 -4.344 1 98.19 149 VAL A CA 1
ATOM 1145 C C . VAL A 1 149 ? 15.781 -6.227 -2.906 1 98.19 149 VAL A C 1
ATOM 1147 O O . VAL A 1 149 ? 16.344 -7.293 -2.668 1 98.19 149 VAL A O 1
ATOM 1150 N N . SER A 1 150 ? 15.234 -5.426 -1.921 1 97.75 150 SER A N 1
ATOM 1151 C CA . SER A 1 150 ? 15.43 -5.77 -0.516 1 97.75 150 SER A CA 1
ATOM 1152 C C . SER A 1 150 ? 14.094 -5.883 0.215 1 97.75 150 SER A C 1
ATOM 1154 O O . SER A 1 150 ? 14.039 -6.391 1.336 1 97.75 150 SER A O 1
ATOM 1156 N N . HIS A 1 151 ? 13.039 -5.371 -0.384 1 98.44 151 HIS A N 1
ATOM 1157 C CA . HIS A 1 151 ? 11.766 -5.328 0.32 1 98.44 151 HIS A CA 1
ATOM 1158 C C . HIS A 1 151 ? 10.602 -5.547 -0.639 1 98.44 151 HIS A C 1
ATOM 1160 O O . HIS A 1 151 ? 10.609 -5.043 -1.764 1 98.44 151 HIS A O 1
ATOM 1166 N N . ALA A 1 152 ? 9.648 -6.312 -0.216 1 98.69 152 ALA A N 1
ATOM 1167 C CA . ALA A 1 152 ? 8.414 -6.523 -0.977 1 98.69 152 ALA A CA 1
ATOM 1168 C C . ALA A 1 152 ? 7.203 -6.594 -0.053 1 98.69 152 ALA A C 1
ATOM 1170 O O . ALA A 1 152 ? 7.27 -7.184 1.026 1 98.69 152 ALA A O 1
ATOM 1171 N N . GLN A 1 153 ? 6.129 -5.934 -0.377 1 98.75 153 GLN A N 1
ATOM 1172 C CA . GLN A 1 153 ? 4.832 -6.062 0.278 1 98.75 153 GLN A CA 1
ATOM 1173 C C . GLN A 1 153 ? 3.779 -6.602 -0.686 1 98.75 153 GLN A C 1
ATOM 1175 O O . GLN A 1 153 ? 3.547 -6.02 -1.747 1 98.75 153 GLN A O 1
ATOM 1180 N N . VAL A 1 154 ? 3.166 -7.715 -0.301 1 98.75 154 VAL A N 1
ATOM 1181 C CA . VAL A 1 154 ? 2.25 -8.398 -1.208 1 98.75 154 VAL A CA 1
ATOM 1182 C C . VAL A 1 154 ? 0.871 -8.508 -0.562 1 98.75 154 VAL A C 1
ATOM 1184 O O . VAL A 1 154 ? 0.723 -9.133 0.495 1 98.75 154 VAL A O 1
ATOM 1187 N N . SER A 1 155 ? -0.114 -7.863 -1.152 1 98.38 155 SER A N 1
ATOM 1188 C CA . SER A 1 155 ? -1.537 -7.953 -0.843 1 98.38 155 SER A CA 1
ATOM 1189 C C . SER A 1 155 ? -2.342 -8.383 -2.064 1 98.38 155 SER A C 1
ATOM 1191 O O . SER A 1 155 ? -3.146 -7.609 -2.588 1 98.38 155 SER A O 1
ATOM 1193 N N . SER A 1 156 ? -2.162 -9.656 -2.51 1 96.5 156 SER A N 1
ATOM 1194 C CA . SER A 1 156 ? -2.781 -10.031 -3.779 1 96.5 156 SER A CA 1
ATOM 1195 C C . SER A 1 156 ? -3.236 -11.484 -3.764 1 96.5 156 SER A C 1
ATOM 1197 O O . SER A 1 156 ? -4.023 -11.898 -4.617 1 96.5 156 SER A O 1
ATOM 1199 N N . ALA A 1 157 ? -2.729 -12.328 -2.846 1 96 157 ALA A N 1
ATOM 1200 C CA . ALA A 1 157 ? -3.078 -13.742 -2.791 1 96 157 ALA A CA 1
ATOM 1201 C C . ALA A 1 157 ? -2.941 -14.289 -1.372 1 96 157 ALA A C 1
ATOM 1203 O O . ALA A 1 157 ? -2.115 -13.805 -0.592 1 96 157 ALA A O 1
ATOM 1204 N N . HIS A 1 158 ? -3.678 -15.312 -1.118 1 95.75 158 HIS A N 1
ATOM 1205 C CA . HIS A 1 158 ? -3.682 -15.828 0.247 1 95.75 158 HIS A CA 1
ATOM 1206 C C . HIS A 1 158 ? -2.475 -16.719 0.502 1 95.75 158 HIS A C 1
ATOM 1208 O O . HIS A 1 158 ? -1.96 -17.359 -0.422 1 95.75 158 HIS A O 1
ATOM 1214 N N . ALA A 1 159 ? -2.021 -16.75 1.657 1 96.25 159 ALA A N 1
ATOM 1215 C CA . ALA A 1 159 ? -1.187 -17.781 2.279 1 96.25 159 ALA A CA 1
ATOM 1216 C C . ALA A 1 159 ? 0.016 -18.109 1.4 1 96.25 159 ALA A C 1
ATOM 1218 O O . ALA A 1 159 ? 0.807 -17.234 1.059 1 96.25 159 ALA A O 1
ATOM 1219 N N . TYR A 1 160 ? 0.11 -19.391 0.987 1 98 160 TYR A N 1
ATOM 1220 C CA . TYR A 1 160 ? 1.288 -19.875 0.281 1 98 160 TYR A CA 1
ATOM 1221 C C . TYR A 1 160 ? 1.403 -19.25 -1.099 1 98 160 TYR A C 1
ATOM 1223 O O . TYR A 1 160 ? 2.502 -19.141 -1.648 1 98 160 TYR A O 1
ATOM 1231 N N . HIS A 1 161 ? 0.289 -18.766 -1.71 1 98.25 161 HIS A N 1
ATOM 1232 C CA . HIS A 1 161 ? 0.366 -18.062 -2.982 1 98.25 161 HIS A CA 1
ATOM 1233 C C . HIS A 1 161 ? 1.059 -16.703 -2.822 1 98.25 161 HIS A C 1
ATOM 1235 O O . HIS A 1 161 ? 1.915 -16.344 -3.633 1 98.25 161 HIS A O 1
ATOM 1241 N N . GLY A 1 162 ? 0.611 -16 -1.752 1 98.56 162 GLY A N 1
ATOM 1242 C CA . GLY A 1 162 ? 1.268 -14.734 -1.464 1 98.56 162 GLY A CA 1
ATOM 1243 C C . GLY A 1 162 ? 2.742 -14.883 -1.145 1 98.56 162 GLY A C 1
ATOM 1244 O O . GLY A 1 162 ? 3.562 -14.07 -1.568 1 98.56 162 GLY A O 1
ATOM 1245 N N . ILE A 1 163 ? 3.072 -15.906 -0.417 1 98.69 163 ILE A N 1
ATOM 1246 C CA . ILE A 1 163 ? 4.453 -16.172 -0.037 1 98.69 163 ILE A CA 1
ATOM 1247 C C . ILE A 1 163 ? 5.277 -16.5 -1.279 1 98.69 163 ILE A C 1
ATOM 1249 O O . ILE A 1 163 ? 6.426 -16.078 -1.402 1 98.69 163 ILE A O 1
ATOM 1253 N N . SER A 1 164 ? 4.676 -17.281 -2.172 1 98.69 164 SER A N 1
ATOM 1254 C CA . SER A 1 164 ? 5.344 -17.562 -3.438 1 98.69 164 SER A CA 1
ATOM 1255 C C . SER A 1 164 ? 5.719 -16.281 -4.172 1 98.69 164 SER A C 1
ATOM 1257 O O . SER A 1 164 ? 6.848 -16.141 -4.641 1 98.69 164 SER A O 1
ATOM 1259 N N . LEU A 1 165 ? 4.781 -15.328 -4.25 1 98.69 165 LEU A N 1
ATOM 1260 C CA . LEU A 1 165 ? 5.055 -14.039 -4.879 1 98.69 165 LEU A CA 1
ATOM 1261 C C . LEU A 1 165 ? 6.172 -13.305 -4.145 1 98.69 165 LEU A C 1
ATOM 1263 O O . LEU A 1 165 ? 7.086 -12.766 -4.773 1 98.69 165 LEU A O 1
ATOM 1267 N N . ILE A 1 166 ? 6.117 -13.328 -2.838 1 98.81 166 ILE A N 1
ATOM 1268 C CA . ILE A 1 166 ? 7.113 -12.656 -2.014 1 98.81 166 ILE A CA 1
ATOM 1269 C C . ILE A 1 166 ? 8.5 -13.219 -2.314 1 98.81 166 ILE A C 1
ATOM 1271 O O . ILE A 1 166 ? 9.438 -12.469 -2.592 1 98.81 166 ILE A O 1
ATOM 1275 N N . ARG A 1 167 ? 8.648 -14.539 -2.285 1 98.69 167 ARG A N 1
ATOM 1276 C CA . ARG A 1 167 ? 9.953 -15.164 -2.488 1 98.69 167 ARG A CA 1
ATOM 1277 C C . ARG A 1 167 ? 10.484 -14.883 -3.891 1 98.69 167 ARG A C 1
ATOM 1279 O O . ARG A 1 167 ? 11.672 -14.609 -4.066 1 98.69 167 ARG A O 1
ATOM 1286 N N . GLN A 1 168 ? 9.609 -14.938 -4.879 1 98.44 168 GLN A N 1
ATOM 1287 C CA . GLN A 1 168 ? 10.039 -14.688 -6.25 1 98.44 168 GLN A CA 1
ATOM 1288 C C . GLN A 1 168 ? 10.445 -13.234 -6.445 1 98.44 168 GLN A C 1
ATOM 1290 O O . GLN A 1 168 ? 11.445 -12.945 -7.113 1 98.44 168 GLN A O 1
ATOM 1295 N N . LEU A 1 169 ? 9.758 -12.297 -5.855 1 98.62 169 LEU A N 1
ATOM 1296 C CA . LEU A 1 169 ? 10.047 -10.875 -5.996 1 98.62 169 LEU A CA 1
ATOM 1297 C C . LEU A 1 169 ? 11.352 -10.508 -5.293 1 98.62 169 LEU A C 1
ATOM 1299 O O . LEU A 1 169 ? 12.117 -9.672 -5.781 1 98.62 169 LEU A O 1
ATOM 1303 N N . LEU A 1 170 ? 11.656 -11.188 -4.199 1 98.38 170 LEU A N 1
ATOM 1304 C CA . LEU A 1 170 ? 12.812 -10.859 -3.383 1 98.38 170 LEU A CA 1
ATOM 1305 C C . LEU A 1 170 ? 14.016 -11.711 -3.781 1 98.38 170 LEU A C 1
ATOM 1307 O O . LEU A 1 170 ? 15.148 -11.43 -3.365 1 98.38 170 LEU A O 1
ATOM 1311 N N . GLY A 1 171 ? 13.742 -12.766 -4.566 1 97.19 171 GLY A N 1
ATOM 1312 C CA . GLY A 1 171 ? 14.812 -13.711 -4.855 1 97.19 171 GLY A CA 1
ATOM 1313 C C . GLY A 1 171 ? 15.188 -14.57 -3.666 1 97.19 171 GLY A C 1
ATOM 1314 O O . GLY A 1 171 ? 16.359 -14.906 -3.48 1 97.19 171 GLY A O 1
ATOM 1315 N N . ILE A 1 172 ? 14.234 -14.828 -2.824 1 97.19 172 ILE A N 1
ATOM 1316 C CA . ILE A 1 172 ? 14.453 -15.672 -1.65 1 97.19 172 ILE A CA 1
ATOM 1317 C C . ILE A 1 172 ? 14.375 -17.141 -2.045 1 97.19 172 ILE A C 1
ATOM 1319 O O . ILE A 1 172 ? 13.406 -17.578 -2.682 1 97.19 172 ILE A O 1
ATOM 1323 N N . GLY A 1 173 ? 15.367 -17.922 -1.785 1 95.81 173 GLY A N 1
ATOM 1324 C CA . GLY A 1 173 ? 15.328 -19.359 -1.961 1 95.81 173 GLY A CA 1
ATOM 1325 C C . GLY A 1 173 ? 14.766 -20.094 -0.755 1 95.81 173 GLY A C 1
ATOM 1326 O O . GLY A 1 173 ? 13.562 -20.062 -0.504 1 95.81 173 GLY A O 1
ATOM 1327 N N . PHE A 1 174 ? 15.688 -20.656 0.072 1 97.56 174 PHE A N 1
ATOM 1328 C CA . PHE A 1 174 ? 15.258 -21.438 1.223 1 97.56 174 PHE A CA 1
ATOM 1329 C C . PHE A 1 174 ? 15.805 -20.859 2.518 1 97.56 174 PHE A C 1
ATOM 1331 O O . PHE A 1 174 ? 16.062 -21.578 3.479 1 97.56 174 PHE A O 1
ATOM 1338 N N . GLU A 1 175 ? 16.031 -19.5 2.549 1 96.5 175 GLU A N 1
ATOM 1339 C CA . GLU A 1 175 ? 16.531 -18.797 3.723 1 96.5 175 GLU A CA 1
ATOM 1340 C C . GLU A 1 175 ? 15.539 -18.891 4.879 1 96.5 175 GLU A C 1
ATOM 1342 O O . GLU A 1 175 ? 14.32 -18.844 4.672 1 96.5 175 GLU A O 1
ATOM 1347 N N . ASP A 1 176 ? 16.125 -18.953 6.035 1 97.5 176 ASP A N 1
ATOM 1348 C CA . ASP A 1 176 ? 15.273 -18.891 7.223 1 97.5 176 ASP A CA 1
ATOM 1349 C C . ASP A 1 176 ? 14.695 -17.5 7.418 1 97.5 176 ASP A C 1
ATOM 1351 O O . ASP A 1 176 ? 15.219 -16.516 6.867 1 97.5 176 ASP A O 1
ATOM 1355 N N . ALA A 1 177 ? 13.617 -17.469 8.172 1 98.31 177 ALA A N 1
ATOM 1356 C CA . ALA A 1 177 ? 12.938 -16.188 8.391 1 98.31 177 ALA A CA 1
ATOM 1357 C C . ALA A 1 177 ? 12.445 -16.078 9.836 1 98.31 177 ALA A C 1
ATOM 1359 O O . ALA A 1 177 ? 12.242 -17.078 10.508 1 98.31 177 ALA A O 1
ATOM 1360 N N . VAL A 1 178 ? 12.406 -14.883 10.32 1 98.06 178 VAL A N 1
ATOM 1361 C CA . VAL A 1 178 ? 11.656 -14.531 11.523 1 98.06 178 VAL A CA 1
ATOM 1362 C C . VAL A 1 178 ? 10.328 -13.883 11.133 1 98.06 178 VAL A C 1
ATOM 1364 O O . VAL A 1 178 ? 10.297 -12.938 10.336 1 98.06 178 VAL A O 1
ATOM 1367 N N . ILE A 1 179 ? 9.203 -14.406 11.688 1 98.06 179 ILE A N 1
ATOM 1368 C CA . ILE A 1 179 ? 7.871 -13.992 11.266 1 98.06 179 ILE A CA 1
ATOM 1369 C C . ILE A 1 179 ? 7.09 -13.461 12.461 1 98.06 179 ILE A C 1
ATOM 1371 O O . ILE A 1 179 ? 7.07 -14.078 13.531 1 98.06 179 ILE A O 1
ATOM 1375 N N . ARG A 1 180 ? 6.52 -12.328 12.281 1 96.06 180 ARG A N 1
ATOM 1376 C CA . ARG A 1 180 ? 5.559 -11.75 13.219 1 96.06 180 ARG A CA 1
ATOM 1377 C C . ARG A 1 180 ? 4.305 -11.281 12.484 1 96.06 180 ARG A C 1
ATOM 1379 O O . ARG A 1 180 ? 4.367 -10.891 11.32 1 96.06 180 ARG A O 1
ATOM 1386 N N . GLY A 1 181 ? 3.189 -11.383 13.172 1 93.5 181 GLY A N 1
ATOM 1387 C CA . GLY A 1 181 ? 1.995 -10.969 12.453 1 93.5 181 GLY A CA 1
ATOM 1388 C C . GLY A 1 181 ? 0.85 -10.578 13.367 1 93.5 181 GLY A C 1
ATOM 1389 O O . GLY A 1 181 ? 0.934 -10.758 14.586 1 93.5 181 GLY A O 1
ATOM 1390 N N . GLU A 1 182 ? -0.106 -9.906 12.82 1 94.75 182 GLU A N 1
ATOM 1391 C CA . GLU A 1 182 ? -1.357 -9.492 13.445 1 94.75 182 GLU A CA 1
ATOM 1392 C C . GLU A 1 182 ? -2.555 -9.828 12.562 1 94.75 182 GLU A C 1
ATOM 1394 O O . GLU A 1 182 ? -2.471 -9.75 11.336 1 94.75 182 GLU A O 1
ATOM 1399 N N . ARG A 1 183 ? -3.637 -10.203 13.234 1 95.12 183 ARG A N 1
ATOM 1400 C CA . ARG A 1 183 ? -4.902 -10.453 12.555 1 95.12 183 ARG A CA 1
ATOM 1401 C C . ARG A 1 183 ? -5.961 -9.438 12.977 1 95.12 183 ARG A C 1
ATOM 1403 O O . ARG A 1 183 ? -6.105 -9.141 14.164 1 95.12 183 ARG A O 1
ATOM 1410 N N . PHE A 1 184 ? -6.586 -8.875 11.93 1 93.31 184 PHE A N 1
ATOM 1411 C CA . PHE A 1 184 ? -7.652 -7.902 12.148 1 93.31 184 PHE A CA 1
ATOM 1412 C C . PHE A 1 184 ? -8.977 -8.422 11.609 1 93.31 184 PHE A C 1
ATOM 1414 O O . PHE A 1 184 ? -9.008 -9.133 10.602 1 93.31 184 PHE A O 1
ATOM 1421 N N . SER A 1 185 ? -9.992 -8.117 12.336 1 94.56 185 SER A N 1
ATOM 1422 C CA . SER A 1 185 ? -11.336 -8.414 11.844 1 94.56 185 SER A CA 1
ATOM 1423 C C . SER A 1 185 ? -12.195 -7.152 11.789 1 94.56 185 SER A C 1
ATOM 1425 O O . SER A 1 185 ? -12.133 -6.312 12.695 1 94.56 185 SER A O 1
ATOM 1427 N N . ALA A 1 186 ? -12.906 -6.98 10.719 1 94.5 186 ALA A N 1
ATOM 1428 C CA . ALA A 1 186 ? -13.812 -5.844 10.57 1 94.5 186 ALA A CA 1
ATOM 1429 C C . ALA A 1 186 ? -15.016 -6.207 9.695 1 94.5 186 ALA A C 1
ATOM 1431 O O . ALA A 1 186 ? -14.922 -7.102 8.852 1 94.5 186 ALA A O 1
ATOM 1432 N N . PRO A 1 187 ? -16.109 -5.484 9.898 1 94.81 187 PRO A N 1
ATOM 1433 C CA . PRO A 1 187 ? -17.281 -5.75 9.047 1 94.81 187 PRO A CA 1
ATOM 1434 C C . PRO A 1 187 ? -17.047 -5.383 7.586 1 94.81 187 PRO A C 1
ATOM 1436 O O . PRO A 1 187 ? -16.359 -4.398 7.297 1 94.81 187 PRO A O 1
ATOM 1439 N N . LEU A 1 188 ? -17.594 -6.141 6.695 1 95.31 188 LEU A N 1
ATOM 1440 C CA . LEU A 1 188 ? -17.547 -5.926 5.25 1 95.31 188 LEU A CA 1
ATOM 1441 C C . LEU A 1 188 ? -18.859 -6.34 4.602 1 95.31 188 LEU A C 1
ATOM 1443 O O . LEU A 1 188 ? -19.391 -7.418 4.883 1 95.31 188 LEU A O 1
ATOM 1447 N N . ILE A 1 189 ? -19.375 -5.445 3.801 1 94.62 189 ILE A N 1
ATOM 1448 C CA . ILE A 1 189 ? -20.562 -5.797 3.033 1 94.62 189 ILE A CA 1
ATOM 1449 C C . ILE A 1 189 ? -20.219 -6.914 2.045 1 94.62 189 ILE A C 1
ATOM 1451 O O . ILE A 1 189 ? -19.203 -6.852 1.354 1 94.62 189 ILE A O 1
ATOM 1455 N N . GLY A 1 190 ? -21.094 -7.922 2.027 1 91.5 190 GLY A N 1
ATOM 1456 C CA . GLY A 1 190 ? -20.875 -9.07 1.16 1 91.5 190 GLY A CA 1
ATOM 1457 C C . GLY A 1 190 ? -20.766 -8.695 -0.307 1 91.5 190 GLY A C 1
ATOM 1458 O O . GLY A 1 190 ? -21.469 -7.809 -0.782 1 91.5 190 GLY A O 1
ATOM 1459 N N . GLY A 1 191 ? -19.859 -9.297 -0.991 1 91.31 191 GLY A N 1
ATOM 1460 C CA . GLY A 1 191 ? -19.656 -9.133 -2.422 1 91.31 191 GLY A CA 1
ATOM 1461 C C . GLY A 1 191 ? -19.906 -10.406 -3.209 1 91.31 191 GLY A C 1
ATOM 1462 O O . GLY A 1 191 ? -20.516 -11.352 -2.697 1 91.31 191 GLY A O 1
ATOM 1463 N N . PRO A 1 192 ? -19.453 -10.367 -4.461 1 91.75 192 PRO A N 1
ATOM 1464 C CA . PRO A 1 192 ? -19.656 -11.57 -5.27 1 91.75 192 PRO A CA 1
ATOM 1465 C C . PRO A 1 192 ? -18.828 -12.758 -4.777 1 91.75 192 PRO A C 1
ATOM 1467 O O . PRO A 1 192 ? -17.875 -12.57 -4.023 1 91.75 192 PRO A O 1
ATOM 1470 N N . GLY A 1 193 ? -19.297 -13.992 -5.105 1 87.5 193 GLY A N 1
ATOM 1471 C CA . GLY A 1 193 ? -18.562 -15.227 -4.867 1 87.5 193 GLY A CA 1
ATOM 1472 C C . GLY A 1 193 ? -18.453 -16.109 -6.102 1 87.5 193 GLY A C 1
ATOM 1473 O O . GLY A 1 193 ? -18.594 -15.617 -7.227 1 87.5 193 GLY A O 1
ATOM 1474 N N . ARG A 1 194 ? -18.156 -17.391 -5.93 1 81.38 194 ARG A N 1
ATOM 1475 C CA . ARG A 1 194 ? -18.016 -18.344 -7.035 1 81.38 194 ARG A CA 1
ATOM 1476 C C . ARG A 1 194 ? -19.328 -18.469 -7.812 1 81.38 194 ARG A C 1
ATOM 1478 O O . ARG A 1 194 ? -19.312 -18.734 -9.016 1 81.38 194 ARG A O 1
ATOM 1485 N N . GLY A 1 195 ? -20.375 -18.141 -7.066 1 85.19 195 GLY A N 1
ATOM 1486 C CA . GLY A 1 195 ? -21.688 -18.25 -7.688 1 85.19 195 GLY A CA 1
ATOM 1487 C C . GLY A 1 195 ? -22.141 -16.953 -8.344 1 85.19 195 GLY A C 1
ATOM 1488 O O . GLY A 1 195 ? -23.234 -16.891 -8.906 1 85.19 195 GLY A O 1
ATOM 1489 N N . GLY A 1 196 ? -21.406 -15.93 -8.211 1 89.12 196 GLY A N 1
ATOM 1490 C CA . GLY A 1 196 ? -21.766 -14.68 -8.867 1 89.12 196 GLY A CA 1
ATOM 1491 C C . GLY A 1 196 ? -22.125 -13.57 -7.895 1 89.12 196 GLY A C 1
ATOM 1492 O O . GLY A 1 196 ? -21.656 -13.57 -6.754 1 89.12 196 GLY A O 1
ATOM 1493 N N . ALA A 1 197 ? -22.906 -12.594 -8.367 1 91.62 197 ALA A N 1
ATOM 1494 C CA . ALA A 1 197 ? -23.281 -11.406 -7.598 1 91.62 197 ALA A CA 1
ATOM 1495 C C . ALA A 1 197 ? -24.156 -11.781 -6.406 1 91.62 197 ALA A C 1
ATOM 1497 O O . ALA A 1 197 ? -24.906 -12.758 -6.457 1 91.62 197 ALA A O 1
ATOM 1498 N N . PRO A 1 198 ? -24.062 -11.008 -5.32 1 92.62 198 PRO A N 1
ATOM 1499 C CA . PRO A 1 198 ? -24.891 -11.305 -4.148 1 92.62 198 PRO A CA 1
ATOM 1500 C C . PRO A 1 198 ? -26.375 -11.125 -4.418 1 92.62 198 PRO A C 1
ATOM 1502 O O . PRO A 1 198 ? -26.766 -10.234 -5.18 1 92.62 198 PRO A O 1
ATOM 1505 N N . GLU A 1 199 ? -27.156 -11.875 -3.74 1 93.12 199 GLU A N 1
ATOM 1506 C CA . GLU A 1 199 ? -28.609 -11.828 -3.926 1 93.12 199 GLU A CA 1
ATOM 1507 C C . GLU A 1 199 ? -29.266 -10.875 -2.936 1 93.12 199 GLU A C 1
ATOM 1509 O O . GLU A 1 199 ? -30.406 -10.484 -3.117 1 93.12 199 GLU A O 1
ATOM 1514 N N . SER A 1 200 ? -28.578 -10.586 -1.87 1 93.88 200 SER A N 1
ATOM 1515 C CA . SER A 1 200 ? -29.031 -9.648 -0.849 1 93.88 200 SER A CA 1
ATOM 1516 C C . SER A 1 200 ? -27.875 -8.984 -0.136 1 93.88 200 SER A C 1
ATOM 1518 O O . SER A 1 200 ? -26.719 -9.43 -0.253 1 93.88 200 SER A O 1
ATOM 1520 N N . GLU A 1 201 ? -28.25 -7.887 0.453 1 94.38 201 GLU A N 1
ATOM 1521 C CA . GLU A 1 201 ? -27.219 -7.207 1.243 1 94.38 201 GLU A CA 1
ATOM 1522 C C . GLU A 1 201 ? -26.906 -7.977 2.523 1 94.38 201 GLU A C 1
ATOM 1524 O O . GLU A 1 201 ? -27.812 -8.289 3.303 1 94.38 201 GLU A O 1
ATOM 1529 N N . THR A 1 202 ? -25.703 -8.359 2.678 1 94.31 202 THR A N 1
ATOM 1530 C CA . THR A 1 202 ? -25.234 -9.039 3.887 1 94.31 202 THR A CA 1
ATOM 1531 C C . THR A 1 202 ? -23.969 -8.391 4.418 1 94.31 202 THR A C 1
ATOM 1533 O O . THR A 1 202 ? -23.25 -7.715 3.676 1 94.31 202 THR A O 1
ATOM 1536 N N . VAL A 1 203 ? -23.844 -8.445 5.699 1 94.38 203 VAL A N 1
ATOM 1537 C CA . VAL A 1 203 ? -22.625 -7.988 6.344 1 94.38 203 VAL A CA 1
ATOM 1538 C C . VAL A 1 203 ? -21.938 -9.164 7.047 1 94.38 203 VAL A C 1
ATOM 1540 O O . VAL A 1 203 ? -22.594 -9.938 7.746 1 94.38 203 VAL A O 1
ATOM 1543 N N . ALA A 1 204 ? -20.688 -9.406 6.781 1 92.44 204 ALA A N 1
ATOM 1544 C CA . ALA A 1 204 ? -19.906 -10.422 7.469 1 92.44 204 ALA A CA 1
ATOM 1545 C C . ALA A 1 204 ? -18.531 -9.875 7.852 1 92.44 204 ALA A C 1
ATOM 1547 O O . ALA A 1 204 ? -18.078 -8.859 7.305 1 92.44 204 ALA A O 1
ATOM 1548 N N . ASP A 1 205 ? -17.938 -10.523 8.812 1 94.38 205 ASP A N 1
ATOM 1549 C CA . ASP A 1 205 ? -16.594 -10.094 9.219 1 94.38 205 ASP A CA 1
ATOM 1550 C C . ASP A 1 205 ? -15.547 -10.508 8.195 1 94.38 205 ASP A C 1
ATOM 1552 O O . ASP A 1 205 ? -15.578 -11.641 7.695 1 94.38 205 ASP A O 1
ATOM 1556 N N . SER A 1 206 ? -14.75 -9.586 7.82 1 94.25 206 SER A N 1
ATOM 1557 C CA . SER A 1 206 ? -13.562 -9.844 7.016 1 94.25 206 SER A CA 1
ATOM 1558 C C . SER A 1 206 ? -12.312 -9.938 7.887 1 94.25 206 SER A C 1
ATOM 1560 O O . SER A 1 206 ? -12.07 -9.07 8.727 1 94.25 206 SER A O 1
ATOM 1562 N N . VAL A 1 207 ? -11.594 -11.023 7.727 1 95.75 207 VAL A N 1
ATOM 1563 C CA . VAL A 1 207 ? -10.359 -11.234 8.484 1 95.75 207 VAL A CA 1
ATOM 1564 C C . VAL A 1 207 ? -9.156 -10.875 7.625 1 95.75 207 VAL A C 1
ATOM 1566 O O . VAL A 1 207 ? -8.977 -11.43 6.539 1 95.75 207 VAL A O 1
ATOM 1569 N N . GLN A 1 208 ? -8.391 -9.953 8.094 1 96.56 208 GLN A N 1
ATOM 1570 C CA . GLN A 1 208 ? -7.176 -9.523 7.414 1 96.56 208 GLN A CA 1
ATOM 1571 C C . GLN A 1 208 ? -5.934 -10 8.156 1 96.56 208 GLN A C 1
ATOM 1573 O O . GLN A 1 208 ? -5.785 -9.75 9.359 1 96.56 208 GLN A O 1
ATOM 1578 N N . ASP A 1 209 ? -5.086 -10.727 7.465 1 97.75 209 ASP A N 1
ATOM 1579 C CA . ASP A 1 209 ? -3.803 -11.188 7.996 1 97.75 209 ASP A CA 1
ATOM 1580 C C . ASP A 1 209 ? -2.672 -10.25 7.574 1 97.75 209 ASP A C 1
ATOM 1582 O O . ASP A 1 209 ? -2.506 -9.969 6.387 1 97.75 209 ASP A O 1
ATOM 1586 N N . LEU A 1 210 ? -1.965 -9.727 8.516 1 97.81 210 LEU A N 1
ATOM 1587 C CA . LEU A 1 210 ? -0.764 -8.93 8.289 1 97.81 210 LEU A CA 1
ATOM 1588 C C . LEU A 1 210 ? 0.451 -9.578 8.945 1 97.81 210 LEU A C 1
ATOM 1590 O O . LEU A 1 210 ? 0.47 -9.781 10.156 1 97.81 210 LEU A O 1
ATOM 1594 N N . ALA A 1 211 ? 1.458 -9.922 8.148 1 98.31 211 ALA A N 1
ATOM 1595 C CA . ALA A 1 211 ? 2.646 -10.578 8.688 1 98.31 211 ALA A CA 1
ATOM 1596 C C . ALA A 1 211 ? 3.92 -9.961 8.117 1 98.31 211 ALA A C 1
ATOM 1598 O O . ALA A 1 211 ? 3.969 -9.602 6.938 1 98.31 211 ALA A O 1
ATOM 1599 N N . ILE A 1 212 ? 4.895 -9.836 8.914 1 98.12 212 ILE A N 1
ATOM 1600 C CA . ILE A 1 212 ? 6.207 -9.32 8.547 1 98.12 212 ILE A CA 1
ATOM 1601 C C . ILE A 1 212 ? 7.23 -10.461 8.555 1 98.12 212 ILE A C 1
ATOM 1603 O O . ILE A 1 212 ? 7.301 -11.227 9.523 1 98.12 212 ILE A O 1
ATOM 1607 N N . PHE A 1 213 ? 7.93 -10.602 7.473 1 98.44 213 PHE A N 1
ATOM 1608 C CA . PHE A 1 213 ? 9.008 -11.578 7.344 1 98.44 213 PHE A CA 1
ATOM 1609 C C . PHE A 1 213 ? 10.359 -10.883 7.32 1 98.44 213 PHE A C 1
ATOM 1611 O O . PHE A 1 213 ? 10.578 -9.961 6.531 1 98.44 213 PHE A O 1
ATOM 1618 N N . ARG A 1 214 ? 11.273 -11.305 8.148 1 97.75 214 ARG A N 1
ATOM 1619 C CA . ARG A 1 214 ? 12.688 -10.961 8.055 1 97.75 214 ARG A CA 1
ATOM 1620 C C . ARG A 1 214 ? 13.523 -12.188 7.688 1 97.75 214 ARG A C 1
ATOM 1622 O O . ARG A 1 214 ? 13.68 -13.109 8.492 1 97.75 214 ARG A O 1
ATOM 1629 N N . PHE A 1 215 ? 13.961 -12.195 6.48 1 98.06 215 PHE A N 1
ATOM 1630 C CA . PHE A 1 215 ? 14.734 -13.336 6.016 1 98.06 215 PHE A CA 1
ATOM 1631 C C . PHE A 1 215 ? 16.203 -13.18 6.387 1 98.06 215 PHE A C 1
ATOM 1633 O O . PHE A 1 215 ? 16.719 -12.062 6.438 1 98.06 215 PHE A O 1
ATOM 1640 N N . ASP A 1 216 ? 16.828 -14.344 6.59 1 95.75 216 ASP A N 1
ATOM 1641 C CA . ASP A 1 216 ? 18.281 -14.297 6.75 1 95.75 216 ASP A CA 1
ATOM 1642 C C . ASP A 1 216 ? 18.953 -13.695 5.512 1 95.75 216 ASP A C 1
ATOM 1644 O O . ASP A 1 216 ? 18.547 -13.977 4.383 1 95.75 216 ASP A O 1
ATOM 1648 N N . GLY A 1 217 ? 19.797 -12.852 5.672 1 92.5 217 GLY A N 1
ATOM 1649 C CA . GLY A 1 217 ? 20.438 -12.164 4.562 1 92.5 217 GLY A CA 1
ATOM 1650 C C . GLY A 1 217 ? 20 -10.711 4.438 1 92.5 217 GLY A C 1
ATOM 1651 O O . GLY A 1 217 ? 20.516 -9.977 3.59 1 92.5 217 GLY A O 1
ATOM 1652 N N . GLY A 1 218 ? 18.953 -10.383 5.137 1 93.94 218 GLY A N 1
ATOM 1653 C CA . GLY A 1 218 ? 18.688 -8.961 5.277 1 93.94 218 GLY A CA 1
ATOM 1654 C C . GLY A 1 218 ? 17.438 -8.523 4.535 1 93.94 218 GLY A C 1
ATOM 1655 O O . GLY A 1 218 ? 16.969 -7.391 4.703 1 93.94 218 GLY A O 1
ATOM 1656 N N . ARG A 1 219 ? 16.812 -9.367 3.684 1 97.19 219 ARG A N 1
ATOM 1657 C CA . ARG A 1 219 ? 15.602 -9.008 2.959 1 97.19 219 ARG A CA 1
ATOM 1658 C C . ARG A 1 219 ? 14.375 -9.133 3.85 1 97.19 219 ARG A C 1
ATOM 1660 O O . ARG A 1 219 ? 14.352 -9.953 4.777 1 97.19 219 ARG A O 1
ATOM 1667 N N . ALA A 1 220 ? 13.398 -8.297 3.586 1 97.88 220 ALA A N 1
ATOM 1668 C CA . ALA A 1 220 ? 12.188 -8.289 4.402 1 97.88 220 ALA A CA 1
ATOM 1669 C C . ALA A 1 220 ? 10.938 -8.203 3.533 1 97.88 220 ALA A C 1
ATOM 1671 O O . ALA A 1 220 ? 10.992 -7.715 2.4 1 97.88 220 ALA A O 1
ATOM 1672 N N . ALA A 1 221 ? 9.844 -8.688 4.066 1 98.5 221 ALA A N 1
ATOM 1673 C CA . ALA A 1 221 ? 8.594 -8.672 3.316 1 98.5 221 ALA A CA 1
ATOM 1674 C C . ALA A 1 221 ? 7.398 -8.469 4.246 1 98.5 221 ALA A C 1
ATOM 1676 O O . ALA A 1 221 ? 7.492 -8.711 5.449 1 98.5 221 ALA A O 1
ATOM 1677 N N . VAL A 1 222 ? 6.336 -7.926 3.717 1 98.56 222 VAL A N 1
ATOM 1678 C CA . VAL A 1 222 ? 5.039 -7.852 4.387 1 98.56 222 VAL A CA 1
ATOM 1679 C C . VAL A 1 222 ? 3.996 -8.625 3.58 1 98.56 222 VAL A C 1
ATOM 1681 O O . VAL A 1 222 ? 3.857 -8.414 2.371 1 98.56 222 VAL A O 1
ATOM 1684 N N . PHE A 1 223 ? 3.418 -9.578 4.184 1 98.69 223 PHE A N 1
ATOM 1685 C CA . PHE A 1 223 ? 2.209 -10.219 3.68 1 98.69 223 PHE A CA 1
ATOM 1686 C C . PHE A 1 223 ? 0.965 -9.539 4.238 1 98.69 223 PHE A C 1
ATOM 1688 O O . PHE A 1 223 ? 0.848 -9.352 5.453 1 98.69 223 PHE A O 1
ATOM 1695 N N . ASP A 1 224 ? 0.06 -9.07 3.4 1 98.12 224 ASP A N 1
ATOM 1696 C CA . ASP A 1 224 ? -1.159 -8.383 3.809 1 98.12 224 ASP A CA 1
ATOM 1697 C C . ASP A 1 224 ? -2.346 -8.805 2.945 1 98.12 224 ASP A C 1
ATOM 1699 O O . ASP A 1 224 ? -2.504 -8.328 1.821 1 98.12 224 ASP A O 1
ATOM 1703 N N . PHE A 1 225 ? -3.262 -9.672 3.598 1 97.69 225 PHE A N 1
ATOM 1704 C CA . PHE A 1 225 ? -4.305 -10.172 2.713 1 97.69 225 PHE A CA 1
ATOM 1705 C C . PHE A 1 225 ? -5.559 -10.523 3.502 1 97.69 225 PHE A C 1
ATOM 1707 O O . PHE A 1 225 ? -5.473 -11.055 4.613 1 97.69 225 PHE A O 1
ATOM 1714 N N . ALA A 1 226 ? -6.703 -10.18 2.936 1 95.44 226 ALA A N 1
ATOM 1715 C CA . ALA A 1 226 ? -8.016 -10.648 3.361 1 95.44 226 ALA A CA 1
ATOM 1716 C C . ALA A 1 226 ? -8.656 -11.531 2.299 1 95.44 226 ALA A C 1
ATOM 1718 O O . ALA A 1 226 ? -8.664 -11.195 1.115 1 95.44 226 ALA A O 1
ATOM 1719 N N . LYS A 1 227 ? -9.234 -12.609 2.711 1 92 227 LYS A N 1
ATOM 1720 C CA . LYS A 1 227 ? -9.734 -13.617 1.783 1 92 227 LYS A CA 1
ATOM 1721 C C . LYS A 1 227 ? -10.742 -13.016 0.808 1 92 227 LYS A C 1
ATOM 1723 O O . LYS A 1 227 ? -10.82 -13.43 -0.351 1 92 227 LYS A O 1
ATOM 1728 N N . GLU A 1 228 ? -11.414 -12.008 1.24 1 91.69 228 GLU A N 1
ATOM 1729 C CA . GLU A 1 228 ? -12.484 -11.406 0.438 1 91.69 228 GLU A CA 1
ATOM 1730 C C . GLU A 1 228 ? -11.914 -10.656 -0.762 1 91.69 228 GLU A C 1
ATOM 1732 O O . GLU A 1 228 ? -12.648 -10.328 -1.698 1 91.69 228 GLU A O 1
ATOM 1737 N N . GLN A 1 229 ? -10.641 -10.414 -0.729 1 92.94 229 GLN A N 1
ATOM 1738 C CA . GLN A 1 229 ? -10.016 -9.711 -1.845 1 92.94 229 GLN A CA 1
ATOM 1739 C C . GLN A 1 229 ? -10.203 -10.477 -3.152 1 92.94 229 GLN A C 1
ATOM 1741 O O . GLN A 1 229 ? -10.203 -9.883 -4.23 1 92.94 229 GLN A O 1
ATOM 1746 N N . TYR A 1 230 ? -10.352 -11.797 -3.129 1 90.69 230 TYR A N 1
ATOM 1747 C CA . TYR A 1 230 ? -10.477 -12.609 -4.332 1 90.69 230 TYR A CA 1
ATOM 1748 C C . TYR A 1 230 ? -11.703 -12.211 -5.137 1 90.69 230 TYR A C 1
ATOM 1750 O O . TYR A 1 230 ? -11.688 -12.234 -6.371 1 90.69 230 TYR A O 1
ATOM 1758 N N . PHE A 1 231 ? -12.758 -11.789 -4.477 1 89.81 231 PHE A N 1
ATOM 1759 C CA . PHE A 1 231 ? -14.023 -11.602 -5.168 1 89.81 231 PHE A CA 1
ATOM 1760 C C . PHE A 1 231 ? -14.578 -10.203 -4.91 1 89.81 231 PHE A C 1
ATOM 1762 O O . PHE A 1 231 ? -15.492 -9.758 -5.609 1 89.81 231 PHE A O 1
ATOM 1769 N N . SER A 1 232 ? -13.984 -9.5 -4.012 1 91.75 232 SER A N 1
ATOM 1770 C CA . SER A 1 232 ? -14.594 -8.25 -3.564 1 91.75 232 SER A CA 1
ATOM 1771 C C . SER A 1 232 ? -14.477 -7.172 -4.633 1 91.75 232 SER A C 1
ATOM 1773 O O . SER A 1 232 ? -13.438 -7.027 -5.27 1 91.75 232 SER A O 1
ATOM 1775 N N . TRP A 1 233 ? -15.602 -6.375 -4.73 1 94.31 233 TRP A N 1
ATOM 1776 C CA . TRP A 1 233 ? -15.609 -5.234 -5.641 1 94.31 233 TRP A CA 1
ATOM 1777 C C . TRP A 1 233 ? -14.914 -4.031 -5.012 1 94.31 233 TRP A C 1
ATOM 1779 O O . TRP A 1 233 ? -14.562 -3.076 -5.711 1 94.31 233 TRP A O 1
ATOM 1789 N N . ILE A 1 234 ? -14.641 -4.141 -3.684 1 94.81 234 ILE A N 1
ATOM 1790 C CA . ILE A 1 234 ? -14.227 -2.891 -3.051 1 94.81 234 ILE A CA 1
ATOM 1791 C C . ILE A 1 234 ? -12.914 -3.1 -2.301 1 94.81 234 ILE A C 1
ATOM 1793 O O . ILE A 1 234 ? -12.367 -2.156 -1.728 1 94.81 234 ILE A O 1
ATOM 1797 N N . ARG A 1 235 ? -12.445 -4.332 -2.203 1 96.5 235 ARG A N 1
ATOM 1798 C CA . ARG A 1 235 ? -11.109 -4.594 -1.677 1 96.5 235 ARG A CA 1
ATOM 1799 C C . ARG A 1 235 ? -10.102 -4.789 -2.807 1 96.5 235 ARG A C 1
ATOM 1801 O O . ARG A 1 235 ? -10.266 -5.68 -3.645 1 96.5 235 ARG A O 1
ATOM 1808 N N . SER A 1 236 ? -9.078 -3.984 -2.777 1 95.62 236 SER A N 1
ATOM 1809 C CA . SER A 1 236 ? -8.125 -3.988 -3.881 1 95.62 236 SER A CA 1
ATOM 1810 C C . SER A 1 236 ? -6.875 -4.793 -3.533 1 95.62 236 SER A C 1
ATOM 1812 O O . SER A 1 236 ? -6.543 -4.949 -2.355 1 95.62 236 SER A O 1
ATOM 1814 N N . ASN A 1 237 ? -6.25 -5.281 -4.578 1 96.94 237 ASN A N 1
ATOM 1815 C CA . ASN A 1 237 ? -4.906 -5.832 -4.453 1 96.94 237 ASN A CA 1
ATOM 1816 C C . ASN A 1 237 ? -3.846 -4.738 -4.473 1 96.94 237 ASN A C 1
ATOM 1818 O O . ASN A 1 237 ? -4.047 -3.682 -5.074 1 96.94 237 ASN A O 1
ATOM 1822 N N . ARG A 1 238 ? -2.77 -4.957 -3.777 1 98 238 ARG A N 1
ATOM 1823 C CA . ARG A 1 238 ? -1.633 -4.043 -3.729 1 98 238 ARG A CA 1
ATOM 1824 C C . ARG A 1 238 ? -0.313 -4.805 -3.775 1 98 238 ARG A C 1
ATOM 1826 O O . ARG A 1 238 ? -0.236 -5.953 -3.328 1 98 238 ARG A O 1
ATOM 1833 N N . LEU A 1 239 ? 0.65 -4.152 -4.336 1 98.5 239 LEU A N 1
ATOM 1834 C CA . LEU A 1 239 ? 1.991 -4.723 -4.414 1 98.5 239 LEU A CA 1
ATOM 1835 C C . LEU A 1 239 ? 3.049 -3.625 -4.391 1 98.5 239 LEU A C 1
ATOM 1837 O O . LEU A 1 239 ? 2.898 -2.6 -5.059 1 98.5 239 LEU A O 1
ATOM 1841 N N . LEU A 1 240 ? 4.051 -3.781 -3.527 1 98.69 240 LEU A N 1
ATOM 1842 C CA . LEU A 1 240 ? 5.199 -2.885 -3.439 1 98.69 240 LEU A CA 1
ATOM 1843 C C . LEU A 1 240 ? 6.504 -3.666 -3.527 1 98.69 240 LEU A C 1
ATOM 1845 O O . LEU A 1 240 ? 6.668 -4.691 -2.861 1 98.69 240 LEU A O 1
ATOM 1849 N N . VAL A 1 241 ? 7.367 -3.277 -4.41 1 98.81 241 VAL A N 1
ATOM 1850 C CA . VAL A 1 241 ? 8.719 -3.811 -4.477 1 98.81 241 VAL A CA 1
ATOM 1851 C C . VAL A 1 241 ? 9.734 -2.666 -4.422 1 98.81 241 VAL A C 1
ATOM 1853 O O . VAL A 1 241 ? 9.625 -1.698 -5.176 1 98.81 241 VAL A O 1
ATOM 1856 N N . ARG A 1 242 ? 10.703 -2.766 -3.523 1 98.44 242 ARG A N 1
ATOM 1857 C CA . ARG A 1 242 ? 11.695 -1.707 -3.375 1 98.44 242 ARG A CA 1
ATOM 1858 C C . ARG A 1 242 ? 13.109 -2.244 -3.6 1 98.44 242 ARG A C 1
ATOM 1860 O O . ARG A 1 242 ? 13.523 -3.209 -2.951 1 98.44 242 ARG A O 1
ATOM 1867 N N . GLY A 1 243 ? 13.797 -1.68 -4.477 1 98.25 243 GLY A N 1
ATOM 1868 C CA . GLY A 1 243 ? 15.227 -1.864 -4.672 1 98.25 243 GLY A CA 1
ATOM 1869 C C . GLY A 1 243 ? 16.031 -0.601 -4.43 1 98.25 243 GLY A C 1
ATOM 1870 O O . GLY A 1 243 ? 15.461 0.464 -4.176 1 98.25 243 GLY A O 1
ATOM 1871 N N . GLU A 1 244 ? 17.312 -0.668 -4.461 1 97.19 244 GLU A N 1
ATOM 1872 C CA . GLU A 1 244 ? 18.172 0.46 -4.113 1 97.19 244 GLU A CA 1
ATOM 1873 C C . GLU A 1 244 ? 18.078 1.563 -5.164 1 97.19 244 GLU A C 1
ATOM 1875 O O . GLU A 1 244 ? 18.438 2.713 -4.895 1 97.19 244 GLU A O 1
ATOM 1880 N N . ARG A 1 245 ? 17.562 1.216 -6.398 1 97.56 245 ARG A N 1
ATOM 1881 C CA . ARG A 1 245 ? 17.547 2.207 -7.469 1 97.56 245 ARG A CA 1
ATOM 1882 C C . ARG A 1 245 ? 16.141 2.426 -7.988 1 97.56 245 ARG A C 1
ATOM 1884 O O . ARG A 1 245 ? 15.93 3.152 -8.961 1 97.56 245 ARG A O 1
ATOM 1891 N N . GLY A 1 246 ? 15.188 1.782 -7.359 1 98.06 246 GLY A N 1
ATOM 1892 C CA . GLY A 1 246 ? 13.844 1.929 -7.898 1 98.06 246 GLY A CA 1
ATOM 1893 C C . GLY A 1 246 ? 12.789 1.258 -7.047 1 98.06 246 GLY A C 1
ATOM 1894 O O . GLY A 1 246 ? 13.086 0.737 -5.969 1 98.06 246 GLY A O 1
ATOM 1895 N N . GLU A 1 247 ? 11.57 1.361 -7.547 1 98.62 247 GLU A N 1
ATOM 1896 C CA . GLU A 1 247 ? 10.398 0.863 -6.828 1 98.62 247 GLU A CA 1
ATOM 1897 C C . GLU A 1 247 ? 9.273 0.503 -7.789 1 98.62 247 GLU A C 1
ATOM 1899 O O . GLU A 1 247 ? 9.094 1.157 -8.82 1 98.62 247 GLU A O 1
ATOM 1904 N N . ILE A 1 248 ? 8.633 -0.616 -7.551 1 98.88 248 ILE A N 1
ATOM 1905 C CA . ILE A 1 248 ? 7.336 -0.893 -8.156 1 98.88 248 ILE A CA 1
ATOM 1906 C C . ILE A 1 248 ? 6.23 -0.663 -7.133 1 98.88 248 ILE A C 1
ATOM 1908 O O . ILE A 1 248 ? 6.27 -1.222 -6.031 1 98.88 248 ILE A O 1
ATOM 1912 N N . LYS A 1 249 ? 5.309 0.171 -7.375 1 98.62 249 LYS A N 1
ATOM 1913 C CA . LYS A 1 249 ? 4.062 0.334 -6.629 1 98.62 249 LYS A CA 1
ATOM 1914 C C . LYS A 1 249 ? 2.854 0.01 -7.5 1 98.62 249 LYS A C 1
ATOM 1916 O O . LYS A 1 249 ? 2.432 0.831 -8.32 1 98.62 249 LYS A O 1
ATOM 1921 N N . ASP A 1 250 ? 2.25 -1.2 -7.305 1 98.06 250 ASP A N 1
ATOM 1922 C CA . ASP A 1 250 ? 1.15 -1.724 -8.109 1 98.06 250 ASP A CA 1
ATOM 1923 C C . ASP A 1 250 ? 1.519 -1.756 -9.586 1 98.06 250 ASP A C 1
ATOM 1925 O O . ASP A 1 250 ? 2.303 -2.605 -10.023 1 98.06 250 ASP A O 1
ATOM 1929 N N . ASP A 1 251 ? 1.104 -0.754 -10.375 1 97.81 251 ASP A N 1
ATOM 1930 C CA . ASP A 1 251 ? 1.401 -0.765 -11.805 1 97.81 251 ASP A CA 1
ATOM 1931 C C . ASP A 1 251 ? 2.373 0.354 -12.172 1 97.81 251 ASP A C 1
ATOM 1933 O O . ASP A 1 251 ? 2.615 0.61 -13.352 1 97.81 251 ASP A O 1
ATOM 1937 N N . GLU A 1 252 ? 2.912 1.073 -11.172 1 98.44 252 GLU A N 1
ATOM 1938 C CA . GLU A 1 252 ? 3.863 2.152 -11.422 1 98.44 252 GLU A CA 1
ATOM 1939 C C . GLU A 1 252 ? 5.289 1.716 -11.109 1 98.44 252 GLU A C 1
ATOM 1941 O O . GLU A 1 252 ? 5.547 1.134 -10.055 1 98.44 252 GLU A O 1
ATOM 1946 N N . VAL A 1 253 ? 6.176 1.987 -12.047 1 98.56 253 VAL A N 1
ATOM 1947 C CA . VAL A 1 253 ? 7.602 1.714 -11.875 1 98.56 253 VAL A CA 1
ATOM 1948 C C . VAL A 1 253 ? 8.383 3.027 -11.844 1 98.56 253 VAL A C 1
ATOM 1950 O O . VAL A 1 253 ? 8.242 3.854 -12.75 1 98.56 253 VAL A O 1
ATOM 1953 N N . ARG A 1 254 ? 9.109 3.242 -10.805 1 98.31 254 ARG A N 1
ATOM 1954 C CA . ARG A 1 254 ? 10.055 4.348 -10.695 1 98.31 254 ARG A CA 1
ATOM 1955 C C . ARG A 1 254 ? 11.484 3.836 -10.578 1 98.31 254 ARG A C 1
ATOM 1957 O O . ARG A 1 254 ? 11.75 2.877 -9.852 1 98.31 254 ARG A O 1
ATOM 1964 N N . TYR A 1 255 ? 12.375 4.418 -11.281 1 97.56 255 TYR A N 1
ATOM 1965 C CA . TYR A 1 255 ? 13.773 4.039 -11.117 1 97.56 255 TYR A CA 1
ATOM 1966 C C . TYR A 1 255 ? 14.695 5.145 -11.625 1 97.56 255 TYR A C 1
ATOM 1968 O O . TYR A 1 255 ? 14.25 6.082 -12.289 1 97.56 255 TYR A O 1
ATOM 1976 N N . LEU A 1 256 ? 15.961 5.109 -11.227 1 96.56 256 LEU A N 1
ATOM 1977 C CA . LEU A 1 256 ? 16.984 6.059 -11.641 1 96.56 256 LEU A CA 1
ATOM 1978 C C . LEU A 1 256 ? 17.781 5.516 -12.82 1 96.56 256 LEU A C 1
ATOM 1980 O O . LEU A 1 256 ? 18.484 4.504 -12.688 1 96.56 256 LEU A O 1
ATOM 1984 N N . ALA A 1 257 ? 17.656 6.215 -13.984 1 94.38 257 ALA A N 1
ATOM 1985 C CA . ALA A 1 257 ? 18.562 5.879 -15.078 1 94.38 257 ALA A CA 1
ATOM 1986 C C . ALA A 1 257 ? 20.016 6.203 -14.719 1 94.38 257 ALA A C 1
ATOM 1988 O O . ALA A 1 257 ? 20.922 5.449 -15.062 1 94.38 257 ALA A O 1
ATOM 1989 N N . ASP A 1 258 ? 20.203 7.254 -14.133 1 93.31 258 ASP A N 1
ATOM 1990 C CA . ASP A 1 258 ? 21.391 7.664 -13.391 1 93.31 258 ASP A CA 1
ATOM 1991 C C . ASP A 1 258 ? 21.016 8.492 -12.164 1 93.31 258 ASP A C 1
ATOM 1993 O O . ASP A 1 258 ? 19.844 8.789 -11.945 1 93.31 258 ASP A O 1
ATOM 1997 N N . TYR A 1 259 ? 21.938 8.812 -11.352 1 91.75 259 TYR A N 1
ATOM 1998 C CA . TYR A 1 259 ? 21.656 9.352 -10.031 1 91.75 259 TYR A CA 1
ATOM 1999 C C . TYR A 1 259 ? 20.938 10.695 -10.133 1 91.75 259 TYR A C 1
ATOM 2001 O O . TYR A 1 259 ? 20.422 11.211 -9.141 1 91.75 259 TYR A O 1
ATOM 2009 N N . ARG A 1 260 ? 20.766 11.344 -11.328 1 93.94 260 ARG A N 1
ATOM 2010 C CA . ARG A 1 260 ? 20.078 12.617 -11.508 1 93.94 260 ARG A CA 1
ATOM 2011 C C . ARG A 1 260 ? 18.922 12.492 -12.492 1 93.94 260 ARG A C 1
ATOM 2013 O O . ARG A 1 260 ? 18.312 13.492 -12.875 1 93.94 260 ARG A O 1
ATOM 2020 N N . THR A 1 261 ? 18.641 11.273 -12.922 1 95.56 261 THR A N 1
ATOM 2021 C CA . THR A 1 261 ? 17.641 11.094 -13.969 1 95.56 261 THR A CA 1
ATOM 2022 C C . THR A 1 261 ? 16.562 10.117 -13.516 1 95.56 261 THR A C 1
ATOM 2024 O O . THR A 1 261 ? 16.609 8.93 -13.844 1 95.56 261 THR A O 1
ATOM 2027 N N . PRO A 1 262 ? 15.609 10.586 -12.797 1 95.81 262 PRO A N 1
ATOM 2028 C CA . PRO A 1 262 ? 14.492 9.727 -12.398 1 95.81 262 PRO A CA 1
ATOM 2029 C C . PRO A 1 262 ? 13.508 9.469 -13.539 1 95.81 262 PRO A C 1
ATOM 2031 O O . PRO A 1 262 ? 13.242 10.359 -14.344 1 95.81 262 PRO A O 1
ATOM 2034 N N . LEU A 1 263 ? 13.047 8.266 -13.625 1 96.81 263 LEU A N 1
ATOM 2035 C CA . LEU A 1 263 ? 12.031 7.867 -14.594 1 96.81 263 LEU A CA 1
ATOM 2036 C C . LEU A 1 263 ? 10.812 7.273 -13.891 1 96.81 263 LEU A C 1
ATOM 2038 O O . LEU A 1 263 ? 10.953 6.59 -12.867 1 96.81 263 LEU A O 1
ATOM 2042 N N . ARG A 1 264 ? 9.695 7.629 -14.367 1 96.75 264 ARG A N 1
ATOM 2043 C CA . ARG A 1 264 ? 8.43 7.078 -13.914 1 96.75 264 ARG A CA 1
ATOM 2044 C C . ARG A 1 264 ? 7.605 6.555 -15.086 1 96.75 264 ARG A C 1
ATOM 2046 O O . ARG A 1 264 ? 7.336 7.285 -16.031 1 96.75 264 ARG A O 1
ATOM 2053 N N . MET A 1 265 ? 7.258 5.266 -15.008 1 97 265 MET A N 1
ATOM 2054 C CA . MET A 1 265 ? 6.484 4.641 -16.078 1 97 265 MET A CA 1
ATOM 2055 C C . MET A 1 265 ? 5.398 3.736 -15.508 1 97 265 MET A C 1
ATOM 2057 O O . MET A 1 265 ? 5.492 3.295 -14.359 1 97 265 MET A O 1
ATOM 2061 N N . ALA A 1 266 ? 4.391 3.516 -16.297 1 97.62 266 ALA A N 1
ATOM 2062 C CA . ALA A 1 266 ? 3.32 2.607 -15.891 1 97.62 266 ALA A CA 1
ATOM 2063 C C . ALA A 1 266 ? 3.404 1.286 -16.656 1 97.62 266 ALA A C 1
ATOM 2065 O O . ALA A 1 266 ? 3.695 1.268 -17.844 1 97.62 266 ALA A O 1
ATOM 2066 N N . LEU A 1 267 ? 3.223 0.175 -15.922 1 98.44 267 LEU A N 1
ATOM 2067 C CA . LEU A 1 267 ? 2.887 -1.081 -16.578 1 98.44 267 LEU A CA 1
ATOM 2068 C C . LEU A 1 267 ? 1.505 -1.007 -17.219 1 98.44 267 LEU A C 1
ATOM 2070 O O . LEU A 1 267 ? 0.508 -0.78 -16.531 1 98.44 267 LEU A O 1
ATOM 2074 N N . THR A 1 268 ? 1.494 -1.19 -18.562 1 97.88 268 THR A N 1
ATOM 2075 C CA . THR A 1 268 ? 0.242 -1.008 -19.281 1 97.88 268 THR A CA 1
ATOM 2076 C C . THR A 1 268 ? -0.189 -2.309 -19.953 1 97.88 268 THR A C 1
ATOM 2078 O O . THR A 1 268 ? 0.551 -2.869 -20.766 1 97.88 268 THR A O 1
ATOM 2081 N N . ARG A 1 269 ? -1.347 -2.768 -19.562 1 97.19 269 ARG A N 1
ATOM 2082 C CA . ARG A 1 269 ? -1.931 -3.932 -20.219 1 97.19 269 ARG A CA 1
ATOM 2083 C C . ARG A 1 269 ? -2.391 -3.59 -21.641 1 97.19 269 ARG A C 1
ATOM 2085 O O . ARG A 1 269 ? -2.959 -2.52 -21.859 1 97.19 269 ARG A O 1
ATOM 2092 N N . VAL A 1 270 ? -2.152 -4.445 -22.547 1 95.94 270 VAL A N 1
ATOM 2093 C CA . VAL A 1 270 ? -2.605 -4.289 -23.922 1 95.94 270 VAL A CA 1
ATOM 2094 C C . VAL A 1 270 ? -3.555 -5.43 -24.297 1 95.94 270 VAL A C 1
ATOM 2096 O O . VAL A 1 270 ? -3.143 -6.59 -24.359 1 95.94 270 VAL A O 1
ATOM 2099 N N . ASP A 1 271 ? -4.777 -5.07 -24.438 1 95.81 271 ASP A N 1
ATOM 2100 C CA . ASP A 1 271 ? -5.816 -6.02 -24.828 1 95.81 271 ASP A CA 1
ATOM 2101 C C . ASP A 1 271 ? -6.414 -5.645 -26.188 1 95.81 271 ASP A C 1
ATOM 2103 O O . ASP A 1 271 ? -6.406 -4.473 -26.562 1 95.81 271 ASP A O 1
ATOM 2107 N N . THR A 1 272 ? -6.832 -6.57 -26.938 1 93.5 272 THR A N 1
ATOM 2108 C CA . THR A 1 272 ? -7.539 -6.336 -28.188 1 93.5 272 THR A CA 1
ATOM 2109 C C . THR A 1 272 ? -9.047 -6.48 -28 1 93.5 272 THR A C 1
ATOM 2111 O O . THR A 1 272 ? -9.5 -7 -26.969 1 93.5 272 THR A O 1
ATOM 2114 N N . GLY A 1 273 ? -9.758 -5.957 -28.922 1 93.5 273 GLY A N 1
ATOM 2115 C CA . GLY A 1 273 ? -11.203 -6.125 -28.938 1 93.5 273 GLY A CA 1
ATOM 2116 C C . GLY A 1 273 ? -11.938 -4.988 -28.266 1 93.5 273 GLY A C 1
ATOM 2117 O O . GLY A 1 273 ? -13.156 -5.055 -28.078 1 93.5 273 GLY A O 1
ATOM 2118 N N . HIS A 1 274 ? -11.203 -4.07 -27.812 1 91.12 274 HIS A N 1
ATOM 2119 C CA . HIS A 1 274 ? -11.828 -2.914 -27.172 1 91.12 274 HIS A CA 1
ATOM 2120 C C . HIS A 1 274 ? -12.07 -1.797 -28.188 1 91.12 274 HIS A C 1
ATOM 2122 O O . HIS A 1 274 ? -11.258 -1.577 -29.078 1 91.12 274 HIS A O 1
ATOM 2128 N N . GLY A 1 275 ? -13.211 -1.098 -28 1 90.5 275 GLY A N 1
ATOM 2129 C CA . GLY A 1 275 ? -13.531 0.013 -28.875 1 90.5 275 GLY A CA 1
ATOM 2130 C C . GLY A 1 275 ? -13.625 -0.393 -30.344 1 90.5 275 GLY A C 1
ATOM 2131 O O . GLY A 1 275 ? -14.336 -1.34 -30.672 1 90.5 275 GLY A O 1
ATOM 2132 N N . GLY A 1 276 ? -12.82 0.115 -31.219 1 90.69 276 GLY A N 1
ATOM 2133 C CA . GLY A 1 276 ? -12.852 -0.155 -32.656 1 90.69 276 GLY A CA 1
ATOM 2134 C C . GLY A 1 276 ? -11.867 -1.223 -33.062 1 90.69 276 GLY A C 1
ATOM 2135 O O . GLY A 1 276 ? -11.703 -1.484 -34.281 1 90.69 276 GLY A O 1
ATOM 2136 N N . ASN A 1 277 ? -11.25 -1.807 -32.094 1 89.69 277 ASN A N 1
ATOM 2137 C CA . ASN A 1 277 ? -10.297 -2.863 -32.406 1 89.69 277 ASN A CA 1
ATOM 2138 C C . ASN A 1 277 ? -11.008 -4.141 -32.844 1 89.69 277 ASN A C 1
ATOM 2140 O O . ASN A 1 277 ? -11.789 -4.715 -32.094 1 89.69 277 ASN A O 1
ATOM 2144 N N . LEU A 1 278 ? -10.773 -4.727 -34 1 92.5 278 LEU A N 1
ATOM 2145 C CA . LEU A 1 278 ? -11.484 -5.852 -34.594 1 92.5 278 LEU A CA 1
ATOM 2146 C C . LEU A 1 278 ? -10.633 -7.113 -34.562 1 92.5 278 LEU A C 1
ATOM 2148 O O . LEU A 1 278 ? -10.93 -8.078 -35.281 1 92.5 278 LEU A O 1
ATOM 2152 N N . GLU A 1 279 ? -9.578 -7.18 -33.812 1 91 279 GLU A N 1
ATOM 2153 C CA . GLU A 1 279 ? -8.633 -8.289 -33.781 1 91 279 GLU A CA 1
ATOM 2154 C C . GLU A 1 279 ? -9.133 -9.43 -32.906 1 91 279 GLU A C 1
ATOM 2156 O O . GLU A 1 279 ? -8.461 -10.453 -32.75 1 91 279 GLU A O 1
ATOM 2161 N N . GLY A 1 280 ? -10.367 -9.234 -32.312 1 90.19 280 GLY A N 1
ATOM 2162 C CA . GLY A 1 280 ? -10.852 -10.203 -31.344 1 90.19 280 GLY A CA 1
ATOM 2163 C C . GLY A 1 280 ? -10.484 -9.852 -29.922 1 90.19 280 GLY A C 1
ATOM 2164 O O . GLY A 1 280 ? -9.688 -8.945 -29.688 1 90.19 280 GLY A O 1
ATOM 2165 N N . TYR A 1 281 ? -11.125 -10.555 -28.922 1 91.5 281 TYR A N 1
ATOM 2166 C CA . TYR A 1 281 ? -10.906 -10.242 -27.516 1 91.5 281 TYR A CA 1
ATOM 2167 C C . TYR A 1 281 ? -9.836 -11.148 -26.922 1 91.5 281 TYR A C 1
ATOM 2169 O O . TYR A 1 281 ? -10.055 -12.352 -26.75 1 91.5 281 TYR A O 1
ATOM 2177 N N . CYS A 1 282 ? -8.711 -10.562 -26.609 1 93.62 282 CYS A N 1
ATOM 2178 C CA . CYS A 1 282 ? -7.617 -11.328 -26.031 1 93.62 282 CYS A CA 1
ATOM 2179 C C . CYS A 1 282 ? -6.613 -10.406 -25.344 1 93.62 282 CYS A C 1
ATOM 2181 O O . CYS A 1 282 ? -6.484 -9.234 -25.719 1 93.62 282 CYS A O 1
ATOM 2183 N N . HIS A 1 283 ? -5.98 -10.906 -24.312 1 96.69 283 HIS A N 1
ATOM 2184 C CA . HIS A 1 283 ? -4.828 -10.203 -23.75 1 96.69 283 HIS A CA 1
ATOM 2185 C C . HIS A 1 283 ? -3.584 -10.422 -24.609 1 96.69 283 HIS A C 1
ATOM 2187 O O . HIS A 1 283 ? -3.24 -11.562 -24.922 1 96.69 283 HIS A O 1
ATOM 2193 N N . THR A 1 284 ? -2.904 -9.297 -24.969 1 96.38 284 THR A N 1
ATOM 2194 C CA . THR A 1 284 ? -1.729 -9.406 -25.812 1 96.38 284 THR A CA 1
ATOM 2195 C C . THR A 1 284 ? -0.45 -9.367 -24.984 1 96.38 284 THR A C 1
ATOM 2197 O O . THR A 1 284 ? 0.518 -10.07 -25.297 1 96.38 284 THR A O 1
ATOM 2200 N N . GLY A 1 285 ? -0.488 -8.555 -24.031 1 98.06 285 GLY A N 1
ATOM 2201 C CA . GLY A 1 285 ? 0.712 -8.445 -23.219 1 98.06 285 GLY A CA 1
ATOM 2202 C C . GLY A 1 285 ? 0.732 -7.199 -22.359 1 98.06 285 GLY A C 1
ATOM 2203 O O . GLY A 1 285 ? -0.315 -6.602 -22.094 1 98.06 285 GLY A O 1
ATOM 2204 N N . VAL A 1 286 ? 1.897 -6.91 -21.75 1 98.62 286 VAL A N 1
ATOM 2205 C CA . VAL A 1 286 ? 2.104 -5.762 -20.875 1 98.62 286 VAL A CA 1
ATOM 2206 C C . VAL A 1 286 ? 3.35 -4.996 -21.312 1 98.62 286 VAL A C 1
ATOM 2208 O O . VAL A 1 286 ? 4.387 -5.598 -21.609 1 98.62 286 VAL A O 1
ATOM 2211 N N . THR A 1 287 ? 3.24 -3.711 -21.359 1 98.25 287 THR A N 1
ATOM 2212 C CA . THR A 1 287 ? 4.387 -2.881 -21.719 1 98.25 287 THR A CA 1
ATOM 2213 C C . THR A 1 287 ? 4.82 -2.016 -20.547 1 98.25 287 THR A C 1
ATOM 2215 O O . THR A 1 287 ? 4.023 -1.741 -19.641 1 98.25 287 THR A O 1
ATOM 2218 N N . LEU A 1 288 ? 6.039 -1.683 -20.469 1 97.94 288 LEU A N 1
ATOM 2219 C CA . LEU A 1 288 ? 6.652 -0.622 -19.688 1 97.94 288 LEU A CA 1
ATOM 2220 C C . LEU A 1 288 ? 7.336 0.402 -20.578 1 97.94 288 LEU A C 1
ATOM 2222 O O . LEU A 1 288 ? 8.469 0.187 -21.031 1 97.94 288 LEU A O 1
ATOM 2226 N N . GLY A 1 289 ? 6.688 1.539 -20.812 1 94.25 289 GLY A N 1
ATOM 2227 C CA . GLY A 1 289 ? 7.164 2.428 -21.859 1 94.25 289 GLY A CA 1
ATOM 2228 C C . GLY A 1 289 ? 7.199 1.773 -23.234 1 94.25 289 GLY A C 1
ATOM 2229 O O . GLY A 1 289 ? 6.195 1.228 -23.688 1 94.25 289 GLY A O 1
ATOM 2230 N N . ALA A 1 290 ? 8.344 1.787 -23.797 1 94.44 290 ALA A N 1
ATOM 2231 C CA . ALA A 1 290 ? 8.484 1.286 -25.172 1 94.44 290 ALA A CA 1
ATOM 2232 C C . ALA A 1 290 ? 8.844 -0.197 -25.172 1 94.44 290 ALA A C 1
ATOM 2234 O O . ALA A 1 290 ? 8.977 -0.806 -26.234 1 94.44 290 ALA A O 1
ATOM 2235 N N . GLU A 1 291 ? 8.898 -0.786 -23.969 1 96.69 291 GLU A N 1
ATOM 2236 C CA . GLU A 1 291 ? 9.367 -2.168 -23.891 1 96.69 291 GLU A CA 1
ATOM 2237 C C . GLU A 1 291 ? 8.219 -3.115 -23.547 1 96.69 291 GLU A C 1
ATOM 2239 O O . GLU A 1 291 ? 7.445 -2.854 -22.625 1 96.69 291 GLU A O 1
ATOM 2244 N N . TRP A 1 292 ? 8.102 -4.234 -24.328 1 97.44 292 TRP A N 1
ATOM 2245 C CA . TRP A 1 292 ? 7.211 -5.316 -23.922 1 97.44 292 TRP A CA 1
ATOM 2246 C C . TRP A 1 292 ? 7.852 -6.164 -22.828 1 97.44 292 TRP A C 1
ATOM 2248 O O . TRP A 1 292 ? 8.812 -6.895 -23.078 1 97.44 292 TRP A O 1
ATOM 2258 N N . VAL A 1 293 ? 7.34 -6.078 -21.641 1 98.44 293 VAL A N 1
ATOM 2259 C CA . VAL A 1 293 ? 7.957 -6.781 -20.531 1 98.44 293 VAL A CA 1
ATOM 2260 C C . VAL A 1 293 ? 7.25 -8.117 -20.297 1 98.44 293 VAL A C 1
ATOM 2262 O O . VAL A 1 293 ? 7.738 -8.961 -19.547 1 98.44 293 VAL A O 1
ATOM 2265 N N . TYR A 1 294 ? 6.102 -8.328 -20.938 1 98.62 294 TYR A N 1
ATOM 2266 C CA . TYR A 1 294 ? 5.391 -9.602 -20.953 1 98.62 294 TYR A CA 1
ATOM 2267 C C . TYR A 1 294 ? 4.594 -9.758 -22.25 1 98.62 294 TYR A C 1
ATOM 2269 O O . TYR A 1 294 ? 3.898 -8.828 -22.672 1 98.62 294 TYR A O 1
ATOM 2277 N N . ARG A 1 295 ? 4.695 -10.859 -22.891 1 98.06 295 ARG A N 1
ATOM 2278 C CA . ARG A 1 295 ? 3.871 -11.227 -24.031 1 98.06 295 ARG A CA 1
ATOM 2279 C C . ARG A 1 295 ? 3.09 -12.508 -23.75 1 98.06 295 ARG A C 1
ATOM 2281 O O . ARG A 1 295 ? 3.662 -13.508 -23.297 1 98.06 295 ARG A O 1
ATOM 2288 N N . ASN A 1 296 ? 1.827 -12.477 -23.938 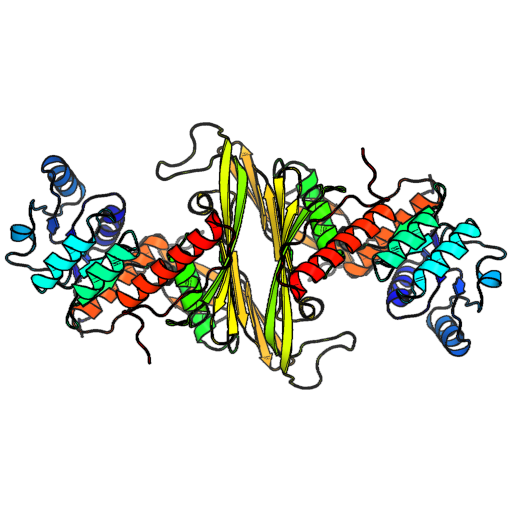1 97.88 296 ASN A N 1
ATOM 2289 C CA . ASN A 1 296 ? 0.96 -13.633 -23.719 1 97.88 296 ASN A CA 1
ATOM 2290 C C . ASN A 1 296 ? 1.229 -14.734 -24.75 1 97.88 296 ASN A C 1
ATOM 2292 O O . ASN A 1 296 ? 0.936 -14.562 -25.922 1 97.88 296 ASN A O 1
ATOM 2296 N N . PRO A 1 297 ? 1.688 -15.82 -24.297 1 96 297 PRO A N 1
ATOM 2297 C CA . PRO A 1 297 ? 2.012 -16.891 -25.25 1 96 297 PRO A CA 1
ATOM 2298 C C . PRO A 1 297 ? 0.772 -17.609 -25.766 1 96 297 PRO A C 1
ATOM 2300 O O . PRO A 1 297 ? 0.875 -18.453 -26.656 1 96 297 PRO A O 1
ATOM 2303 N N . PHE A 1 298 ? -0.383 -17.281 -25.391 1 95.94 298 PHE A N 1
ATOM 2304 C CA . PHE A 1 298 ? -1.586 -18.031 -25.734 1 95.94 298 PHE A CA 1
ATOM 2305 C C . PHE A 1 298 ? -2.557 -17.156 -26.531 1 95.94 298 PHE A C 1
ATOM 2307 O O . PHE A 1 298 ? -3.738 -17.5 -26.641 1 95.94 298 PHE A O 1
ATOM 2314 N N . ALA A 1 299 ? -2.117 -16 -26.844 1 92.12 299 ALA A N 1
ATOM 2315 C CA . ALA A 1 299 ? -2.895 -15.227 -27.812 1 92.12 299 ALA A CA 1
ATOM 2316 C C . ALA A 1 299 ? -3.045 -15.992 -29.125 1 92.12 299 ALA A C 1
ATOM 2318 O O . ALA A 1 299 ? -2.121 -16.688 -29.562 1 92.12 299 ALA A O 1
ATOM 2319 N N . PRO A 1 300 ? -4.25 -16 -29.719 1 90.88 300 PRO A N 1
ATOM 2320 C CA . PRO A 1 300 ? -5.391 -15.133 -29.438 1 90.88 300 PRO A CA 1
ATOM 2321 C C . PRO A 1 300 ? -6.438 -15.797 -28.547 1 90.88 300 PRO A C 1
ATOM 2323 O O . PRO A 1 300 ? -7.609 -15.422 -28.578 1 90.88 300 PRO A O 1
ATOM 2326 N N . GLY A 1 301 ? -6.039 -16.938 -27.812 1 90.38 301 GLY A N 1
ATOM 2327 C CA . GLY A 1 301 ? -6.977 -17.578 -26.906 1 90.38 301 GLY A CA 1
ATOM 2328 C C . GLY A 1 301 ? -7.664 -16.594 -25.969 1 90.38 301 GLY A C 1
ATOM 2329 O O . GLY A 1 301 ? -7.035 -15.664 -25.469 1 90.38 301 GLY A O 1
ATOM 2330 N N . ARG A 1 302 ? -8.953 -16.734 -25.828 1 92 302 ARG A N 1
ATOM 2331 C CA . ARG A 1 302 ? -9.75 -15.867 -24.969 1 92 302 ARG A CA 1
ATOM 2332 C C . ARG A 1 302 ? -9.734 -16.375 -23.531 1 92 302 ARG A C 1
ATOM 2334 O O . ARG A 1 302 ? -10.695 -16.984 -23.078 1 92 302 ARG A O 1
ATOM 2341 N N . LEU A 1 303 ? -8.664 -16.078 -22.875 1 95.25 303 LEU A N 1
ATOM 2342 C CA . LEU A 1 303 ? -8.438 -16.594 -21.531 1 95.25 303 LEU A CA 1
ATOM 2343 C C . LEU A 1 303 ? -8.359 -15.461 -20.516 1 95.25 303 LEU A C 1
ATOM 2345 O O . LEU A 1 303 ? -7.82 -14.398 -20.812 1 95.25 303 LEU A O 1
ATOM 2349 N N . SER A 1 304 ? -8.984 -15.68 -19.344 1 94.69 304 SER A N 1
ATOM 2350 C CA . SER A 1 304 ? -8.758 -14.773 -18.234 1 94.69 304 SER A CA 1
ATOM 2351 C C . SER A 1 304 ? -7.301 -14.797 -17.781 1 94.69 304 SER A C 1
ATOM 2353 O O . SER A 1 304 ? -6.535 -15.68 -18.188 1 94.69 304 SER A O 1
ATOM 2355 N N . ASP A 1 305 ? -6.863 -13.844 -16.969 1 96.25 305 ASP A N 1
ATOM 2356 C CA . ASP A 1 305 ? -5.488 -13.789 -16.469 1 96.25 305 ASP A CA 1
ATOM 2357 C C . ASP A 1 305 ? -5.121 -15.078 -15.734 1 96.25 305 ASP A C 1
ATOM 2359 O O . ASP A 1 305 ? -4.012 -15.586 -15.875 1 96.25 305 ASP A O 1
ATOM 2363 N N . ASP A 1 306 ? -6.004 -15.555 -14.922 1 95.44 306 ASP A N 1
ATOM 2364 C CA . ASP A 1 306 ? -5.746 -16.781 -14.188 1 95.44 306 ASP A CA 1
ATOM 2365 C C . ASP A 1 306 ? -5.645 -17.984 -15.141 1 95.44 306 ASP A C 1
ATOM 2367 O O . ASP A 1 306 ? -4.82 -18.875 -14.938 1 95.44 306 ASP A O 1
ATOM 2371 N N . GLU A 1 307 ? -6.492 -18.016 -16.141 1 96.12 307 GLU A N 1
ATOM 2372 C CA . GLU A 1 307 ? -6.426 -19.078 -17.141 1 96.12 307 GLU A CA 1
ATOM 2373 C C . GLU A 1 307 ? -5.129 -19.016 -17.938 1 96.12 307 GLU A C 1
ATOM 2375 O O . GLU A 1 307 ? -4.547 -20.031 -18.297 1 96.12 307 GLU A O 1
ATOM 2380 N N . ILE A 1 308 ? -4.691 -17.781 -18.219 1 97.38 308 ILE A N 1
ATOM 2381 C CA . ILE A 1 308 ? -3.408 -17.609 -18.891 1 97.38 308 ILE A CA 1
ATOM 2382 C C . ILE A 1 308 ? -2.291 -18.188 -18.016 1 97.38 308 ILE A C 1
ATOM 2384 O O . ILE A 1 308 ? -1.402 -18.891 -18.516 1 97.38 308 ILE A O 1
ATOM 2388 N N . ALA A 1 309 ? -2.369 -17.922 -16.781 1 98.06 309 ALA A N 1
ATOM 2389 C CA . ALA A 1 309 ? -1.368 -18.406 -15.828 1 98.06 309 ALA A CA 1
ATOM 2390 C C . ALA A 1 309 ? -1.374 -19.938 -15.766 1 98.06 309 ALA A C 1
ATOM 2392 O O . ALA A 1 309 ? -0.315 -20.562 -15.797 1 98.06 309 ALA A O 1
ATOM 2393 N N . ILE A 1 310 ? -2.52 -20.531 -15.68 1 97.75 310 ILE A N 1
ATOM 2394 C CA . ILE A 1 310 ? -2.639 -21.984 -15.609 1 97.75 310 ILE A CA 1
ATOM 2395 C C . ILE A 1 310 ? -2.184 -22.594 -16.922 1 97.75 310 ILE A C 1
ATOM 2397 O O . ILE A 1 310 ? -1.53 -23.641 -16.938 1 97.75 310 ILE A O 1
ATOM 2401 N N . ALA A 1 311 ? -2.523 -21.969 -18.047 1 97.75 311 ALA A N 1
ATOM 2402 C CA . ALA A 1 311 ? -2.033 -22.438 -19.344 1 97.75 311 ALA A CA 1
ATOM 2403 C C . ALA A 1 311 ? -0.508 -22.406 -19.391 1 97.75 311 ALA A C 1
ATOM 2405 O O . ALA A 1 311 ? 0.117 -23.297 -19.969 1 97.75 311 ALA A O 1
ATOM 2406 N N . THR A 1 312 ? 0.023 -21.344 -18.812 1 98.31 312 THR A N 1
ATOM 2407 C CA . THR A 1 312 ? 1.477 -21.266 -18.734 1 98.31 312 THR A CA 1
ATOM 2408 C C . THR A 1 312 ? 2.047 -22.422 -17.938 1 98.31 312 THR A C 1
ATOM 2410 O O . THR A 1 312 ? 3.039 -23.031 -18.328 1 98.31 312 THR A O 1
ATOM 2413 N N . VAL A 1 313 ? 1.441 -22.781 -16.859 1 98.31 313 VAL A N 1
ATOM 2414 C CA . VAL A 1 313 ? 1.84 -23.906 -16.016 1 98.31 313 VAL A CA 1
ATOM 2415 C C . VAL A 1 313 ? 1.778 -25.203 -16.828 1 98.31 313 VAL A C 1
ATOM 2417 O O . VAL A 1 313 ? 2.713 -26 -16.797 1 98.31 313 VAL A O 1
ATOM 2420 N N . LEU A 1 314 ? 0.712 -25.391 -17.578 1 98.12 314 LEU A N 1
ATOM 2421 C CA . LEU A 1 314 ? 0.545 -26.594 -18.391 1 98.12 314 LEU A CA 1
ATOM 2422 C C . LEU A 1 314 ? 1.639 -26.688 -19.453 1 98.12 314 LEU A C 1
ATOM 2424 O O . LEU A 1 314 ? 2.205 -27.75 -19.672 1 98.12 314 LEU A O 1
ATOM 2428 N N . ALA A 1 315 ? 1.895 -25.578 -20.062 1 97.94 315 ALA A N 1
ATOM 2429 C CA . ALA A 1 315 ? 2.924 -25.547 -21.094 1 97.94 315 ALA A CA 1
ATOM 2430 C C . ALA A 1 315 ? 4.293 -25.891 -20.516 1 97.94 315 ALA A C 1
ATOM 2432 O O . ALA A 1 315 ? 5.039 -26.688 -21.094 1 97.94 315 ALA A O 1
ATOM 2433 N N . ARG A 1 316 ? 4.605 -25.297 -19.422 1 98.19 316 ARG A N 1
ATOM 2434 C CA . ARG A 1 316 ? 5.887 -25.562 -18.781 1 98.19 316 ARG A CA 1
ATOM 2435 C C . ARG A 1 316 ? 5.973 -27 -18.297 1 98.19 316 ARG A C 1
ATOM 2437 O O . ARG A 1 316 ? 7.035 -27.625 -18.359 1 98.19 316 ARG A O 1
ATOM 2444 N N . MET A 1 317 ? 4.879 -27.484 -17.812 1 98.38 317 MET A N 1
ATOM 2445 C CA . MET A 1 317 ? 4.859 -28.875 -17.375 1 98.38 317 MET A CA 1
ATOM 2446 C C . MET A 1 317 ? 5.105 -29.812 -18.562 1 98.38 317 MET A C 1
ATOM 2448 O O . MET A 1 317 ? 5.805 -30.828 -18.422 1 98.38 317 MET A O 1
ATOM 2452 N N . GLY A 1 318 ? 4.449 -29.516 -19.688 1 97.88 318 GLY A N 1
ATOM 2453 C CA . GLY A 1 318 ? 4.719 -30.281 -20.891 1 97.88 318 GLY A CA 1
ATOM 2454 C C . GLY A 1 318 ? 6.191 -30.344 -21.25 1 97.88 318 GLY A C 1
ATOM 2455 O O . GLY A 1 318 ? 6.723 -31.422 -21.531 1 97.88 318 GLY A O 1
ATOM 2456 N N . GLU A 1 319 ? 6.84 -29.188 -21.188 1 97.31 319 GLU A N 1
ATOM 2457 C CA . GLU A 1 319 ? 8.273 -29.125 -21.438 1 97.31 319 GLU A CA 1
ATOM 2458 C C . GLU A 1 319 ? 9.055 -29.953 -20.422 1 97.31 319 GLU A C 1
ATOM 2460 O O . GLU A 1 319 ? 9.953 -30.703 -20.781 1 97.31 319 GLU A O 1
ATOM 2465 N N . TYR A 1 320 ? 8.727 -29.812 -19.25 1 97.44 320 TYR A N 1
ATOM 2466 C CA . TYR A 1 320 ? 9.383 -30.531 -18.172 1 97.44 320 TYR A CA 1
ATOM 2467 C C . TYR A 1 320 ? 9.242 -32.031 -18.375 1 97.44 320 TYR A C 1
ATOM 2469 O O . TYR A 1 320 ? 10.211 -32.781 -18.188 1 97.44 320 TYR A O 1
ATOM 2477 N N . ALA A 1 321 ? 8.016 -32.469 -18.688 1 96.75 321 ALA A N 1
ATOM 2478 C CA . ALA A 1 321 ? 7.727 -33.875 -18.859 1 96.75 321 ALA A CA 1
ATOM 2479 C C . ALA A 1 321 ? 8.57 -34.469 -19.984 1 96.75 321 ALA A C 1
ATOM 2481 O O . ALA A 1 321 ? 8.828 -35.688 -20 1 96.75 321 ALA A O 1
ATOM 2482 N N . GLU A 1 322 ? 9.047 -33.688 -20.859 1 94.75 322 GLU A N 1
ATOM 2483 C CA . GLU A 1 322 ? 9.867 -34.125 -21.969 1 94.75 322 GLU A CA 1
ATOM 2484 C C . GLU A 1 322 ? 11.352 -33.938 -21.672 1 94.75 322 GLU A C 1
ATOM 2486 O O . GLU A 1 322 ? 12.195 -34.094 -22.562 1 94.75 322 GLU A O 1
ATOM 2491 N N . GLY A 1 323 ? 11.617 -33.562 -20.516 1 95.19 323 GLY A N 1
ATOM 2492 C CA . GLY A 1 323 ? 13.008 -33.469 -20.094 1 95.19 323 GLY A CA 1
ATOM 2493 C C . GLY A 1 323 ? 13.492 -32.031 -19.953 1 95.19 323 GLY A C 1
ATOM 2494 O O . GLY A 1 323 ? 14.68 -31.781 -19.734 1 95.19 323 GLY A O 1
ATOM 2495 N N . GLY A 1 324 ? 12.578 -31.062 -20.109 1 96.44 324 GLY A N 1
ATOM 2496 C CA . GLY A 1 324 ? 12.922 -29.656 -19.922 1 96.44 324 GLY A CA 1
ATOM 2497 C C . GLY A 1 324 ? 13.156 -29.297 -18.453 1 96.44 324 GLY A C 1
ATOM 2498 O O . GLY A 1 324 ? 13.18 -30.188 -17.594 1 96.44 324 GLY A O 1
ATOM 2499 N N . PRO A 1 325 ? 13.375 -28.062 -18.234 1 96.69 325 PRO A N 1
ATOM 2500 C CA . PRO A 1 325 ? 13.75 -27.625 -16.891 1 96.69 325 PRO A CA 1
ATOM 2501 C C . PRO A 1 325 ? 12.57 -27.609 -15.922 1 96.69 325 PRO A C 1
ATOM 2503 O O . PRO A 1 325 ? 11.43 -27.438 -16.344 1 96.69 325 PRO A O 1
ATOM 2506 N N . SER A 1 326 ? 12.93 -27.797 -14.625 1 96.94 326 SER A N 1
ATOM 2507 C CA . SER A 1 326 ? 11.969 -27.562 -13.547 1 96.94 326 SER A CA 1
ATOM 2508 C C . SER A 1 326 ? 11.5 -26.109 -13.531 1 96.94 326 SER A C 1
ATOM 2510 O O . SER A 1 326 ? 12.266 -25.203 -13.875 1 96.94 326 SER A O 1
ATOM 2512 N N . PHE A 1 327 ? 10.188 -25.875 -13.164 1 97.19 327 PHE A N 1
ATOM 2513 C CA . PHE A 1 327 ? 9.695 -24.5 -13.148 1 97.19 327 PHE A CA 1
ATOM 2514 C C . PHE A 1 327 ? 9.086 -24.156 -11.797 1 97.19 327 PHE A C 1
ATOM 2516 O O . PHE A 1 327 ? 8.961 -22.969 -11.453 1 97.19 327 PHE A O 1
ATOM 2523 N N . TYR A 1 328 ? 8.617 -25.109 -11.047 1 97.81 328 TYR A N 1
ATOM 2524 C CA . TYR A 1 328 ? 8.109 -24.969 -9.688 1 97.81 328 TYR A CA 1
ATOM 2525 C C . TYR A 1 328 ? 8.07 -26.312 -8.977 1 97.81 328 TYR A C 1
ATOM 2527 O O . TYR A 1 328 ? 7.004 -26.922 -8.867 1 97.81 328 TYR A O 1
ATOM 2535 N N . SER A 1 329 ? 9.125 -26.703 -8.43 1 96.5 329 SER A N 1
ATOM 2536 C CA . SER A 1 329 ? 9.352 -28.047 -7.902 1 96.5 329 SER A CA 1
ATOM 2537 C C . SER A 1 329 ? 8.547 -28.281 -6.629 1 96.5 329 SER A C 1
ATOM 2539 O O . SER A 1 329 ? 8.031 -27.328 -6.031 1 96.5 329 SER A O 1
ATOM 2541 N N . PHE A 1 330 ? 8.453 -29.531 -6.266 1 96.88 330 PHE A N 1
ATOM 2542 C CA . PHE A 1 330 ? 7.867 -29.891 -4.977 1 96.88 330 PHE A CA 1
ATOM 2543 C C . PHE A 1 330 ? 8.555 -29.141 -3.846 1 96.88 330 PHE A C 1
ATOM 2545 O O . PHE A 1 330 ? 7.898 -28.641 -2.934 1 96.88 330 PHE A O 1
ATOM 2552 N N . ALA A 1 331 ? 9.867 -29.016 -3.9 1 96.25 331 ALA A N 1
ATOM 2553 C CA . ALA A 1 331 ? 10.641 -28.344 -2.857 1 96.25 331 ALA A CA 1
ATOM 2554 C C . ALA A 1 331 ? 10.219 -26.875 -2.719 1 96.25 331 ALA A C 1
ATOM 2556 O O . ALA A 1 331 ? 10.031 -26.391 -1.604 1 96.25 331 ALA A O 1
ATOM 2557 N N . GLU A 1 332 ? 10.078 -26.188 -3.852 1 97.06 332 GLU A N 1
ATOM 2558 C CA . GLU A 1 332 ? 9.656 -24.797 -3.84 1 97.06 332 GLU A CA 1
ATOM 2559 C C . GLU A 1 332 ? 8.266 -24.641 -3.225 1 97.06 332 GLU A C 1
ATOM 2561 O O . GLU A 1 332 ? 8.047 -23.781 -2.381 1 97.06 332 GLU A O 1
ATOM 2566 N N . ALA A 1 333 ? 7.363 -25.516 -3.646 1 97.88 333 ALA A N 1
ATOM 2567 C CA . ALA A 1 333 ? 5.992 -25.469 -3.145 1 97.88 333 ALA A CA 1
ATOM 2568 C C . ALA A 1 333 ? 5.941 -25.781 -1.654 1 97.88 333 ALA A C 1
ATOM 2570 O O . ALA A 1 333 ? 5.203 -25.141 -0.9 1 97.88 333 ALA A O 1
ATOM 2571 N N . ALA A 1 334 ? 6.719 -26.797 -1.279 1 97.5 334 ALA A N 1
ATOM 2572 C CA . ALA A 1 334 ? 6.773 -27.188 0.128 1 97.5 334 ALA A CA 1
ATOM 2573 C C . ALA A 1 334 ? 7.301 -26.047 0.993 1 97.5 334 ALA A C 1
ATOM 2575 O O . ALA A 1 334 ? 6.785 -25.797 2.086 1 97.5 334 ALA A O 1
ATOM 2576 N N . GLN A 1 335 ? 8.266 -25.344 0.525 1 98.12 335 GLN A N 1
ATOM 2577 C CA . GLN A 1 335 ? 8.836 -24.234 1.264 1 98.12 335 GLN A CA 1
ATOM 2578 C C . GLN A 1 335 ? 7.812 -23.109 1.434 1 98.12 335 GLN A C 1
ATOM 2580 O O . GLN A 1 335 ? 7.676 -22.547 2.52 1 98.12 335 GLN A O 1
ATOM 2585 N N . ASP A 1 336 ? 7.121 -22.766 0.349 1 98.56 336 ASP A N 1
ATOM 2586 C CA . ASP A 1 336 ? 6.094 -21.734 0.435 1 98.56 336 ASP A CA 1
ATOM 2587 C C . ASP A 1 336 ? 5.02 -22.109 1.45 1 98.56 336 ASP A C 1
ATOM 2589 O O . ASP A 1 336 ? 4.586 -21.266 2.244 1 98.56 336 ASP A O 1
ATOM 2593 N N . HIS A 1 337 ? 4.602 -23.359 1.359 1 98.5 337 HIS A N 1
ATOM 2594 C CA . HIS A 1 337 ? 3.568 -23.812 2.283 1 98.5 337 HIS A CA 1
ATOM 2595 C C . HIS A 1 337 ? 4.086 -23.844 3.717 1 98.5 337 HIS A C 1
ATOM 2597 O O . HIS A 1 337 ? 3.365 -23.469 4.648 1 98.5 337 HIS A O 1
ATOM 2603 N N . TYR A 1 338 ? 5.32 -24.266 3.91 1 98.56 338 TYR A N 1
ATOM 2604 C CA . TYR A 1 338 ? 5.945 -24.25 5.227 1 98.56 338 TYR A CA 1
ATOM 2605 C C . TYR A 1 338 ? 5.949 -22.844 5.812 1 98.56 338 TYR A C 1
ATOM 2607 O O . TYR A 1 338 ? 5.527 -22.625 6.953 1 98.56 338 TYR A O 1
ATOM 2615 N N . LEU A 1 339 ? 6.383 -21.859 5.059 1 98.75 339 LEU A N 1
ATOM 2616 C CA . LEU A 1 339 ? 6.398 -20.469 5.512 1 98.75 339 LEU A CA 1
ATOM 2617 C C . LEU A 1 339 ? 4.992 -19.984 5.832 1 98.75 339 LEU A C 1
ATOM 2619 O O . LEU A 1 339 ? 4.793 -19.234 6.789 1 98.75 339 LEU A O 1
ATOM 2623 N N . SER A 1 340 ? 4.051 -20.406 5.008 1 98.69 340 SER A N 1
ATOM 2624 C CA . SER A 1 340 ? 2.654 -20.078 5.266 1 98.69 340 SER A CA 1
ATOM 2625 C C . SER A 1 340 ? 2.188 -20.625 6.605 1 98.69 340 SER A C 1
ATOM 2627 O O . SER A 1 340 ? 1.516 -19.938 7.371 1 98.69 340 SER A O 1
ATOM 2629 N N . LEU A 1 341 ? 2.506 -21.859 6.871 1 98.56 341 LEU A N 1
ATOM 2630 C CA . LEU A 1 341 ? 2.135 -22.484 8.133 1 98.56 341 LEU A CA 1
ATOM 2631 C C . LEU A 1 341 ? 2.764 -21.75 9.312 1 98.56 341 LEU A C 1
ATOM 2633 O O . LEU A 1 341 ? 2.105 -21.516 10.328 1 98.56 341 LEU A O 1
ATOM 2637 N N . MET A 1 342 ? 4 -21.391 9.18 1 98.69 342 MET A N 1
ATOM 2638 C CA . MET A 1 342 ? 4.691 -20.656 10.234 1 98.69 342 MET A CA 1
ATOM 2639 C C . MET A 1 342 ? 4.082 -19.266 10.422 1 98.69 342 MET A C 1
ATOM 2641 O O . MET A 1 342 ? 3.973 -18.781 11.547 1 98.69 342 MET A O 1
ATOM 2645 N N . MET A 1 343 ? 3.713 -18.625 9.352 1 98.5 343 MET A N 1
ATOM 2646 C CA . MET A 1 343 ? 3.016 -17.359 9.414 1 98.5 343 MET A CA 1
ATOM 2647 C C . MET A 1 343 ? 1.723 -17.469 10.219 1 98.5 343 MET A C 1
ATOM 2649 O O . MET A 1 343 ? 1.45 -16.656 11.094 1 98.5 343 MET A O 1
ATOM 2653 N N . HIS A 1 344 ? 0.933 -18.516 9.914 1 98.19 344 HIS A N 1
ATOM 2654 C CA . HIS A 1 344 ? -0.334 -18.719 10.609 1 98.19 344 HIS A CA 1
ATOM 2655 C C . HIS A 1 344 ? -0.109 -18.984 12.094 1 98.19 344 HIS A C 1
ATOM 2657 O O . HIS A 1 344 ? -0.897 -18.547 12.938 1 98.19 344 HIS A O 1
ATOM 2663 N N . ARG A 1 345 ? 0.963 -19.734 12.375 1 98.19 345 ARG A N 1
ATOM 2664 C CA . ARG A 1 345 ? 1.311 -19.938 13.773 1 98.19 345 ARG A CA 1
ATOM 2665 C C . ARG A 1 345 ? 1.583 -18.609 14.477 1 98.19 345 ARG A C 1
ATOM 2667 O O . ARG A 1 345 ? 1.107 -18.375 15.586 1 98.19 345 ARG A O 1
ATOM 2674 N N . ALA A 1 346 ? 2.338 -17.766 13.82 1 97.56 346 ALA A N 1
ATOM 2675 C CA . ALA A 1 346 ? 2.641 -16.453 14.383 1 97.56 346 ALA A CA 1
ATOM 2676 C C . ALA A 1 346 ? 1.367 -15.641 14.602 1 97.56 346 ALA A C 1
ATOM 2678 O O . ALA A 1 346 ? 1.197 -15 15.641 1 97.56 346 ALA A O 1
ATOM 2679 N N . LEU A 1 347 ? 0.458 -15.648 13.648 1 97.19 347 LEU A N 1
ATOM 2680 C CA . LEU A 1 347 ? -0.791 -14.891 13.695 1 97.19 347 LEU A CA 1
ATOM 2681 C C . LEU A 1 347 ? -1.697 -15.414 14.812 1 97.19 347 LEU A C 1
ATOM 2683 O O . LEU A 1 347 ? -2.336 -14.625 15.508 1 97.19 347 LEU A O 1
ATOM 2687 N N . GLU A 1 348 ? -1.758 -16.703 14.977 1 96.56 348 GLU A N 1
ATOM 2688 C CA . GLU A 1 348 ? -2.658 -17.328 15.938 1 96.56 348 GLU A CA 1
ATOM 2689 C C . GLU A 1 348 ? -2.143 -17.172 17.375 1 96.56 348 GLU A C 1
ATOM 2691 O O . GLU A 1 348 ? -2.922 -16.922 18.297 1 96.56 348 GLU A O 1
ATOM 2696 N N . THR A 1 349 ? -0.818 -17.25 17.547 1 95.44 349 THR A N 1
ATOM 2697 C CA . THR A 1 349 ? -0.25 -17.25 18.891 1 95.44 349 THR A CA 1
ATOM 2698 C C . THR A 1 349 ? 0.12 -15.836 19.328 1 95.44 349 THR A C 1
ATOM 2700 O O . THR A 1 349 ? 0.252 -15.555 20.516 1 95.44 349 THR A O 1
ATOM 2703 N N . GLY A 1 350 ? 0.403 -14.977 18.344 1 91.69 350 GLY A N 1
ATOM 2704 C CA . GLY A 1 350 ? 0.903 -13.648 18.625 1 91.69 350 GLY A CA 1
ATOM 2705 C C . GLY A 1 350 ? 2.389 -13.617 18.938 1 91.69 350 GLY A C 1
ATOM 2706 O O . GLY A 1 350 ? 2.939 -12.57 19.266 1 91.69 350 GLY A O 1
ATOM 2707 N N . GLU A 1 351 ? 3.01 -14.734 18.797 1 94.19 351 GLU A N 1
ATOM 2708 C CA . GLU A 1 351 ? 4.434 -14.836 19.094 1 94.19 351 GLU A CA 1
ATOM 2709 C C . GLU A 1 351 ? 5.277 -14.641 17.844 1 94.19 351 GLU A C 1
ATOM 2711 O O . GLU A 1 351 ? 4.77 -14.758 16.719 1 94.19 351 GLU A O 1
ATOM 2716 N N . THR A 1 352 ? 6.504 -14.273 18.125 1 95.81 352 THR A N 1
ATOM 2717 C CA . THR A 1 352 ? 7.484 -14.281 17.047 1 95.81 352 THR A CA 1
ATOM 2718 C C . THR A 1 352 ? 7.918 -15.703 16.719 1 95.81 352 THR A C 1
ATOM 2720 O O . THR A 1 352 ? 8.289 -16.469 17.609 1 95.81 352 THR A O 1
ATOM 2723 N N . VAL A 1 353 ? 7.867 -16.078 15.406 1 98.12 353 VAL A N 1
ATOM 2724 C CA . VAL A 1 353 ? 8.195 -17.438 14.984 1 98.12 353 VAL A CA 1
ATOM 2725 C C . VAL A 1 353 ? 9.477 -17.422 14.156 1 98.12 353 VAL A C 1
ATOM 2727 O O . VAL A 1 353 ? 9.617 -16.625 13.219 1 98.12 353 VAL A O 1
ATOM 2730 N N . ARG A 1 354 ? 10.422 -18.25 14.461 1 98.38 354 ARG A N 1
ATOM 2731 C CA . ARG A 1 354 ? 11.625 -18.453 13.656 1 98.38 354 ARG A CA 1
ATOM 2732 C C . ARG A 1 354 ? 11.562 -19.781 12.898 1 98.38 354 ARG A C 1
ATOM 2734 O O . ARG A 1 354 ? 11.266 -20.812 13.484 1 98.38 354 ARG A O 1
ATOM 2741 N N . THR A 1 355 ? 11.805 -19.719 11.617 1 98.44 355 THR A N 1
ATOM 2742 C CA . THR A 1 355 ? 11.766 -20.922 10.797 1 98.44 355 THR A CA 1
ATOM 2743 C C . THR A 1 355 ? 13.102 -21.672 10.867 1 98.44 355 THR A C 1
ATOM 2745 O O . THR A 1 355 ? 14.094 -21.125 11.359 1 98.44 355 THR A O 1
ATOM 2748 N N . GLU A 1 356 ? 13.086 -22.891 10.469 1 97.44 356 GLU A N 1
ATOM 2749 C CA . GLU A 1 356 ? 14.273 -23.734 10.391 1 97.44 356 GLU A CA 1
ATOM 2750 C C . GLU A 1 356 ? 14.398 -24.391 9.016 1 97.44 356 GLU A C 1
ATOM 2752 O O . GLU A 1 356 ? 13.414 -24.5 8.289 1 97.44 356 GLU A O 1
ATOM 2757 N N . ALA A 1 357 ? 15.609 -24.766 8.719 1 96.81 357 ALA A N 1
ATOM 2758 C CA . ALA A 1 357 ? 15.844 -25.422 7.426 1 96.81 357 ALA A CA 1
ATOM 2759 C C . ALA A 1 357 ? 15.094 -26.734 7.332 1 96.81 357 ALA A C 1
ATOM 2761 O O . ALA A 1 357 ? 15.195 -27.578 8.227 1 96.81 357 ALA A O 1
ATOM 2762 N N . MET A 1 358 ? 14.359 -26.906 6.289 1 96.75 358 MET A N 1
ATOM 2763 C CA . MET A 1 358 ? 13.602 -28.141 6.039 1 96.75 358 MET A CA 1
ATOM 2764 C C . MET A 1 358 ? 14.398 -29.094 5.168 1 96.75 358 MET A C 1
ATOM 2766 O O . MET A 1 358 ? 15.336 -28.688 4.48 1 96.75 358 MET A O 1
ATOM 2770 N N . PRO A 1 359 ? 14.07 -30.359 5.148 1 94.88 359 PRO A N 1
ATOM 2771 C CA . PRO A 1 359 ? 14.828 -31.359 4.387 1 94.88 359 PRO A CA 1
ATOM 2772 C C . PRO A 1 359 ? 14.828 -31.078 2.885 1 94.88 359 PRO A C 1
ATOM 2774 O O . PRO A 1 359 ? 15.734 -31.5 2.17 1 94.88 359 PRO A O 1
ATOM 2777 N N . TRP A 1 360 ? 13.844 -30.391 2.395 1 95.12 360 TRP A N 1
ATOM 2778 C CA . TRP A 1 360 ? 13.773 -30.141 0.96 1 95.12 360 TRP A CA 1
ATOM 2779 C C . TRP A 1 360 ? 14.602 -28.906 0.589 1 95.12 360 TRP A C 1
ATOM 2781 O O . TRP A 1 360 ? 14.688 -28.531 -0.584 1 95.12 360 TRP A O 1
ATOM 2791 N N . ALA A 1 361 ? 15.125 -28.219 1.614 1 92.12 361 ALA A N 1
ATOM 2792 C CA . ALA A 1 361 ? 15.922 -27.016 1.338 1 92.12 361 ALA A CA 1
ATOM 2793 C C . ALA A 1 361 ? 17.172 -27.359 0.536 1 92.12 361 ALA A C 1
ATOM 2795 O O . ALA A 1 361 ? 18 -28.156 0.981 1 92.12 361 ALA A O 1
ATOM 2796 N N . ILE A 1 362 ? 17.203 -26.938 -0.736 1 78.69 362 ILE A N 1
ATOM 2797 C CA . ILE A 1 362 ? 18.344 -27.219 -1.602 1 78.69 362 ILE A CA 1
ATOM 2798 C C . ILE A 1 362 ? 19.453 -26.203 -1.32 1 78.69 362 ILE A C 1
ATOM 2800 O O . ILE A 1 362 ? 19.219 -25 -1.354 1 78.69 362 ILE A O 1
ATOM 2804 N N . ARG A 1 363 ? 20.375 -26.562 -0.555 1 63.16 363 ARG A N 1
ATOM 2805 C CA . ARG A 1 363 ? 21.5 -25.672 -0.287 1 63.16 363 ARG A CA 1
ATOM 2806 C C . ARG A 1 363 ? 22.406 -25.547 -1.514 1 63.16 363 ARG A C 1
ATOM 2808 O O . ARG A 1 363 ? 22.75 -26.531 -2.15 1 63.16 363 ARG A O 1
ATOM 2815 N N . GLU A 1 364 ? 22.156 -24.281 -2.332 1 50.75 364 GLU A N 1
ATOM 2816 C CA . GLU A 1 364 ? 23.156 -24.094 -3.367 1 50.75 364 GLU A CA 1
ATOM 2817 C C . GLU A 1 364 ? 24.578 -24.219 -2.793 1 50.75 364 GLU A C 1
ATOM 2819 O O . GLU A 1 364 ? 24.797 -23.891 -1.623 1 50.75 364 GLU A O 1
ATOM 2824 N N . MET B 1 1 ? -17.438 38.062 12.953 1 35.06 1 MET B N 1
ATOM 2825 C CA . MET B 1 1 ? -17.078 37.219 11.805 1 35.06 1 MET B CA 1
ATOM 2826 C C . MET B 1 1 ? -16.188 38 10.836 1 35.06 1 MET B C 1
ATOM 2828 O O . MET B 1 1 ? -16.594 39 10.281 1 35.06 1 MET B O 1
ATOM 2832 N N . ARG B 1 2 ? -14.859 37.906 11.023 1 47.81 2 ARG B N 1
ATOM 2833 C CA . ARG B 1 2 ? -14.008 38.75 10.18 1 47.81 2 ARG B CA 1
ATOM 2834 C C . ARG B 1 2 ? -14.445 38.688 8.727 1 47.81 2 ARG B C 1
ATOM 2836 O O . ARG B 1 2 ? -14.883 37.625 8.25 1 47.81 2 ARG B O 1
ATOM 2843 N N . SER B 1 3 ? -14.766 39.688 8.141 1 46.88 3 SER B N 1
ATOM 2844 C CA . SER B 1 3 ? -15.039 39.688 6.707 1 46.88 3 SER B CA 1
ATOM 2845 C C . SER B 1 3 ? -13.898 39.031 5.93 1 46.88 3 SER B C 1
ATOM 2847 O O . SER B 1 3 ? -12.742 39.094 6.336 1 46.88 3 SER B O 1
ATOM 2849 N N . MET B 1 4 ? -14.141 37.875 5.141 1 51.94 4 MET B N 1
ATOM 2850 C CA . MET B 1 4 ? -13.18 37.219 4.262 1 51.94 4 MET B CA 1
ATOM 2851 C C . MET B 1 4 ? -12.195 38.219 3.682 1 51.94 4 MET B C 1
ATOM 2853 O O . MET B 1 4 ? -11.219 37.844 3.027 1 51.94 4 MET B O 1
ATOM 2857 N N . THR B 1 5 ? -12.469 39.531 3.971 1 57.56 5 THR B N 1
ATOM 2858 C CA . THR B 1 5 ? -11.703 40.562 3.281 1 57.56 5 THR B CA 1
ATOM 2859 C C . THR B 1 5 ? -10.617 41.125 4.191 1 57.56 5 THR B C 1
ATOM 2861 O O . THR B 1 5 ? -9.734 41.844 3.73 1 57.56 5 THR B O 1
ATOM 2864 N N . GLU B 1 6 ? -10.641 40.688 5.555 1 81.31 6 GLU B N 1
ATOM 2865 C CA . GLU B 1 6 ? -9.641 41.375 6.371 1 81.31 6 GLU B CA 1
ATOM 2866 C C . GLU B 1 6 ? -8.367 40.562 6.488 1 81.31 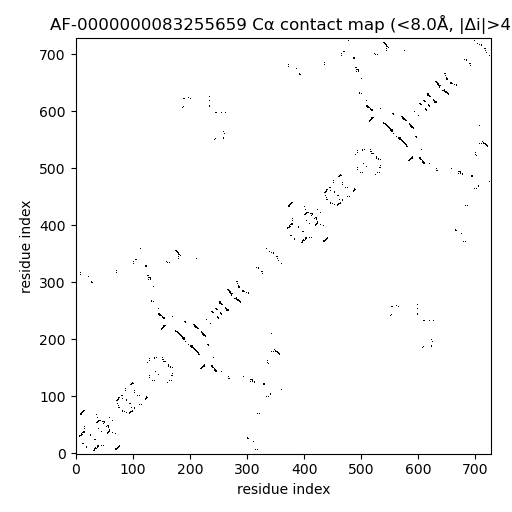6 GLU B C 1
ATOM 2868 O O . GLU B 1 6 ? -8.43 39.344 6.672 1 81.31 6 GLU B O 1
ATOM 2873 N N . LYS B 1 7 ? -7.195 41.156 6.398 1 92.81 7 LYS B N 1
ATOM 2874 C CA . LYS B 1 7 ? -5.855 40.594 6.453 1 92.81 7 LYS B CA 1
ATOM 2875 C C . LYS B 1 7 ? -5.57 40 7.828 1 92.81 7 LYS B C 1
ATOM 2877 O O . LYS B 1 7 ? -5.906 40.594 8.852 1 92.81 7 LYS B O 1
ATOM 2882 N N . ILE B 1 8 ? -5.137 38.781 7.891 1 97.44 8 ILE B N 1
ATOM 2883 C CA . ILE B 1 8 ? -4.699 38.125 9.125 1 97.44 8 ILE B CA 1
ATOM 2884 C C . ILE B 1 8 ? -3.279 38.594 9.461 1 97.44 8 ILE B C 1
ATOM 2886 O O . ILE B 1 8 ? -2.342 38.312 8.711 1 97.44 8 ILE B O 1
ATOM 2890 N N . LYS B 1 9 ? -3.166 39.344 10.523 1 98.12 9 LYS B N 1
ATOM 2891 C CA . LYS B 1 9 ? -1.86 39.781 11 1 98.12 9 LYS B CA 1
ATOM 2892 C C . LYS B 1 9 ? -1.323 38.875 12.094 1 98.12 9 LYS B C 1
ATOM 2894 O O . LYS B 1 9 ? -2.043 38.531 13.031 1 98.12 9 LYS B O 1
ATOM 2899 N N . PHE B 1 10 ? -0.094 38.438 11.922 1 98.5 10 PHE B N 1
ATOM 2900 C CA . PHE B 1 10 ? 0.475 37.594 12.945 1 98.5 10 PHE B CA 1
ATOM 2901 C C . PHE B 1 10 ? 1.97 37.844 13.102 1 98.5 10 PHE B C 1
ATOM 2903 O O . PHE B 1 10 ? 2.584 38.5 12.258 1 98.5 10 PHE B O 1
ATOM 2910 N N . GLY B 1 11 ? 2.518 37.5 14.258 1 98.38 11 GLY B N 1
ATOM 2911 C CA . GLY B 1 11 ? 3.947 37.531 14.508 1 98.38 11 GLY B CA 1
ATOM 2912 C C . GLY B 1 11 ? 4.598 36.156 14.469 1 98.38 11 GLY B C 1
ATOM 2913 O O . GLY B 1 11 ? 3.914 35.125 14.531 1 98.38 11 GLY B O 1
ATOM 2914 N N . ILE B 1 12 ? 5.934 36.156 14.273 1 98.44 12 ILE B N 1
ATOM 2915 C CA . ILE B 1 12 ? 6.66 34.875 14.258 1 98.44 12 ILE B CA 1
ATOM 2916 C C . ILE B 1 12 ? 7.797 34.938 15.273 1 98.44 12 ILE B C 1
ATOM 2918 O O . ILE B 1 12 ? 8.547 35.906 15.336 1 98.44 12 ILE B O 1
ATOM 2922 N N . VAL B 1 13 ? 7.816 33.938 16.125 1 98.06 13 VAL B N 1
ATOM 2923 C CA . VAL B 1 13 ? 8.992 33.719 16.953 1 98.06 13 VAL B CA 1
ATOM 2924 C C . VAL B 1 13 ? 9.898 32.688 16.297 1 98.06 13 VAL B C 1
ATOM 2926 O O . VAL B 1 13 ? 9.516 31.516 16.172 1 98.06 13 VAL B O 1
ATOM 2929 N N . GLY B 1 14 ? 11.086 33.094 15.984 1 95.94 14 GLY B N 1
ATOM 2930 C CA . GLY B 1 14 ? 12.016 32.219 15.289 1 95.94 14 GLY B CA 1
ATOM 2931 C C . GLY B 1 14 ? 12.258 32.625 13.852 1 95.94 14 GLY B C 1
ATOM 2932 O O . GLY B 1 14 ? 11.391 33.219 13.219 1 95.94 14 GLY B O 1
ATOM 2933 N N . GLY B 1 15 ? 13.422 32.25 13.273 1 91.38 15 GLY B N 1
ATOM 2934 C CA . GLY B 1 15 ? 13.789 32.625 11.914 1 91.38 15 GLY B CA 1
ATOM 2935 C C . GLY B 1 15 ? 14.445 31.5 11.141 1 91.38 15 GLY B C 1
ATOM 2936 O O . GLY B 1 15 ? 15.273 31.75 10.258 1 91.38 15 GLY B O 1
ATOM 2937 N N . GLY B 1 16 ? 14.117 30.312 11.43 1 87.19 16 GLY B N 1
ATOM 2938 C CA . GLY B 1 16 ? 14.711 29.172 10.766 1 87.19 16 GLY B CA 1
ATOM 2939 C C . GLY B 1 16 ? 13.992 28.781 9.484 1 87.19 16 GLY B C 1
ATOM 2940 O O . GLY B 1 16 ? 13.203 29.562 8.953 1 87.19 16 GLY B O 1
ATOM 2941 N N . TRP B 1 17 ? 14.375 27.625 8.977 1 84.38 17 TRP B N 1
ATOM 2942 C CA . TRP B 1 17 ? 13.891 27.125 7.699 1 84.38 17 TRP B CA 1
ATOM 2943 C C . TRP B 1 17 ? 12.367 27.078 7.672 1 84.38 17 TRP B C 1
ATOM 2945 O O . TRP B 1 17 ? 11.75 27.438 6.676 1 84.38 17 TRP B O 1
ATOM 2955 N N . ARG B 1 18 ? 11.75 26.641 8.695 1 89.5 18 ARG B N 1
ATOM 2956 C CA . ARG B 1 18 ? 10.297 26.5 8.734 1 89.5 18 ARG B CA 1
ATOM 2957 C C . ARG B 1 18 ? 9.609 27.859 8.695 1 89.5 18 ARG B C 1
ATOM 2959 O O . ARG B 1 18 ? 8.531 28 8.125 1 89.5 18 ARG B O 1
ATOM 2966 N N . ALA B 1 19 ? 10.219 28.844 9.375 1 93.31 19 ALA B N 1
ATOM 2967 C CA . ALA B 1 19 ? 9.664 30.188 9.367 1 93.31 19 ALA B CA 1
ATOM 2968 C C . ALA B 1 19 ? 9.531 30.719 7.945 1 93.31 19 ALA B C 1
ATOM 2970 O O . ALA B 1 19 ? 8.641 31.516 7.656 1 93.31 19 ALA B O 1
ATOM 2971 N N . GLU B 1 20 ? 10.398 30.234 7.09 1 90.75 20 GLU B N 1
ATOM 2972 C CA . GLU B 1 20 ? 10.406 30.703 5.711 1 90.75 20 GLU B CA 1
ATOM 2973 C C . GLU B 1 20 ? 9.125 30.312 4.977 1 90.75 20 GLU B C 1
ATOM 2975 O O . GLU B 1 20 ? 8.695 31 4.051 1 90.75 20 GLU B O 1
ATOM 2980 N N . PHE B 1 21 ? 8.539 29.234 5.383 1 91.88 21 PHE B N 1
ATOM 2981 C CA . PHE B 1 21 ? 7.273 28.844 4.77 1 91.88 21 PHE B CA 1
ATOM 2982 C C . PHE B 1 21 ? 6.203 29.891 5.012 1 91.88 21 PHE B C 1
ATOM 2984 O O . PHE B 1 21 ? 5.473 30.266 4.094 1 91.88 21 PHE B O 1
ATOM 2991 N N . TYR B 1 22 ? 6.18 30.422 6.211 1 97 22 TYR B N 1
ATOM 2992 C CA . TYR B 1 22 ? 5.199 31.453 6.547 1 97 22 TYR B CA 1
ATOM 2993 C C . TYR B 1 22 ? 5.492 32.75 5.793 1 97 22 TYR B C 1
ATOM 2995 O O . TYR B 1 22 ? 4.57 33.406 5.301 1 97 22 TYR B O 1
ATOM 3003 N N . LEU B 1 23 ? 6.758 33.031 5.676 1 96.44 23 LEU B N 1
ATOM 3004 C CA . LEU B 1 23 ? 7.18 34.219 4.969 1 96.44 23 LEU B CA 1
ATOM 3005 C C . LEU B 1 23 ? 6.812 34.156 3.49 1 96.44 23 LEU B C 1
ATOM 3007 O O . LEU B 1 23 ? 6.273 35.125 2.928 1 96.44 23 LEU B O 1
ATOM 3011 N N . ARG B 1 24 ? 7.008 33 2.918 1 95.06 24 ARG B N 1
ATOM 3012 C CA . ARG B 1 24 ? 6.684 32.781 1.508 1 95.06 24 ARG B CA 1
ATOM 3013 C C . ARG B 1 24 ? 5.184 32.906 1.268 1 95.06 24 ARG B C 1
ATOM 3015 O O . ARG B 1 24 ? 4.754 33.5 0.279 1 95.06 24 ARG B O 1
ATOM 3022 N N . ILE B 1 25 ? 4.465 32.375 2.143 1 96.44 25 ILE B N 1
ATOM 3023 C CA . ILE B 1 25 ? 3.012 32.375 2.006 1 96.44 25 ILE B CA 1
ATOM 3024 C C . ILE B 1 25 ? 2.496 33.812 2.133 1 96.44 25 ILE B C 1
ATOM 3026 O O . ILE B 1 25 ? 1.675 34.281 1.328 1 96.44 25 ILE B O 1
ATOM 3030 N N . ALA B 1 26 ? 2.984 34.562 3.113 1 96.31 26 ALA B N 1
ATOM 3031 C CA . ALA B 1 26 ? 2.574 35.938 3.297 1 96.31 26 ALA B CA 1
ATOM 3032 C C . ALA B 1 26 ? 2.973 36.812 2.096 1 96.31 26 ALA B C 1
ATOM 3034 O O . ALA B 1 26 ? 2.217 37.688 1.671 1 96.31 26 ALA B O 1
ATOM 3035 N N . ALA B 1 27 ? 4.137 36.5 1.581 1 94.88 27 ALA B N 1
ATOM 3036 C CA . ALA B 1 27 ? 4.605 37.219 0.406 1 94.88 27 ALA B CA 1
ATOM 3037 C C . ALA B 1 27 ? 3.744 36.906 -0.814 1 94.88 27 ALA B C 1
ATOM 3039 O O . ALA B 1 27 ? 3.473 37.812 -1.632 1 94.88 27 ALA B O 1
ATOM 3040 N N . ALA B 1 28 ? 3.314 35.688 -0.936 1 93.06 28 ALA B N 1
ATOM 3041 C CA . ALA B 1 28 ? 2.529 35.25 -2.084 1 93.06 28 ALA B CA 1
ATOM 3042 C C . ALA B 1 28 ? 1.093 35.781 -1.997 1 93.06 28 ALA B C 1
ATOM 3044 O O . ALA B 1 28 ? 0.431 35.969 -3.021 1 93.06 28 ALA B O 1
ATOM 3045 N N . MET B 1 29 ? 0.669 36 -0.749 1 95.06 29 MET B N 1
ATOM 3046 C CA . MET B 1 29 ? -0.708 36.438 -0.548 1 95.06 29 MET B CA 1
ATOM 3047 C C . MET B 1 29 ? -0.77 37.625 0.427 1 95.06 29 MET B C 1
ATOM 3049 O O . MET B 1 29 ? -1.404 37.531 1.479 1 95.06 29 MET B O 1
ATOM 3053 N N . PRO B 1 30 ? -0.287 38.75 0.004 1 94 30 PRO B N 1
ATOM 3054 C CA . PRO B 1 30 ? -0.197 39.906 0.918 1 94 30 PRO B CA 1
ATOM 3055 C C . PRO B 1 30 ? -1.564 40.469 1.274 1 94 30 PRO B C 1
ATOM 3057 O O . PRO B 1 30 ? -1.695 41.188 2.271 1 94 30 PRO B O 1
ATOM 3060 N N . GLU B 1 31 ? -2.486 40.125 0.465 1 94.12 31 GLU B N 1
ATOM 3061 C CA . GLU B 1 31 ? -3.832 40.625 0.741 1 94.12 31 GLU B CA 1
ATOM 3062 C C . GLU B 1 31 ? -4.504 39.812 1.847 1 94.12 31 GLU B C 1
ATOM 3064 O O . GLU B 1 31 ? -5.496 40.25 2.428 1 94.12 31 GLU B O 1
ATOM 3069 N N . ARG B 1 32 ? -3.959 38.656 2.172 1 95.56 32 ARG B N 1
ATOM 3070 C CA . ARG B 1 32 ? -4.598 37.75 3.133 1 95.56 32 ARG B CA 1
ATOM 3071 C C . ARG B 1 32 ? -3.793 37.688 4.426 1 95.56 32 ARG B C 1
ATOM 3073 O O . ARG B 1 32 ? -4.363 37.531 5.508 1 95.56 32 ARG B O 1
ATOM 3080 N N . PHE B 1 33 ? -2.477 37.719 4.27 1 97.31 33 PHE B N 1
ATOM 3081 C CA . PHE B 1 33 ? -1.604 37.5 5.418 1 97.31 33 PHE B CA 1
ATOM 3082 C C . PHE B 1 33 ? -0.571 38.594 5.543 1 97.31 33 PHE B C 1
ATOM 3084 O O . PHE B 1 33 ? -0.038 39.094 4.539 1 97.31 33 PHE B O 1
ATOM 3091 N N . GLU B 1 34 ? -0.318 38.969 6.75 1 97.5 34 GLU B N 1
ATOM 3092 C CA . GLU B 1 34 ? 0.727 39.969 7.031 1 97.5 34 GLU B CA 1
ATOM 3093 C C . GLU B 1 34 ? 1.504 39.594 8.289 1 97.5 34 GLU B C 1
ATOM 3095 O O . GLU B 1 34 ? 0.91 39.344 9.344 1 97.5 34 GLU B O 1
ATOM 3100 N N . ILE B 1 35 ? 2.771 39.531 8.164 1 97.88 35 ILE B N 1
ATOM 3101 C CA . ILE B 1 35 ? 3.65 39.344 9.312 1 97.88 35 ILE B CA 1
ATOM 3102 C C . ILE B 1 35 ? 4.125 40.688 9.828 1 97.88 35 ILE B C 1
ATOM 3104 O O . ILE B 1 35 ? 4.859 41.406 9.141 1 97.88 35 ILE B O 1
ATOM 3108 N N . THR B 1 36 ? 3.76 41 11.055 1 97.19 36 THR B N 1
ATOM 3109 C CA . THR B 1 36 ? 3.984 42.375 11.492 1 97.19 36 THR B CA 1
ATOM 3110 C C . THR B 1 36 ? 5.312 42.5 12.242 1 97.19 36 THR B C 1
ATOM 3112 O O . THR B 1 36 ? 5.879 43.562 12.336 1 97.19 36 THR B O 1
ATOM 3115 N N . ARG B 1 37 ? 5.746 41.406 12.836 1 97.06 37 ARG B N 1
ATOM 3116 C CA . ARG B 1 37 ? 7.055 41.406 13.477 1 97.06 37 ARG B CA 1
ATOM 3117 C C . ARG B 1 37 ? 7.551 39.969 13.727 1 97.06 37 ARG B C 1
ATOM 3119 O O . ARG B 1 37 ? 6.754 39.062 13.82 1 97.06 37 ARG B O 1
ATOM 3126 N N . MET B 1 38 ? 8.883 39.844 13.766 1 97.94 38 MET B N 1
ATOM 3127 C CA . MET B 1 38 ? 9.539 38.594 14.07 1 97.94 38 MET B CA 1
ATOM 3128 C C . MET B 1 38 ? 10.5 38.719 15.242 1 97.94 38 MET B C 1
ATOM 3130 O O . MET B 1 38 ? 11.219 39.719 15.352 1 97.94 38 MET B O 1
ATOM 3134 N N . LEU B 1 39 ? 10.391 37.812 16.156 1 98.06 39 LEU B N 1
ATOM 3135 C CA . LEU B 1 39 ? 11.383 37.75 17.234 1 98.06 39 LEU B CA 1
ATOM 3136 C C . LEU B 1 39 ? 12.547 36.844 16.828 1 98.06 39 LEU B C 1
ATOM 3138 O O . LEU B 1 39 ? 12.391 35.625 16.703 1 98.06 39 LEU B O 1
ATOM 3142 N N . VAL B 1 40 ? 13.695 37.438 16.578 1 96.44 40 VAL B N 1
ATOM 3143 C CA . VAL B 1 40 ? 14.953 36.781 16.25 1 96.44 40 VAL B CA 1
ATOM 3144 C C . VAL B 1 40 ? 16.062 37.281 17.172 1 96.44 40 VAL B C 1
ATOM 3146 O O . VAL B 1 40 ? 16.344 38.469 17.203 1 96.44 40 VAL B O 1
ATOM 3149 N N . ARG B 1 41 ? 16.75 36.344 17.844 1 91.81 41 ARG B N 1
ATOM 3150 C CA . ARG B 1 41 ? 17.688 36.75 18.891 1 91.81 41 ARG B CA 1
ATOM 3151 C C . ARG B 1 41 ? 18.953 37.344 18.312 1 91.81 41 ARG B C 1
ATOM 3153 O O . ARG B 1 41 ? 19.516 38.281 18.859 1 91.81 41 ARG B O 1
ATOM 3160 N N . SER B 1 42 ? 19.312 36.844 17.188 1 93.75 42 SER B N 1
ATOM 3161 C CA . SER B 1 42 ? 20.516 37.312 16.531 1 93.75 42 SER B CA 1
ATOM 3162 C C . SER B 1 42 ? 20.25 38.594 15.727 1 93.75 42 SER B C 1
ATOM 3164 O O . SER B 1 42 ? 19.406 38.594 14.828 1 93.75 42 SER B O 1
ATOM 3166 N N . GLU B 1 43 ? 21.031 39.625 15.969 1 93.75 43 GLU B N 1
ATOM 3167 C CA . GLU B 1 43 ? 20.875 40.875 15.219 1 93.75 43 GLU B CA 1
ATOM 3168 C C . GLU B 1 43 ? 21.188 40.688 13.742 1 93.75 43 GLU B C 1
ATOM 3170 O O . GLU B 1 43 ? 20.5 41.219 12.875 1 93.75 43 GLU B O 1
ATOM 3175 N N . GLU B 1 44 ? 22.203 39.969 13.5 1 95.12 44 GLU B N 1
ATOM 3176 C CA . GLU B 1 44 ? 22.609 39.719 12.125 1 95.12 44 GLU B CA 1
ATOM 3177 C C . GLU B 1 44 ? 21.531 38.969 11.359 1 95.12 44 GLU B C 1
ATOM 3179 O O . GLU B 1 44 ? 21.172 39.344 10.25 1 95.12 44 GLU B O 1
ATOM 3184 N N . LYS B 1 45 ? 21.031 37.938 11.977 1 93.5 45 LYS B N 1
ATOM 3185 C CA . LYS B 1 45 ? 19.984 37.156 11.336 1 93.5 45 LYS B CA 1
ATOM 3186 C C . LYS B 1 45 ? 18.719 38 11.133 1 93.5 45 LYS B C 1
ATOM 3188 O O . LYS B 1 45 ? 18.062 37.906 10.094 1 93.5 45 LYS B O 1
ATOM 3193 N N . GLY B 1 46 ? 18.406 38.781 12.141 1 94.5 46 GLY B N 1
ATOM 3194 C CA . GLY B 1 46 ? 17.25 39.656 12.047 1 94.5 46 GLY B CA 1
ATOM 3195 C C . GLY B 1 46 ? 17.359 40.656 10.922 1 94.5 46 GLY B C 1
ATOM 3196 O O . GLY B 1 46 ? 16.391 40.906 10.188 1 94.5 46 GLY B O 1
ATOM 3197 N N . ALA B 1 47 ? 18.5 41.25 10.82 1 95.06 47 ALA B N 1
ATOM 3198 C CA . ALA B 1 47 ? 18.719 42.219 9.758 1 95.06 47 ALA B CA 1
ATOM 3199 C C . ALA B 1 47 ? 18.594 41.562 8.383 1 95.06 47 ALA B C 1
ATOM 3201 O O . ALA B 1 47 ? 18.031 42.156 7.461 1 95.06 47 ALA B O 1
ATOM 3202 N N . ALA B 1 48 ? 19.141 40.438 8.25 1 94.81 48 ALA B N 1
ATOM 3203 C CA . ALA B 1 48 ? 19.062 39.719 6.988 1 94.81 48 ALA B CA 1
ATOM 3204 C C . ALA B 1 48 ? 17.625 39.375 6.625 1 94.81 48 ALA B C 1
ATOM 3206 O O . ALA B 1 48 ? 17.219 39.5 5.461 1 94.81 48 ALA B O 1
ATOM 3207 N N . LEU B 1 49 ? 16.844 39 7.605 1 94.38 49 LEU B N 1
ATOM 3208 C CA . LEU B 1 49 ? 15.43 38.688 7.395 1 94.38 49 LEU B CA 1
ATOM 3209 C C . LEU B 1 49 ? 14.641 39.938 7 1 94.38 49 LEU B C 1
ATOM 3211 O O . LEU B 1 49 ? 13.82 39.875 6.082 1 94.38 49 LEU B O 1
ATOM 3215 N N . THR B 1 50 ? 14.938 41 7.66 1 95.12 50 THR B N 1
ATOM 3216 C CA . THR B 1 50 ? 14.266 42.25 7.34 1 95.12 50 THR B CA 1
ATOM 3217 C C . THR B 1 50 ? 14.609 42.719 5.922 1 95.12 50 THR B C 1
ATOM 3219 O O . THR B 1 50 ? 13.727 43.156 5.176 1 95.12 50 THR B O 1
ATOM 3222 N N . ALA B 1 51 ? 15.836 42.562 5.598 1 96.12 51 ALA B N 1
ATOM 3223 C CA . ALA B 1 51 ? 16.281 42.969 4.266 1 96.12 51 ALA B CA 1
ATOM 3224 C C . ALA B 1 51 ? 15.609 42.125 3.184 1 96.12 51 ALA B C 1
ATOM 3226 O O . ALA B 1 51 ? 15.195 42.656 2.148 1 96.12 51 ALA B O 1
ATOM 3227 N N . ARG B 1 52 ? 15.5 40.875 3.441 1 94.69 52 ARG B N 1
ATOM 3228 C CA . ARG B 1 52 ? 15.008 39.938 2.432 1 94.69 52 ARG B CA 1
ATOM 3229 C C . ARG B 1 52 ? 13.492 40 2.33 1 94.69 52 ARG B C 1
ATOM 3231 O O . ARG B 1 52 ? 12.938 39.938 1.232 1 94.69 52 ARG B O 1
ATOM 3238 N N . TRP B 1 53 ? 12.781 40.125 3.492 1 95.06 53 TRP B N 1
ATOM 3239 C CA . TRP B 1 53 ? 11.336 39.906 3.494 1 95.06 53 TRP B CA 1
ATOM 3240 C C . TRP B 1 53 ? 10.578 41.188 3.832 1 95.06 53 TRP B C 1
ATOM 3242 O O . TRP B 1 53 ? 9.352 41.219 3.723 1 95.06 53 TRP B O 1
ATOM 3252 N N . GLY B 1 54 ? 11.258 42.188 4.316 1 94.62 54 GLY B N 1
ATOM 3253 C CA . GLY B 1 54 ? 10.625 43.469 4.66 1 94.62 54 GLY B CA 1
ATOM 3254 C C . GLY B 1 54 ? 9.859 43.406 5.969 1 94.62 54 GLY B C 1
ATOM 3255 O O . GLY B 1 54 ? 8.977 44.219 6.211 1 94.62 54 GLY B O 1
ATOM 3256 N N . VAL B 1 55 ? 10.094 42.438 6.789 1 95.56 55 VAL B N 1
ATOM 3257 C CA . VAL B 1 55 ? 9.391 42.25 8.055 1 95.56 55 VAL B CA 1
ATOM 3258 C C . VAL B 1 55 ? 10.266 42.75 9.203 1 95.56 55 VAL B C 1
ATOM 3260 O O . VAL B 1 55 ? 11.43 42.375 9.32 1 95.56 55 VAL B O 1
ATOM 3263 N N . PRO B 1 56 ? 9.742 43.688 10.039 1 95.88 56 PRO B N 1
ATOM 3264 C CA . PRO B 1 56 ? 10.531 44.125 11.188 1 95.88 56 PRO B CA 1
ATOM 3265 C C . PRO B 1 56 ? 10.875 43 12.148 1 95.88 56 PRO B C 1
ATOM 3267 O O . PRO B 1 56 ? 10.07 42.094 12.344 1 95.88 56 PRO B O 1
ATOM 3270 N N . THR B 1 57 ? 12.07 43.094 12.711 1 97.44 57 THR B N 1
ATOM 3271 C CA . THR B 1 57 ? 12.484 42.094 13.688 1 97.44 57 THR B CA 1
ATOM 3272 C C . THR B 1 57 ? 12.781 42.75 15.031 1 97.44 57 THR B C 1
ATOM 3274 O O . THR B 1 57 ? 13.219 43.906 15.086 1 97.44 57 THR B O 1
ATOM 3277 N N . VAL B 1 58 ? 12.469 42.062 16.094 1 97.56 58 VAL B N 1
ATOM 3278 C CA . VAL B 1 58 ? 12.797 42.469 17.453 1 97.56 58 VAL B CA 1
ATOM 3279 C C . VAL B 1 58 ? 13.703 41.406 18.109 1 97.56 58 VAL B C 1
ATOM 3281 O O . VAL B 1 58 ? 13.875 40.312 17.562 1 97.56 58 VAL B O 1
ATOM 3284 N N . ARG B 1 59 ? 14.211 41.75 19.328 1 96.31 59 ARG B N 1
ATOM 3285 C CA . ARG B 1 59 ? 15.297 40.906 19.859 1 96.31 59 ARG B CA 1
ATOM 3286 C C . ARG B 1 59 ? 14.859 40.156 21.109 1 96.31 59 ARG B C 1
ATOM 3288 O O . ARG B 1 59 ? 15.531 39.25 21.547 1 96.31 59 ARG B O 1
ATOM 3295 N N . ASN B 1 60 ? 13.75 40.594 21.641 1 96.25 60 ASN B N 1
ATOM 3296 C CA . ASN B 1 60 ? 13.312 39.938 22.875 1 96.25 60 ASN B CA 1
ATOM 3297 C C . ASN B 1 60 ? 11.789 39.875 22.969 1 96.25 60 ASN B C 1
ATOM 3299 O O . ASN B 1 60 ? 11.094 40.531 22.188 1 96.25 60 ASN B O 1
ATOM 3303 N N . MET B 1 61 ? 11.305 39.188 24 1 97.25 61 MET B N 1
ATOM 3304 C CA . MET B 1 61 ? 9.883 38.906 24.172 1 97.25 61 MET B CA 1
ATOM 3305 C C . MET B 1 61 ? 9.117 40.188 24.516 1 97.25 61 MET B C 1
ATOM 3307 O O . MET B 1 61 ? 8.008 40.406 24.031 1 97.25 61 MET B O 1
ATOM 3311 N N . GLU B 1 62 ? 9.703 40.969 25.344 1 97.06 62 GLU B N 1
ATOM 3312 C CA . GLU B 1 62 ? 9.055 42.188 25.75 1 97.06 62 GLU B CA 1
ATOM 3313 C C . GLU B 1 62 ? 8.727 43.062 24.547 1 97.06 62 GLU B C 1
ATOM 3315 O O . GLU B 1 62 ? 7.59 43.531 24.391 1 97.06 62 GLU B O 1
ATOM 3320 N N . ALA B 1 63 ? 9.719 43.25 23.734 1 96.75 63 ALA B N 1
ATOM 3321 C CA . ALA B 1 63 ? 9.531 44.062 22.531 1 96.75 63 ALA B CA 1
ATOM 3322 C C . ALA B 1 63 ? 8.539 43.375 21.578 1 96.75 63 ALA B C 1
ATOM 3324 O O . ALA B 1 63 ? 7.809 44.062 20.859 1 96.75 63 ALA B O 1
ATOM 3325 N N . PHE B 1 64 ? 8.516 42.094 21.578 1 98 64 PHE B N 1
ATOM 3326 C CA . PHE B 1 64 ? 7.645 41.312 20.688 1 98 64 PHE B CA 1
ATOM 3327 C C . PHE B 1 64 ? 6.188 41.469 21.109 1 98 64 PHE B C 1
ATOM 3329 O O . PHE B 1 64 ? 5.301 41.562 20.25 1 98 64 PHE B O 1
ATOM 3336 N N . VAL B 1 65 ? 5.93 41.562 22.422 1 97.88 65 VAL B N 1
ATOM 3337 C CA . VAL B 1 65 ? 4.562 41.562 22.938 1 97.88 65 VAL B CA 1
ATOM 3338 C C . VAL B 1 65 ? 4.066 43 23.094 1 97.88 65 VAL B C 1
ATOM 3340 O O . VAL B 1 65 ? 2.877 43.281 22.938 1 97.88 65 VAL B O 1
ATOM 3343 N N . ARG B 1 66 ? 4.977 43.875 23.344 1 95.38 66 ARG B N 1
ATOM 3344 C CA . ARG B 1 66 ? 4.602 45.281 23.578 1 95.38 66 ARG B CA 1
ATOM 3345 C C . ARG B 1 66 ? 3.951 45.906 22.344 1 95.38 66 ARG B C 1
ATOM 3347 O O . ARG B 1 66 ? 4.5 45.812 21.25 1 95.38 66 ARG B O 1
ATOM 3354 N N . GLY B 1 67 ? 2.748 46.594 22.625 1 94.25 67 GLY B N 1
ATOM 3355 C CA . GLY B 1 67 ? 2.061 47.25 21.516 1 94.25 67 GLY B CA 1
ATOM 3356 C C . GLY B 1 67 ? 1.624 46.281 20.438 1 94.25 67 GLY B C 1
ATOM 3357 O O . GLY B 1 67 ? 1.68 46.594 19.25 1 94.25 67 GLY B O 1
ATOM 3358 N N . ARG B 1 68 ? 1.294 45.156 20.797 1 91.94 68 ARG B N 1
ATOM 3359 C CA . ARG B 1 68 ? 0.922 44.062 19.906 1 91.94 68 ARG B CA 1
ATOM 3360 C C . ARG B 1 68 ? -0.187 44.5 18.953 1 91.94 68 ARG B C 1
ATOM 3362 O O . ARG B 1 68 ? -1.195 45.062 19.375 1 91.94 68 ARG B O 1
ATOM 3369 N N . ASP B 1 69 ? 0.034 44.281 17.625 1 96.19 69 ASP B N 1
ATOM 3370 C CA . ASP B 1 69 ? -0.913 44.594 16.562 1 96.19 69 ASP B CA 1
ATOM 3371 C C . ASP B 1 69 ? -1.24 43.375 15.719 1 96.19 69 ASP B C 1
ATOM 3373 O O . ASP B 1 69 ? -1.626 43.5 14.555 1 96.19 69 ASP B O 1
ATOM 3377 N N . TYR B 1 70 ? -0.892 42.219 16.203 1 97.31 70 TYR B N 1
ATOM 3378 C CA . TYR B 1 70 ? -1.156 40.938 15.523 1 97.31 70 TYR B CA 1
ATOM 3379 C C . TYR B 1 70 ? -2.115 40.094 16.328 1 97.31 70 TYR B C 1
ATOM 3381 O O . TYR B 1 70 ? -2.246 40.25 17.547 1 97.31 70 TYR B O 1
ATOM 3389 N N . ALA B 1 71 ? -2.754 39.156 15.641 1 97.31 71 ALA B N 1
ATOM 3390 C CA . ALA B 1 71 ? -3.82 38.344 16.234 1 97.31 71 ALA B CA 1
ATOM 3391 C C . ALA B 1 71 ? -3.248 37.156 17 1 97.31 71 ALA B C 1
ATOM 3393 O O . ALA B 1 71 ? -3.838 36.719 17.984 1 97.31 71 ALA B O 1
ATOM 3394 N N . PHE B 1 72 ? -2.176 36.625 16.531 1 98.62 72 PHE B N 1
ATOM 3395 C CA . PHE B 1 72 ? -1.538 35.469 17.156 1 98.62 72 PHE B CA 1
ATOM 3396 C C . PHE B 1 72 ? -0.057 35.406 16.812 1 98.62 72 PHE B C 1
ATOM 3398 O O . PHE B 1 72 ? 0.408 36.156 15.93 1 98.62 72 PHE B O 1
ATOM 3405 N N . ALA B 1 73 ? 0.687 34.594 17.516 1 98.69 73 ALA B N 1
ATOM 3406 C CA . ALA B 1 73 ? 2.113 34.375 17.266 1 98.69 73 ALA B CA 1
ATOM 3407 C C . ALA B 1 73 ? 2.408 32.969 16.844 1 98.69 73 ALA B C 1
ATOM 3409 O O . ALA B 1 73 ? 1.947 32 17.469 1 98.69 73 ALA B O 1
ATOM 3410 N N . VAL B 1 74 ? 3.125 32.812 15.703 1 98.69 74 VAL B N 1
ATOM 3411 C CA . VAL B 1 74 ? 3.656 31.531 15.297 1 98.69 74 VAL B CA 1
ATOM 3412 C C . VAL B 1 74 ? 4.98 31.266 16.016 1 98.69 74 VAL B C 1
ATOM 3414 O O . VAL B 1 74 ? 5.902 32.062 15.945 1 98.69 74 VAL B O 1
ATOM 3417 N N . VAL B 1 75 ? 5.047 30.172 16.719 1 98.38 75 VAL B N 1
ATOM 3418 C CA . VAL B 1 75 ? 6.289 29.797 17.391 1 98.38 75 VAL B CA 1
ATOM 3419 C C . VAL B 1 75 ? 7.043 28.781 16.531 1 98.38 75 VAL B C 1
ATOM 3421 O O . VAL B 1 75 ? 6.703 27.594 16.516 1 98.38 75 VAL B O 1
ATOM 3424 N N . SER B 1 76 ? 8.016 29.203 15.828 1 96.75 76 SER B N 1
ATOM 3425 C CA . SER B 1 76 ? 8.797 28.406 14.891 1 96.75 76 SER B CA 1
ATOM 3426 C C . SER B 1 76 ? 10.25 28.297 15.328 1 96.75 76 SER B C 1
ATOM 3428 O O . SER B 1 76 ? 11.148 28.781 14.641 1 96.75 76 SER B O 1
ATOM 3430 N N . VAL B 1 77 ? 10.492 27.672 16.453 1 95.19 77 VAL B N 1
ATOM 3431 C CA . VAL B 1 77 ? 11.812 27.453 17.031 1 95.19 77 VAL B CA 1
ATOM 3432 C C . VAL B 1 77 ? 12.031 25.953 17.266 1 95.19 77 VAL B C 1
ATOM 3434 O O . VAL B 1 77 ? 11.172 25.141 16.938 1 95.19 77 VAL B O 1
ATOM 3437 N N . SER B 1 78 ? 13.211 25.625 17.766 1 92.25 78 SER B N 1
ATOM 3438 C CA . SER B 1 78 ? 13.516 24.219 18.016 1 92.25 78 SER B CA 1
ATOM 3439 C C . SER B 1 78 ? 12.586 23.641 19.078 1 92.25 78 SER B C 1
ATOM 3441 O O . SER B 1 78 ? 12.062 24.375 19.922 1 92.25 78 SER B O 1
ATOM 3443 N N . ARG B 1 79 ? 12.453 22.344 19.094 1 91.69 79 ARG B N 1
ATOM 3444 C CA . ARG B 1 79 ? 11.523 21.641 19.969 1 91.69 79 ARG B CA 1
ATOM 3445 C C . ARG B 1 79 ? 11.914 21.812 21.422 1 91.69 79 ARG B C 1
ATOM 3447 O O . ARG B 1 79 ? 11.062 21.766 22.312 1 91.69 79 ARG B O 1
ATOM 3454 N N . SER B 1 80 ? 13.18 22 21.609 1 92.56 80 SER B N 1
ATOM 3455 C CA . SER B 1 80 ? 13.68 22.062 22.984 1 92.56 80 SER B CA 1
ATOM 3456 C C . SER B 1 80 ? 13.297 23.375 23.656 1 92.56 80 SER B C 1
ATOM 3458 O O . SER B 1 80 ? 13.117 23.422 24.875 1 92.56 80 SER B O 1
ATOM 3460 N N . VAL B 1 81 ? 13.094 24.438 22.938 1 94.25 81 VAL B N 1
ATOM 3461 C CA . VAL B 1 81 ? 12.828 25.734 23.562 1 94.25 81 VAL B CA 1
ATOM 3462 C C . VAL B 1 81 ? 11.391 26.156 23.281 1 94.25 81 VAL B C 1
ATOM 3464 O O . VAL B 1 81 ? 10.883 27.094 23.906 1 94.25 81 VAL B O 1
ATOM 3467 N N . CYS B 1 82 ? 10.719 25.469 22.422 1 96.38 82 CYS B N 1
ATOM 3468 C CA . CYS B 1 82 ? 9.367 25.797 22 1 96.38 82 CYS B CA 1
ATOM 3469 C C . CYS B 1 82 ? 8.422 25.906 23.188 1 96.38 82 CYS B C 1
ATOM 3471 O O . CYS B 1 82 ? 7.688 26.875 23.312 1 96.38 82 CYS B O 1
ATOM 3473 N N . PRO B 1 83 ? 8.477 24.953 24.188 1 97.25 83 PRO B N 1
ATOM 3474 C CA . PRO B 1 83 ? 7.547 25.031 25.328 1 97.25 83 PRO B CA 1
ATOM 3475 C C . PRO B 1 83 ? 7.656 26.344 26.094 1 97.25 83 PRO B C 1
ATOM 3477 O O . PRO B 1 83 ? 6.641 26.906 26.516 1 97.25 83 PRO B O 1
ATOM 3480 N N . ASP B 1 84 ? 8.82 26.859 26.25 1 96.69 84 ASP B N 1
ATOM 3481 C CA . ASP B 1 84 ? 9.039 28.078 27.016 1 96.69 84 ASP B CA 1
ATOM 3482 C C . ASP B 1 84 ? 8.414 29.281 26.297 1 96.69 84 ASP B C 1
ATOM 3484 O O . ASP B 1 84 ? 7.816 30.141 26.953 1 96.69 84 ASP B O 1
ATOM 3488 N N . TYR B 1 85 ? 8.531 29.312 25.016 1 97.62 85 TYR B N 1
ATOM 3489 C CA . TYR B 1 85 ? 7.945 30.406 24.25 1 97.62 85 TYR B CA 1
ATOM 3490 C C . TYR B 1 85 ? 6.426 30.312 24.25 1 97.62 85 TYR B C 1
ATOM 3492 O O . TYR B 1 85 ? 5.738 31.328 24.375 1 97.62 85 TYR B O 1
ATOM 3500 N N . ILE B 1 86 ? 5.938 29.094 24.125 1 98.06 86 ILE B N 1
ATOM 3501 C CA . ILE B 1 86 ? 4.492 28.906 24.172 1 98.06 86 ILE B CA 1
ATOM 3502 C C . ILE B 1 86 ? 3.951 29.422 25.5 1 98.06 86 ILE B C 1
ATOM 3504 O O . ILE B 1 86 ? 2.998 30.203 25.531 1 98.06 86 ILE B O 1
ATOM 3508 N N . ALA B 1 87 ? 4.594 29.047 26.562 1 96.62 87 ALA B N 1
ATOM 3509 C CA . ALA B 1 87 ? 4.152 29.438 27.891 1 96.62 87 ALA B CA 1
ATOM 3510 C C . ALA B 1 87 ? 4.227 30.953 28.078 1 96.62 87 ALA B C 1
ATOM 3512 O O . ALA B 1 87 ? 3.279 31.562 28.578 1 96.62 87 ALA B O 1
ATOM 3513 N N . ALA B 1 88 ? 5.297 31.531 27.688 1 96.38 88 ALA B N 1
ATOM 3514 C CA . ALA B 1 88 ? 5.508 32.969 27.859 1 96.38 88 ALA B CA 1
ATOM 3515 C C . ALA B 1 88 ? 4.457 33.781 27.094 1 96.38 88 ALA B C 1
ATOM 3517 O O . ALA B 1 88 ? 3.914 34.75 27.625 1 96.38 88 ALA B O 1
ATOM 3518 N N . LEU B 1 89 ? 4.207 33.344 25.906 1 97.81 89 LEU B N 1
ATOM 3519 C CA . LEU B 1 89 ? 3.234 34.062 25.078 1 97.81 89 LEU B CA 1
ATOM 3520 C C . LEU B 1 89 ? 1.826 33.906 25.641 1 97.81 89 LEU B C 1
ATOM 3522 O O . LEU B 1 89 ? 1.057 34.844 25.688 1 97.81 89 LEU B O 1
ATOM 3526 N N . THR B 1 90 ? 1.528 32.719 26.047 1 96.62 90 THR B N 1
ATOM 3527 C CA . THR B 1 90 ? 0.215 32.469 26.641 1 96.62 90 THR B CA 1
ATOM 3528 C C . THR B 1 90 ? 0.021 33.281 27.906 1 96.62 90 THR B C 1
ATOM 3530 O O . THR B 1 90 ? -1.063 33.812 28.156 1 96.62 90 THR B O 1
ATOM 3533 N N . GLU B 1 91 ? 1.021 33.375 28.719 1 94.38 91 GLU B N 1
ATOM 3534 C CA . GLU B 1 91 ? 0.979 34.188 29.922 1 94.38 91 GLU B CA 1
ATOM 3535 C C . GLU B 1 91 ? 0.744 35.656 29.609 1 94.38 91 GLU B C 1
ATOM 3537 O O . GLU B 1 91 ? 0.107 36.375 30.375 1 94.38 91 GLU B O 1
ATOM 3542 N N . ALA B 1 92 ? 1.213 36.031 28.484 1 95.25 92 ALA B N 1
ATOM 3543 C CA . ALA B 1 92 ? 1.053 37.438 28.047 1 95.25 92 ALA B CA 1
ATOM 3544 C C . ALA B 1 92 ? -0.291 37.625 27.344 1 95.25 92 ALA B C 1
ATOM 3546 O O . ALA B 1 92 ? -0.568 38.688 26.812 1 95.25 92 ALA B O 1
ATOM 3547 N N . GLY B 1 93 ? -1.093 36.562 27.297 1 94.38 93 GLY B N 1
ATOM 3548 C CA . GLY B 1 93 ? -2.42 36.625 26.703 1 94.38 93 GLY B CA 1
ATOM 3549 C C . GLY B 1 93 ? -2.408 36.562 25.188 1 94.38 93 GLY B C 1
ATOM 3550 O O . GLY B 1 93 ? -3.381 36.938 24.531 1 94.38 93 GLY B O 1
ATOM 3551 N N . VAL B 1 94 ? -1.333 36.156 24.562 1 97.06 94 VAL B N 1
ATOM 3552 C CA . VAL B 1 94 ? -1.206 36.062 23.109 1 97.06 94 VAL B CA 1
ATOM 3553 C C . VAL B 1 94 ? -1.595 34.688 22.641 1 97.06 94 VAL B C 1
ATOM 3555 O O . VAL B 1 94 ? -1.027 33.688 23.094 1 97.06 94 VAL B O 1
ATOM 3558 N N . PRO B 1 95 ? -2.643 34.5 21.719 1 98.31 95 PRO B N 1
ATOM 3559 C CA . PRO B 1 95 ? -2.875 33.219 21.109 1 98.31 95 PRO B CA 1
ATOM 3560 C C . PRO B 1 95 ? -1.649 32.688 20.359 1 98.31 95 PRO B C 1
ATOM 3562 O O . PRO B 1 95 ? -0.931 33.438 19.719 1 98.31 95 PRO B O 1
ATOM 3565 N N . VAL B 1 96 ? -1.413 31.344 20.5 1 98.69 96 VAL B N 1
ATOM 3566 C CA . VAL B 1 96 ? -0.165 30.781 19.984 1 98.69 96 VAL B CA 1
ATOM 3567 C C . VAL B 1 96 ? -0.468 29.703 18.953 1 98.69 96 VAL B C 1
ATOM 3569 O O . VAL B 1 96 ? -1.335 28.859 19.172 1 98.69 96 VAL B O 1
ATOM 3572 N N . LEU B 1 97 ? 0.166 29.766 17.797 1 98.69 97 LEU B N 1
ATOM 3573 C CA . LEU B 1 97 ? 0.289 28.672 16.844 1 98.69 97 LEU B CA 1
ATOM 3574 C C . LEU B 1 97 ? 1.684 28.047 16.891 1 98.69 97 LEU B C 1
ATOM 3576 O O . LEU B 1 97 ? 2.645 28.641 16.391 1 98.69 97 LEU B O 1
ATOM 3580 N N . SER B 1 98 ? 1.8 26.922 17.469 1 97.75 98 SER B N 1
ATOM 3581 C CA . SER B 1 98 ? 3.105 26.297 17.641 1 97.75 98 SER B CA 1
ATOM 3582 C C . SER B 1 98 ? 3.426 25.344 16.484 1 97.75 98 SER B C 1
ATOM 3584 O O . SER B 1 98 ? 2.525 24.734 15.906 1 97.75 98 SER B O 1
ATOM 3586 N N . GLU B 1 99 ? 4.707 25.203 16.203 1 95.06 99 GLU B N 1
ATOM 3587 C CA . GLU B 1 99 ? 5.137 24.109 15.336 1 95.06 99 GLU B CA 1
ATOM 3588 C C . GLU B 1 99 ? 4.906 22.75 16 1 95.06 99 GLU B C 1
ATOM 3590 O O . GLU B 1 99 ? 4.762 22.688 17.219 1 95.06 99 GLU B O 1
ATOM 3595 N N . THR B 1 100 ? 4.797 21.766 15.188 1 94.12 100 THR B N 1
ATOM 3596 C CA . THR B 1 100 ? 4.613 20.406 15.688 1 94.12 100 THR B CA 1
ATOM 3597 C C . THR B 1 100 ? 5.945 19.672 15.742 1 94.12 100 THR B C 1
ATOM 3599 O O . THR B 1 100 ? 6.777 19.812 14.844 1 94.12 100 THR B O 1
ATOM 3602 N N . PRO B 1 101 ? 6.301 18.938 16.766 1 95.12 101 PRO B N 1
ATOM 3603 C CA . PRO B 1 101 ? 5.492 18.828 17.984 1 95.12 101 PRO B CA 1
ATOM 3604 C C . PRO B 1 101 ? 5.77 19.953 18.984 1 95.12 101 PRO B C 1
ATOM 3606 O O . PRO B 1 101 ? 6.836 20.578 18.922 1 95.12 101 PRO B O 1
ATOM 3609 N N . PRO B 1 102 ? 4.828 20.188 19.844 1 96.06 102 PRO B N 1
ATOM 3610 C CA . PRO B 1 102 ? 4.965 21.359 20.734 1 96.06 102 PRO B CA 1
ATOM 3611 C C . PRO B 1 102 ? 6.047 21.172 21.797 1 96.06 102 PRO B C 1
ATOM 3613 O O . PRO B 1 102 ? 6.441 22.125 22.453 1 96.06 102 PRO B O 1
ATOM 3616 N N . ALA B 1 103 ? 6.477 19.938 21.984 1 96.62 103 ALA B N 1
ATOM 3617 C CA . ALA B 1 103 ? 7.578 19.609 22.891 1 96.62 103 ALA B CA 1
ATOM 3618 C C . ALA B 1 103 ? 8.344 18.375 22.391 1 96.62 103 ALA B C 1
ATOM 3620 O O . ALA B 1 103 ? 7.832 17.609 21.578 1 96.62 103 ALA B O 1
ATOM 3621 N N . GLU B 1 104 ? 9.523 18.188 22.922 1 95.25 104 GLU B N 1
ATOM 3622 C CA . GLU B 1 104 ? 10.414 17.141 22.438 1 95.25 104 GLU B CA 1
ATOM 3623 C C . GLU B 1 104 ? 9.945 15.75 22.891 1 95.25 104 GLU B C 1
ATOM 3625 O O . GLU B 1 104 ? 9.836 14.836 22.078 1 95.25 104 GLU B O 1
ATOM 3630 N N . GLY B 1 105 ? 9.727 15.617 24.156 1 96.94 105 GLY B N 1
ATOM 3631 C CA . GLY B 1 105 ? 9.375 14.312 24.703 1 96.94 105 GLY B CA 1
ATOM 3632 C C . GLY B 1 105 ? 8.164 14.359 25.609 1 96.94 105 GLY B C 1
ATOM 3633 O O . GLY B 1 105 ? 7.52 15.398 25.734 1 96.94 105 GLY B O 1
ATOM 3634 N N . LEU B 1 106 ? 7.895 13.219 26.156 1 97.62 106 LEU B N 1
ATOM 3635 C CA . LEU B 1 106 ? 6.68 13.07 26.953 1 97.62 106 LEU B CA 1
ATOM 3636 C C . LEU B 1 106 ? 6.742 13.938 28.203 1 97.62 106 LEU B C 1
ATOM 3638 O O . LEU B 1 106 ? 5.762 14.602 28.562 1 97.62 106 LEU B O 1
ATOM 3642 N N . ASP B 1 107 ? 7.875 13.93 28.891 1 97.69 107 ASP B N 1
ATOM 3643 C CA . ASP B 1 107 ? 8.016 14.711 30.109 1 97.69 107 ASP B CA 1
ATOM 3644 C C . ASP B 1 107 ? 7.77 16.203 29.844 1 97.69 107 ASP B C 1
ATOM 3646 O O . ASP B 1 107 ? 7.078 16.875 30.609 1 97.69 107 ASP B O 1
ATOM 3650 N N . GLU B 1 108 ? 8.312 16.672 28.766 1 97.5 108 GLU B N 1
ATOM 3651 C CA . GLU B 1 108 ? 8.156 18.078 28.406 1 97.5 108 GLU B CA 1
ATOM 3652 C C . GLU B 1 108 ? 6.711 18.391 28.016 1 97.5 108 GLU B C 1
ATOM 3654 O O . GLU B 1 108 ? 6.207 19.484 28.281 1 97.5 108 GLU B O 1
ATOM 3659 N N . LEU B 1 109 ? 6.109 17.438 27.312 1 97 109 LEU B N 1
ATOM 3660 C CA . LEU B 1 109 ? 4.703 17.594 26.969 1 97 109 LEU B CA 1
ATOM 3661 C C . LEU B 1 109 ? 3.838 17.734 28.219 1 97 109 LEU B C 1
ATOM 3663 O O . LEU B 1 109 ? 2.98 18.609 28.297 1 97 109 LEU B O 1
ATOM 3667 N N . LEU B 1 110 ? 4.066 16.875 29.172 1 97 110 LEU B N 1
ATOM 3668 C CA . LEU B 1 110 ? 3.307 16.875 30.422 1 97 110 LEU B CA 1
ATOM 3669 C C . LEU B 1 110 ? 3.531 18.156 31.203 1 97 110 LEU B C 1
ATOM 3671 O O . LEU B 1 110 ? 2.582 18.75 31.719 1 97 110 LEU B O 1
ATOM 3675 N N . ALA B 1 111 ? 4.719 18.578 31.25 1 96.69 111 ALA B N 1
ATOM 3676 C CA . ALA B 1 111 ? 5.059 19.812 31.953 1 96.69 111 ALA B CA 1
ATOM 3677 C C . ALA B 1 111 ? 4.375 21.016 31.312 1 96.69 111 ALA B C 1
ATOM 3679 O O . ALA B 1 111 ? 3.838 21.875 32 1 96.69 111 ALA B O 1
ATOM 3680 N N . LEU B 1 112 ? 4.457 21.047 30 1 97.06 112 LEU B N 1
ATOM 3681 C CA . LEU B 1 112 ? 3.824 22.141 29.281 1 97.06 112 LEU B CA 1
ATOM 3682 C C . LEU B 1 112 ? 2.312 22.141 29.484 1 97.06 112 LEU B C 1
ATOM 3684 O O . LEU B 1 112 ? 1.704 23.188 29.703 1 97.06 112 LEU B O 1
ATOM 3688 N N . HIS B 1 113 ? 1.71 21 29.422 1 95.81 113 HIS B N 1
ATOM 3689 C CA . HIS B 1 113 ? 0.276 20.859 29.641 1 95.81 113 HIS B CA 1
ATOM 3690 C C . HIS B 1 113 ? -0.118 21.438 31 1 95.81 113 HIS B C 1
ATOM 3692 O O . HIS B 1 113 ? -1.119 22.141 31.109 1 95.81 113 HIS B O 1
ATOM 3698 N N . ALA B 1 114 ? 0.644 21.078 31.969 1 94.44 114 ALA B N 1
ATOM 3699 C CA . ALA B 1 114 ? 0.367 21.547 33.312 1 94.44 114 ALA B CA 1
ATOM 3700 C C . ALA B 1 114 ? 0.5 23.062 33.438 1 94.44 114 ALA B C 1
ATOM 3702 O O . ALA B 1 114 ? -0.224 23.703 34.188 1 94.44 114 ALA B O 1
ATOM 3703 N N . ARG B 1 115 ? 1.366 23.484 32.656 1 94.62 115 ARG B N 1
ATOM 3704 C CA . ARG B 1 115 ? 1.656 24.922 32.719 1 94.62 115 ARG B CA 1
ATOM 3705 C C . ARG B 1 115 ? 0.585 25.719 31.969 1 94.62 115 ARG B C 1
ATOM 3707 O O . ARG B 1 115 ? 0.292 26.859 32.344 1 94.62 115 ARG B O 1
ATOM 3714 N N . LEU B 1 116 ? 0.062 25.016 30.969 1 93.25 116 LEU B N 1
ATOM 3715 C CA . LEU B 1 116 ? -0.935 25.688 30.141 1 93.25 116 LEU B CA 1
ATOM 3716 C C . LEU B 1 116 ? -2.301 25.672 30.812 1 93.25 116 LEU B C 1
ATOM 3718 O O . LEU B 1 116 ? -2.775 24.609 31.234 1 93.25 116 LEU B O 1
ATOM 3722 N N . GLY B 1 117 ? -2.787 26.547 31.531 1 81.25 117 GLY B N 1
ATOM 3723 C CA . GLY B 1 117 ? -4.098 26.656 32.156 1 81.25 117 GLY B CA 1
ATOM 3724 C C . GLY B 1 117 ? -5.242 26.453 31.188 1 81.25 117 GLY B C 1
ATOM 3725 O O . GLY B 1 117 ? -5.023 26.328 29.984 1 81.25 117 GLY B O 1
ATOM 3726 N N . PRO B 1 118 ? -6.43 26.234 31.625 1 79.06 118 PRO B N 1
ATOM 3727 C CA . PRO B 1 118 ? -7.617 25.969 30.812 1 79.06 118 PRO B CA 1
ATOM 3728 C C . PRO B 1 118 ? -7.918 27.109 29.828 1 79.06 118 PRO B C 1
ATOM 3730 O O . PRO B 1 118 ? -8.602 26.891 28.828 1 79.06 118 PRO B O 1
ATOM 3733 N N . ASP B 1 119 ? -7.363 28.25 30.078 1 85.75 119 ASP B N 1
ATOM 3734 C CA . ASP B 1 119 ? -7.688 29.406 29.25 1 85.75 119 ASP B CA 1
ATOM 3735 C C . ASP B 1 119 ? -6.641 29.609 28.156 1 85.75 119 ASP B C 1
ATOM 3737 O O . ASP B 1 119 ? -6.773 30.516 27.328 1 85.75 119 ASP B O 1
ATOM 3741 N N . ALA B 1 120 ? -5.645 28.766 28.172 1 92.75 120 ALA B N 1
ATOM 3742 C CA . ALA B 1 120 ? -4.574 28.922 27.188 1 92.75 120 ALA B CA 1
ATOM 3743 C C . ALA B 1 120 ? -5.09 28.688 25.766 1 92.75 120 ALA B C 1
ATOM 3745 O O . ALA B 1 120 ? -5.766 27.688 25.5 1 92.75 120 ALA B O 1
ATOM 3746 N N . ARG B 1 121 ? -4.844 29.656 24.875 1 97.12 121 ARG B N 1
ATOM 3747 C CA . ARG B 1 121 ? -5.25 29.531 23.484 1 97.12 121 ARG B CA 1
ATOM 3748 C C . ARG B 1 121 ? -4.082 29.094 22.609 1 97.12 121 ARG B C 1
ATOM 3750 O O . ARG B 1 121 ? -3.387 29.922 22.016 1 97.12 121 ARG B O 1
ATOM 3757 N N . VAL B 1 122 ? -3.863 27.781 22.547 1 98.06 122 VAL B N 1
ATOM 3758 C CA . VAL B 1 122 ? -2.742 27.203 21.812 1 98.06 122 VAL B CA 1
ATOM 3759 C C . VAL B 1 122 ? -3.264 26.219 20.766 1 98.06 122 VAL B C 1
ATOM 3761 O O . VAL B 1 122 ? -4.059 25.328 21.078 1 98.06 122 VAL B O 1
ATOM 3764 N N . GLN B 1 123 ? -2.957 26.453 19.516 1 98.38 123 GLN B N 1
ATOM 3765 C CA . GLN B 1 123 ? -3.117 25.484 18.438 1 98.38 123 GLN B CA 1
ATOM 3766 C C . GLN B 1 123 ? -1.765 25.047 17.875 1 98.38 123 GLN B C 1
ATOM 3768 O O . GLN B 1 123 ? -0.743 25.688 18.156 1 98.38 123 GLN B O 1
ATOM 3773 N N . VAL B 1 124 ? -1.734 23.938 17.25 1 98.38 124 VAL B N 1
ATOM 3774 C CA . VAL B 1 124 ? -0.492 23.406 16.719 1 98.38 124 VAL B CA 1
ATOM 3775 C C . VAL B 1 124 ? -0.59 23.297 15.188 1 98.38 124 VAL B C 1
ATOM 3777 O O . VAL B 1 124 ? -1.626 22.891 14.656 1 98.38 124 VAL B O 1
ATOM 3780 N N . ALA B 1 125 ? 0.525 23.609 14.523 1 97.94 125 ALA B N 1
ATOM 3781 C CA . ALA B 1 125 ? 0.565 23.688 13.062 1 97.94 125 ALA B CA 1
ATOM 3782 C C . ALA B 1 125 ? 0.777 22.312 12.445 1 97.94 125 ALA B C 1
ATOM 3784 O O . ALA B 1 125 ? 1.792 22.062 11.789 1 97.94 125 ALA B O 1
ATOM 3785 N N . GLU B 1 126 ? -0.186 21.469 12.562 1 97.75 126 GLU B N 1
ATOM 3786 C CA . GLU B 1 126 ? -0.21 20.188 11.852 1 97.75 126 GLU B CA 1
ATOM 3787 C C . GLU B 1 126 ? -0.841 20.328 10.469 1 97.75 126 GLU B C 1
ATOM 3789 O O . GLU B 1 126 ? -2.064 20.406 10.344 1 97.75 126 GLU B O 1
ATOM 3794 N N . GLN B 1 127 ? -0.024 20.266 9.461 1 96.56 127 GLN B N 1
ATOM 3795 C CA . GLN B 1 127 ? -0.489 20.734 8.156 1 96.56 127 GLN B CA 1
ATOM 3796 C C . GLN B 1 127 ? -0.925 19.562 7.277 1 96.56 127 GLN B C 1
ATOM 3798 O O . GLN B 1 127 ? -1.683 19.75 6.324 1 96.56 127 GLN B O 1
ATOM 3803 N N . TYR B 1 128 ? -0.528 18.312 7.527 1 97.5 128 TYR B N 1
ATOM 3804 C CA . TYR B 1 128 ? -0.665 17.219 6.562 1 97.5 128 TYR B CA 1
ATOM 3805 C C . TYR B 1 128 ? -2.133 16.922 6.277 1 97.5 128 TYR B C 1
ATOM 3807 O O . TYR B 1 128 ? -2.506 16.641 5.137 1 97.5 128 TYR B O 1
ATOM 3815 N N . VAL B 1 129 ? -2.951 17.031 7.262 1 97.56 129 VAL B N 1
ATOM 3816 C CA . VAL B 1 129 ? -4.367 16.734 7.074 1 97.56 129 VAL B CA 1
ATOM 3817 C C . VAL B 1 129 ? -5 17.781 6.156 1 97.56 129 VAL B C 1
ATOM 3819 O O . VAL B 1 129 ? -6.094 17.562 5.629 1 97.56 129 VAL B O 1
ATOM 3822 N N . PHE B 1 130 ? -4.281 18.906 5.941 1 98.19 130 PHE B N 1
ATOM 3823 C CA . PHE B 1 130 ? -4.84 20 5.145 1 98.19 130 PHE B CA 1
ATOM 3824 C C . PHE B 1 130 ? -4.219 20.016 3.754 1 98.19 130 PHE B C 1
ATOM 3826 O O . PHE B 1 130 ? -4.586 20.844 2.918 1 98.19 130 PHE B O 1
ATOM 3833 N N . GLN B 1 131 ? -3.211 19.141 3.473 1 98.38 131 GLN B N 1
ATOM 3834 C CA . GLN B 1 131 ? -2.756 19.016 2.092 1 98.38 131 GLN B CA 1
ATOM 3835 C C . GLN B 1 131 ? -3.898 18.609 1.172 1 98.38 131 GLN B C 1
ATOM 3837 O O . GLN B 1 131 ? -4.715 17.75 1.533 1 98.38 131 GLN B O 1
ATOM 3842 N N . PRO B 1 132 ? -3.961 19.156 0.003 1 98.38 132 PRO B N 1
ATOM 3843 C CA . PRO B 1 132 ? -5.156 19.031 -0.836 1 98.38 132 PRO B CA 1
ATOM 3844 C C . PRO B 1 132 ? -5.602 17.578 -1.027 1 98.38 132 PRO B C 1
ATOM 3846 O O . PRO B 1 132 ? -6.777 17.266 -0.832 1 98.38 132 PRO B O 1
ATOM 3849 N N . MET B 1 133 ? -4.703 16.672 -1.359 1 98.38 133 MET B N 1
ATOM 3850 C CA . MET B 1 133 ? -5.098 15.297 -1.628 1 98.38 133 MET B CA 1
ATOM 3851 C C . MET B 1 133 ? -5.527 14.594 -0.344 1 98.38 133 MET B C 1
ATOM 3853 O O . MET B 1 133 ? -6.473 13.805 -0.351 1 98.38 133 MET B O 1
ATOM 3857 N N . HIS B 1 134 ? -4.816 14.82 0.808 1 98.69 134 HIS B N 1
ATOM 3858 C CA . HIS B 1 134 ? -5.25 14.258 2.08 1 98.69 134 HIS B CA 1
ATOM 3859 C C . HIS B 1 134 ? -6.59 14.836 2.514 1 98.69 134 HIS B C 1
ATOM 3861 O O . HIS B 1 134 ? -7.453 14.109 3.014 1 98.69 134 HIS B O 1
ATOM 3867 N N . ALA B 1 135 ? -6.727 16.156 2.316 1 98.69 135 ALA B N 1
ATOM 3868 C CA . ALA B 1 135 ? -8 16.797 2.639 1 98.69 135 ALA B CA 1
ATOM 3869 C C . ALA B 1 135 ? -9.141 16.188 1.828 1 98.69 135 ALA B C 1
ATOM 3871 O O . ALA B 1 135 ? -10.242 15.969 2.35 1 98.69 135 ALA B O 1
ATOM 3872 N N . ALA B 1 136 ? -8.883 15.93 0.562 1 98.75 136 ALA B N 1
ATOM 3873 C CA . ALA B 1 136 ? -9.875 15.297 -0.302 1 98.75 136 ALA B CA 1
ATOM 3874 C C . ALA B 1 136 ? -10.234 13.898 0.196 1 98.75 136 ALA B C 1
ATOM 3876 O O . ALA B 1 136 ? -11.406 13.539 0.274 1 98.75 136 ALA B O 1
ATOM 3877 N N . ARG B 1 137 ? -9.234 13.094 0.501 1 98.81 137 ARG B N 1
ATOM 3878 C CA . ARG B 1 137 ? -9.469 11.758 1.028 1 98.81 137 ARG B CA 1
ATOM 3879 C C . ARG B 1 137 ? -10.289 11.805 2.314 1 98.81 137 ARG B C 1
ATOM 3881 O O . ARG B 1 137 ? -11.211 11.016 2.5 1 98.81 137 ARG B O 1
ATOM 3888 N N . LEU B 1 138 ? -9.922 12.719 3.211 1 98.75 138 LEU B N 1
ATOM 3889 C CA . LEU B 1 138 ? -10.648 12.867 4.469 1 98.75 138 LEU B CA 1
ATOM 3890 C C . LEU B 1 138 ? -12.102 13.258 4.215 1 98.75 138 LEU B C 1
ATOM 3892 O O . LEU B 1 138 ? -13 12.797 4.922 1 98.75 138 LEU B O 1
ATOM 3896 N N . ALA B 1 139 ? -12.305 14.133 3.209 1 98.69 139 ALA B N 1
ATOM 3897 C CA . ALA B 1 139 ? -13.664 14.5 2.844 1 98.69 139 ALA B CA 1
ATOM 3898 C C . ALA B 1 139 ? -14.461 13.273 2.398 1 98.69 139 ALA B C 1
ATOM 3900 O O . ALA B 1 139 ? -15.633 13.125 2.75 1 98.69 139 ALA B O 1
ATOM 3901 N N . VAL B 1 140 ? -13.867 12.383 1.629 1 98.56 140 VAL B N 1
ATOM 3902 C CA . VAL B 1 140 ? -14.516 11.156 1.183 1 98.56 140 VAL B CA 1
ATOM 3903 C C . VAL B 1 140 ? -14.852 10.281 2.387 1 98.56 140 VAL B C 1
ATOM 3905 O O . VAL B 1 140 ? -15.961 9.75 2.492 1 98.56 140 VAL B O 1
ATOM 3908 N N . VAL B 1 141 ? -13.93 10.141 3.307 1 98.56 141 VAL B N 1
ATOM 3909 C CA . VAL B 1 141 ? -14.125 9.352 4.52 1 98.56 141 VAL B CA 1
ATOM 3910 C C . VAL B 1 141 ? -15.328 9.891 5.297 1 98.56 141 VAL B C 1
ATOM 3912 O O . VAL B 1 141 ? -16.188 9.117 5.73 1 98.56 141 VAL B O 1
ATOM 3915 N N . ARG B 1 142 ? -15.43 11.203 5.383 1 97.88 142 ARG B N 1
ATOM 3916 C CA . ARG B 1 142 ? -16.469 11.844 6.191 1 97.88 142 ARG B CA 1
ATOM 3917 C C . ARG B 1 142 ? -17.812 11.836 5.469 1 97.88 142 ARG B C 1
ATOM 3919 O O . ARG B 1 142 ? -18.859 12.023 6.094 1 97.88 142 ARG B O 1
ATOM 3926 N N . SER B 1 143 ? -17.812 11.625 4.18 1 97.38 143 SER B N 1
ATOM 3927 C CA . SER B 1 143 ? -19.031 11.648 3.387 1 97.38 143 SER B CA 1
ATOM 3928 C C . SER B 1 143 ? -19.922 10.445 3.688 1 97.38 143 SER B C 1
ATOM 3930 O O . SER B 1 143 ? -21.094 10.43 3.344 1 97.38 143 SER B O 1
ATOM 3932 N N . GLY B 1 144 ? -19.266 9.391 4.258 1 96.5 144 GLY B N 1
ATOM 3933 C CA . GLY B 1 144 ? -20.016 8.172 4.539 1 96.5 144 GLY B CA 1
ATOM 3934 C C . GLY B 1 144 ? -19.969 7.172 3.396 1 96.5 144 GLY B C 1
ATOM 3935 O O . GLY B 1 144 ? -20.453 6.051 3.531 1 96.5 144 GLY B O 1
ATOM 3936 N N . LYS B 1 145 ? -19.391 7.516 2.277 1 96.88 145 LYS B N 1
ATOM 3937 C CA . LYS B 1 145 ? -19.344 6.645 1.105 1 96.88 145 LYS B CA 1
ATOM 3938 C C . LYS B 1 145 ? -18.703 5.305 1.442 1 96.88 145 LYS B C 1
ATOM 3940 O O . LYS B 1 145 ? -19.078 4.27 0.889 1 96.88 145 LYS B O 1
ATOM 3945 N N . LEU B 1 146 ? -17.797 5.27 2.379 1 98.12 146 LEU B N 1
ATOM 3946 C CA . LEU B 1 146 ? -17.062 4.055 2.703 1 98.12 146 LEU B CA 1
ATOM 3947 C C . LEU B 1 146 ? -17.75 3.277 3.816 1 98.12 146 LEU B C 1
ATOM 3949 O O . LEU B 1 146 ? -17.328 2.184 4.18 1 98.12 146 LEU B O 1
ATOM 3953 N N . GLY B 1 147 ? -18.844 3.799 4.391 1 97.25 147 GLY B N 1
ATOM 3954 C CA . GLY B 1 147 ? -19.359 3.24 5.629 1 97.25 147 GLY B CA 1
ATOM 3955 C C . GLY B 1 147 ? -18.453 3.479 6.82 1 97.25 147 GLY B C 1
ATOM 3956 O O . GLY B 1 147 ? -17.641 4.41 6.812 1 97.25 147 GLY B O 1
ATOM 3957 N N . GLU B 1 148 ? -18.641 2.752 7.852 1 96.69 148 GLU B N 1
ATOM 3958 C CA . GLU B 1 148 ? -17.781 2.893 9.023 1 96.69 148 GLU B CA 1
ATOM 3959 C C . GLU B 1 148 ? -16.359 2.457 8.711 1 96.69 148 GLU B C 1
ATOM 3961 O O . GLU B 1 148 ? -16.109 1.305 8.344 1 96.69 148 GLU B O 1
ATOM 3966 N N . VAL B 1 149 ? -15.422 3.338 8.875 1 98.19 149 VAL B N 1
ATOM 3967 C CA . VAL B 1 149 ? -14.016 3.076 8.594 1 98.19 149 VAL B CA 1
ATOM 3968 C C . VAL B 1 149 ? -13.383 2.346 9.773 1 98.19 149 VAL B C 1
ATOM 3970 O O . VAL B 1 149 ? -13.539 2.762 10.922 1 98.19 149 VAL B O 1
ATOM 3973 N N . SER B 1 150 ? -12.633 1.235 9.477 1 97.75 150 SER B N 1
ATOM 3974 C CA . SER B 1 150 ? -12.086 0.415 10.555 1 97.75 150 SER B CA 1
ATOM 3975 C C . SER B 1 150 ? -10.578 0.249 10.406 1 97.75 150 SER B C 1
ATOM 3977 O O . SER B 1 150 ? -9.906 -0.203 11.336 1 97.75 150 SER B O 1
ATOM 3979 N N . HIS B 1 151 ? -10.047 0.552 9.242 1 98.38 151 HIS B N 1
ATOM 3980 C CA . HIS B 1 151 ? -8.633 0.288 9 1 98.38 151 HIS B CA 1
ATOM 3981 C C . HIS B 1 151 ? -8.016 1.369 8.125 1 98.38 151 HIS B C 1
ATOM 3983 O O . HIS B 1 151 ? -8.641 1.838 7.172 1 98.38 151 HIS B O 1
ATOM 3989 N N . ALA B 1 152 ? -6.828 1.772 8.461 1 98.69 152 ALA B N 1
ATOM 3990 C CA . ALA B 1 152 ? -6.066 2.719 7.648 1 98.69 152 ALA B CA 1
ATOM 3991 C C . ALA B 1 152 ? -4.582 2.361 7.633 1 98.69 152 ALA B C 1
ATOM 3993 O O . ALA B 1 152 ? -4.023 1.967 8.664 1 98.69 152 ALA B O 1
ATOM 3994 N N . GLN B 1 153 ? -3.941 2.385 6.508 1 98.75 153 GLN B N 1
ATOM 3995 C CA . GLN B 1 153 ? -2.494 2.275 6.355 1 98.75 153 GLN B CA 1
ATOM 3996 C C . GLN B 1 153 ? -1.907 3.549 5.754 1 98.75 153 GLN B C 1
ATOM 3998 O O . GLN B 1 153 ? -2.311 3.975 4.668 1 98.75 153 GLN B O 1
ATOM 4003 N N . VAL B 1 154 ? -0.964 4.145 6.473 1 98.75 154 VAL B N 1
ATOM 4004 C CA . VAL B 1 154 ? -0.442 5.445 6.066 1 98.75 154 VAL B CA 1
ATOM 4005 C C . VAL B 1 154 ? 1.069 5.355 5.863 1 98.75 154 VAL B C 1
ATOM 4007 O O . VAL B 1 154 ? 1.81 5.043 6.801 1 98.75 154 VAL B O 1
ATOM 4010 N N . SER B 1 155 ? 1.521 5.559 4.648 1 98.38 155 SER B N 1
ATOM 4011 C CA . SER B 1 155 ? 2.912 5.699 4.227 1 98.38 155 SER B CA 1
ATOM 4012 C C . SER B 1 155 ? 3.143 7.031 3.518 1 98.38 155 SER B C 1
ATOM 4014 O O . SER B 1 155 ? 3.441 7.059 2.322 1 98.38 155 SER B O 1
ATOM 4016 N N . SER B 1 156 ? 3.041 8.164 4.281 1 96.56 156 SER B N 1
ATOM 4017 C CA . SER B 1 156 ? 3.072 9.453 3.596 1 96.56 156 SER B CA 1
ATOM 4018 C C . SER B 1 156 ? 3.789 10.508 4.434 1 96.56 156 SER B C 1
ATOM 4020 O O . SER B 1 156 ? 4.176 11.555 3.916 1 96.56 156 SER B O 1
ATOM 4022 N N . ALA B 1 157 ? 3.955 10.289 5.754 1 96.12 157 ALA B N 1
ATOM 4023 C CA . ALA B 1 157 ? 4.594 11.266 6.637 1 96.12 157 ALA B CA 1
ATOM 4024 C C . ALA B 1 157 ? 5.234 10.578 7.84 1 96.12 157 ALA B C 1
ATOM 4026 O O . ALA B 1 157 ? 4.773 9.523 8.273 1 96.12 157 ALA B O 1
ATOM 4027 N N . HIS B 1 158 ? 6.199 11.234 8.383 1 95.75 158 HIS B N 1
ATOM 4028 C CA . HIS B 1 158 ? 6.934 10.594 9.469 1 95.75 158 HIS B CA 1
ATOM 4029 C C . HIS B 1 158 ? 6.195 10.742 10.797 1 95.75 158 HIS B C 1
ATOM 4031 O O . HIS B 1 158 ? 5.457 11.711 10.992 1 95.75 158 HIS B O 1
ATOM 4037 N N . ALA B 1 159 ? 6.344 9.859 11.641 1 96.31 159 ALA B N 1
ATOM 4038 C CA . ALA B 1 159 ? 6.121 9.914 13.078 1 96.31 159 ALA B CA 1
ATOM 4039 C C . ALA B 1 159 ? 4.75 10.508 13.398 1 96.31 159 ALA B C 1
ATOM 4041 O O . ALA B 1 159 ? 3.725 9.992 12.953 1 96.31 159 ALA B O 1
ATOM 4042 N N . TYR B 1 160 ? 4.742 11.625 14.148 1 98 160 TYR B N 1
ATOM 4043 C CA . TYR B 1 160 ? 3.508 12.211 14.664 1 98 160 TYR B CA 1
ATOM 4044 C C . TYR B 1 160 ? 2.648 12.75 13.523 1 98 160 TYR B C 1
ATOM 4046 O O . TYR B 1 160 ? 1.424 12.836 13.648 1 98 160 TYR B O 1
ATOM 4054 N N . HIS B 1 161 ? 3.242 13.109 12.359 1 98.25 161 HIS B N 1
ATOM 4055 C CA . HIS B 1 161 ? 2.449 13.531 11.211 1 98.25 161 HIS B CA 1
ATOM 4056 C C . HIS B 1 161 ? 1.632 12.375 10.648 1 98.25 161 HIS B C 1
ATOM 4058 O O . HIS B 1 161 ? 0.444 12.531 10.352 1 98.25 161 HIS B O 1
ATOM 4064 N N . GLY B 1 162 ? 2.354 11.242 10.5 1 98.56 162 GLY B N 1
ATOM 4065 C CA . GLY B 1 162 ? 1.646 10.055 10.039 1 98.56 162 GLY B CA 1
ATOM 4066 C C . GLY B 1 162 ? 0.551 9.609 10.992 1 98.56 162 GLY B C 1
ATOM 4067 O O . GLY B 1 162 ? -0.526 9.195 10.555 1 98.56 162 GLY B O 1
ATOM 4068 N N . ILE B 1 163 ? 0.817 9.695 12.258 1 98.69 163 ILE B N 1
ATOM 4069 C CA . ILE B 1 163 ? -0.151 9.305 13.281 1 98.69 163 ILE B CA 1
ATOM 4070 C C . ILE B 1 163 ? -1.357 10.242 13.227 1 98.69 163 ILE B C 1
ATOM 4072 O O . ILE B 1 163 ? -2.5 9.797 13.383 1 98.69 163 ILE B O 1
ATOM 4076 N N . SER B 1 164 ? -1.082 11.516 13.039 1 98.69 164 SER B N 1
ATOM 4077 C CA . SER B 1 164 ? -2.172 12.477 12.875 1 98.69 164 SER B CA 1
ATOM 4078 C C . SER B 1 164 ? -3.102 12.062 11.734 1 98.69 164 SER B C 1
ATOM 4080 O O . SER B 1 164 ? -4.324 12.062 11.898 1 98.69 164 SER B O 1
ATOM 4082 N N . LEU B 1 165 ? -2.531 11.695 10.586 1 98.69 165 LEU B N 1
ATOM 4083 C CA . LEU B 1 165 ? -3.328 11.227 9.453 1 98.69 165 LEU B CA 1
ATOM 4084 C C . LEU B 1 165 ? -4.117 9.977 9.82 1 98.69 165 LEU B C 1
ATOM 4086 O O . LEU B 1 165 ? -5.305 9.875 9.523 1 98.69 165 LEU B O 1
ATOM 4090 N N . ILE B 1 166 ? -3.475 9.062 10.508 1 98.81 166 ILE B N 1
ATOM 4091 C CA . ILE B 1 166 ? -4.105 7.812 10.914 1 98.81 166 ILE B CA 1
ATOM 4092 C C . ILE B 1 166 ? -5.32 8.109 11.789 1 98.81 166 ILE B C 1
ATOM 4094 O O . ILE B 1 166 ? -6.418 7.609 11.531 1 98.81 166 ILE B O 1
ATOM 4098 N N . ARG B 1 167 ? -5.148 8.93 12.82 1 98.69 167 ARG B N 1
ATOM 4099 C CA . ARG B 1 167 ? -6.238 9.211 13.75 1 98.69 167 ARG B CA 1
ATOM 4100 C C . ARG B 1 167 ? -7.391 9.914 13.047 1 98.69 167 ARG B C 1
ATOM 4102 O O . ARG B 1 167 ? -8.562 9.602 13.297 1 98.69 167 ARG B O 1
ATOM 4109 N N . GLN B 1 168 ? -7.074 10.852 12.164 1 98.44 168 GLN B N 1
ATOM 4110 C CA . GLN B 1 168 ? -8.117 11.578 11.453 1 98.44 168 GLN B CA 1
ATOM 4111 C C . GLN B 1 168 ? -8.875 10.664 10.5 1 98.44 168 GLN B C 1
ATOM 4113 O O . GLN B 1 168 ? -10.102 10.742 10.391 1 98.44 168 GLN B O 1
ATOM 4118 N N . LEU B 1 169 ? -8.211 9.766 9.82 1 98.62 169 LEU B N 1
ATOM 4119 C CA . LEU B 1 169 ? -8.828 8.867 8.852 1 98.62 169 LEU B CA 1
ATOM 4120 C C . LEU B 1 169 ? -9.711 7.844 9.555 1 98.62 169 LEU B C 1
ATOM 4122 O O . LEU B 1 169 ? -10.766 7.473 9.039 1 98.62 169 LEU B O 1
ATOM 4126 N N . LEU B 1 170 ? -9.336 7.449 10.766 1 98.38 170 LEU B N 1
ATOM 4127 C CA . LEU B 1 170 ? -10.039 6.398 11.484 1 98.38 170 LEU B CA 1
ATOM 4128 C C . LEU B 1 170 ? -11.078 6.988 12.43 1 98.38 170 LEU B C 1
ATOM 4130 O O . LEU B 1 170 ? -11.93 6.266 12.961 1 98.38 170 LEU B O 1
ATOM 4134 N N . GLY B 1 171 ? -10.977 8.305 12.656 1 97.19 171 GLY B N 1
ATOM 4135 C CA . GLY B 1 171 ? -11.828 8.914 13.664 1 97.19 171 GLY B CA 1
ATOM 4136 C C . GLY B 1 171 ? -11.43 8.547 15.078 1 97.19 171 GLY B C 1
ATOM 4137 O O . GLY B 1 171 ? -12.297 8.383 15.945 1 97.19 171 GLY B O 1
ATOM 4138 N N . ILE B 1 172 ? -10.164 8.328 15.281 1 97.25 172 ILE B N 1
ATOM 4139 C CA . ILE B 1 172 ? -9.641 7.996 16.594 1 97.25 172 ILE B CA 1
ATOM 4140 C C . ILE B 1 172 ? -9.445 9.273 17.406 1 97.25 172 ILE B C 1
ATOM 4142 O O . ILE B 1 172 ? -8.797 10.219 16.953 1 97.25 172 ILE B O 1
ATOM 4146 N N . GLY B 1 173 ? -10.031 9.391 18.562 1 95.81 173 GLY B N 1
ATOM 4147 C CA . GLY B 1 173 ? -9.766 10.477 19.484 1 95.81 173 GLY B CA 1
ATOM 4148 C C . GLY B 1 173 ? -8.578 10.219 20.406 1 95.81 173 GLY B C 1
ATOM 4149 O O . GLY B 1 173 ? -7.434 10.258 19.953 1 95.81 173 GLY B O 1
ATOM 4150 N N . PHE B 1 174 ? -8.891 9.805 21.656 1 97.56 174 PHE B N 1
ATOM 4151 C CA . PHE B 1 174 ? -7.824 9.594 22.625 1 97.56 174 PHE B CA 1
ATOM 4152 C C . PHE B 1 174 ? -7.836 8.156 23.141 1 97.56 174 PHE B C 1
ATOM 4154 O O . PHE B 1 174 ? -7.457 7.898 24.281 1 97.56 174 PHE B O 1
ATOM 4161 N N . GLU B 1 175 ? -8.305 7.199 22.297 1 96.44 175 GLU B N 1
ATOM 4162 C CA . GLU B 1 175 ? -8.352 5.777 22.625 1 96.44 175 GLU B CA 1
ATOM 4163 C C . GLU B 1 175 ? -6.945 5.227 22.859 1 96.44 175 GLU B C 1
ATOM 4165 O O . GLU B 1 175 ? -6 5.605 22.156 1 96.44 175 GLU B O 1
ATOM 4170 N N . ASP B 1 176 ? -6.906 4.316 23.781 1 97.5 176 ASP B N 1
ATOM 4171 C CA . ASP B 1 176 ? -5.645 3.607 23.984 1 97.5 176 ASP B CA 1
ATOM 4172 C C . ASP B 1 176 ? -5.363 2.654 22.812 1 97.5 176 ASP B C 1
ATOM 4174 O O . ASP B 1 176 ? -6.273 2.293 22.062 1 97.5 176 ASP B O 1
ATOM 4178 N N . ALA B 1 177 ? -4.094 2.316 22.703 1 98.31 177 ALA B N 1
ATOM 4179 C CA . ALA B 1 177 ? -3.672 1.458 21.594 1 98.31 177 ALA B CA 1
ATOM 4180 C C . ALA B 1 177 ? -2.619 0.452 22.062 1 98.31 177 ALA B C 1
ATOM 4182 O O . ALA B 1 177 ? -1.921 0.681 23.047 1 98.31 177 ALA B O 1
ATOM 4183 N N . VAL B 1 178 ? -2.607 -0.669 21.438 1 98.06 178 VAL B N 1
ATOM 4184 C CA . VAL B 1 178 ? -1.489 -1.607 21.469 1 98.06 178 VAL B CA 1
ATOM 4185 C C . VAL B 1 178 ? -0.658 -1.479 20.203 1 98.06 178 VAL B C 1
ATOM 4187 O O . VAL B 1 178 ? -1.195 -1.533 19.094 1 98.06 178 VAL B O 1
ATOM 4190 N N . ILE B 1 179 ? 0.675 -1.296 20.359 1 98.12 179 ILE B N 1
ATOM 4191 C CA . ILE B 1 179 ? 1.548 -0.982 19.234 1 98.12 179 ILE B CA 1
ATOM 4192 C C . ILE B 1 179 ? 2.654 -2.031 19.141 1 98.12 179 ILE B C 1
ATOM 4194 O O . ILE B 1 179 ? 3.289 -2.371 20.141 1 98.12 179 ILE B O 1
ATOM 4198 N N . ARG B 1 180 ? 2.828 -2.535 17.969 1 96 180 ARG B N 1
ATOM 4199 C CA . ARG B 1 180 ? 3.961 -3.381 17.609 1 96 180 ARG B CA 1
ATOM 4200 C C . ARG B 1 180 ? 4.617 -2.898 16.328 1 96 180 ARG B C 1
ATOM 4202 O O . ARG B 1 180 ? 3.949 -2.336 15.453 1 96 180 ARG B O 1
ATOM 4209 N N . GLY B 1 181 ? 5.91 -3.074 16.25 1 93.69 181 GLY B N 1
ATOM 4210 C CA . GLY B 1 181 ? 6.527 -2.572 15.031 1 93.69 181 GLY B CA 1
ATOM 4211 C C . GLY B 1 181 ? 7.852 -3.24 14.711 1 93.69 181 GLY B C 1
ATOM 4212 O O . GLY B 1 181 ? 8.375 -4.008 15.523 1 93.69 181 GLY B O 1
ATOM 4213 N N . GLU B 1 182 ? 8.297 -3.092 13.508 1 94.81 182 GLU B N 1
ATOM 4214 C CA . GLU B 1 182 ? 9.57 -3.549 12.969 1 94.81 182 GLU B CA 1
ATOM 4215 C C . GLU B 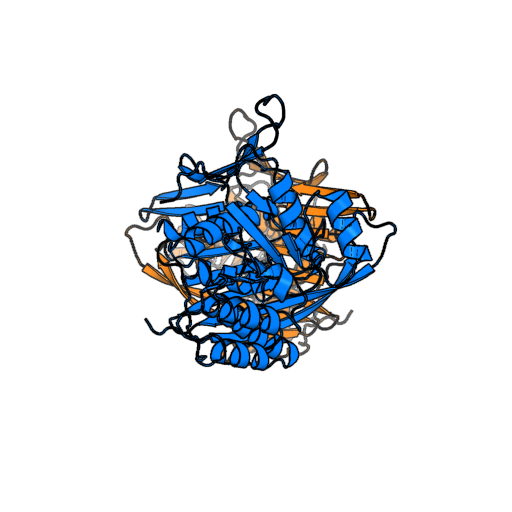1 182 ? 10.281 -2.438 12.195 1 94.81 182 GLU B C 1
ATOM 4217 O O . GLU B 1 182 ? 9.625 -1.63 11.531 1 94.81 182 GLU B O 1
ATOM 4222 N N . ARG B 1 183 ? 11.586 -2.449 12.32 1 95.19 183 ARG B N 1
ATOM 4223 C CA . ARG B 1 183 ? 12.422 -1.522 11.562 1 95.19 183 ARG B CA 1
ATOM 4224 C C . ARG B 1 183 ? 13.305 -2.27 10.578 1 95.19 183 ARG B C 1
ATOM 4226 O O . ARG B 1 183 ? 13.906 -3.291 10.922 1 95.19 183 ARG B O 1
ATOM 4233 N N . PHE B 1 184 ? 13.258 -1.765 9.336 1 93.31 184 PHE B N 1
ATOM 4234 C CA . PHE B 1 184 ? 14.062 -2.338 8.266 1 93.31 184 PHE B CA 1
ATOM 4235 C C . PHE B 1 184 ? 15.078 -1.327 7.754 1 93.31 184 PHE B C 1
ATOM 4237 O O . PHE B 1 184 ? 14.805 -0.126 7.711 1 93.31 184 PHE B O 1
ATOM 4244 N N . SER B 1 185 ? 16.219 -1.83 7.465 1 94.69 185 SER B N 1
ATOM 4245 C CA . SER B 1 185 ? 17.234 -0.999 6.816 1 94.69 185 SER B CA 1
ATOM 4246 C C . SER B 1 185 ? 17.688 -1.616 5.5 1 94.69 185 SER B C 1
ATOM 4248 O O . SER B 1 185 ? 17.859 -2.832 5.406 1 94.69 185 SER B O 1
ATOM 4250 N N . ALA B 1 186 ? 17.797 -0.808 4.48 1 94.69 186 ALA B N 1
ATOM 4251 C CA . ALA B 1 186 ? 18.266 -1.265 3.178 1 94.69 186 ALA B CA 1
ATOM 4252 C C . ALA B 1 186 ? 18.984 -0.141 2.432 1 94.69 186 ALA B C 1
ATOM 4254 O O . ALA B 1 186 ? 18.703 1.039 2.66 1 94.69 186 ALA B O 1
ATOM 4255 N N . PRO B 1 187 ? 19.875 -0.532 1.521 1 94.94 187 PRO B N 1
ATOM 4256 C CA . PRO B 1 187 ? 20.562 0.499 0.734 1 94.94 187 PRO B CA 1
ATOM 4257 C C . PRO B 1 187 ? 19.609 1.254 -0.196 1 94.94 187 PRO B C 1
ATOM 4259 O O . PRO B 1 187 ? 18.688 0.661 -0.75 1 94.94 187 PRO B O 1
ATOM 4262 N N . LEU B 1 188 ? 19.828 2.512 -0.368 1 95.5 188 LEU B N 1
ATOM 4263 C CA . LEU B 1 188 ? 19.094 3.393 -1.269 1 95.5 188 LEU B CA 1
ATOM 4264 C C . LEU B 1 188 ? 20.016 4.414 -1.909 1 95.5 188 LEU B C 1
ATOM 4266 O O . LEU B 1 188 ? 20.828 5.047 -1.22 1 95.5 188 LEU B O 1
ATOM 4270 N N . ILE B 1 189 ? 19.922 4.512 -3.197 1 94.75 189 ILE B N 1
ATOM 4271 C CA . ILE B 1 189 ? 20.672 5.551 -3.889 1 94.75 189 ILE B CA 1
ATOM 4272 C C . ILE B 1 189 ? 20.172 6.93 -3.463 1 94.75 189 ILE B C 1
ATOM 4274 O O . ILE B 1 189 ? 18.953 7.164 -3.414 1 94.75 189 ILE B O 1
ATOM 4278 N N . GLY B 1 190 ? 21.109 7.801 -3.156 1 91.62 190 GLY B N 1
ATOM 4279 C CA . GLY B 1 190 ? 20.781 9.141 -2.697 1 91.62 190 GLY B CA 1
ATOM 4280 C C . GLY B 1 190 ? 19.922 9.914 -3.689 1 91.62 190 GLY B C 1
ATOM 4281 O O . GLY B 1 190 ? 20.141 9.812 -4.898 1 91.62 190 GLY B O 1
ATOM 4282 N N . GLY B 1 191 ? 18.969 10.617 -3.205 1 91.44 191 GLY B N 1
ATOM 4283 C CA . GLY B 1 191 ? 18.109 11.492 -3.994 1 91.44 191 GLY B CA 1
ATOM 4284 C C . GLY B 1 191 ? 18.234 12.953 -3.609 1 91.44 191 GLY B C 1
ATOM 4285 O O . GLY B 1 191 ? 19.203 13.352 -2.945 1 91.44 191 GLY B O 1
ATOM 4286 N N . PRO B 1 192 ? 17.266 13.711 -4.09 1 91.81 192 PRO B N 1
ATOM 4287 C CA . PRO B 1 192 ? 17.328 15.133 -3.746 1 91.81 192 PRO B CA 1
ATOM 4288 C C . PRO B 1 192 ? 17.094 15.391 -2.26 1 91.81 192 PRO B C 1
ATOM 4290 O O . PRO B 1 192 ? 16.562 14.523 -1.554 1 91.81 192 PRO B O 1
ATOM 4293 N N . GLY B 1 193 ? 17.609 16.562 -1.755 1 87.69 193 GLY B N 1
ATOM 4294 C CA . GLY B 1 193 ? 17.344 17.047 -0.41 1 87.69 193 GLY B CA 1
ATOM 4295 C C . GLY B 1 193 ? 16.875 18.484 -0.379 1 87.69 193 GLY B C 1
ATOM 4296 O O . GLY B 1 193 ? 16.359 19 -1.379 1 87.69 193 GLY B O 1
ATOM 4297 N N . ARG B 1 194 ? 16.984 19.156 0.778 1 81.44 194 ARG B N 1
ATOM 4298 C CA . ARG B 1 194 ? 16.562 20.547 0.936 1 81.44 194 ARG B CA 1
ATOM 4299 C C . ARG B 1 194 ? 17.359 21.469 0.019 1 81.44 194 ARG B C 1
ATOM 4301 O O . ARG B 1 194 ? 16.859 22.5 -0.415 1 81.44 194 ARG B O 1
ATOM 4308 N N . GLY B 1 195 ? 18.531 20.938 -0.312 1 85.25 195 GLY B N 1
ATOM 4309 C CA . GLY B 1 195 ? 19.406 21.719 -1.163 1 85.25 195 GLY B CA 1
ATOM 4310 C C . GLY B 1 195 ? 19.219 21.438 -2.641 1 85.25 195 GLY B C 1
ATOM 4311 O O . GLY B 1 195 ? 19.891 22.031 -3.484 1 85.25 195 GLY B O 1
ATOM 4312 N N 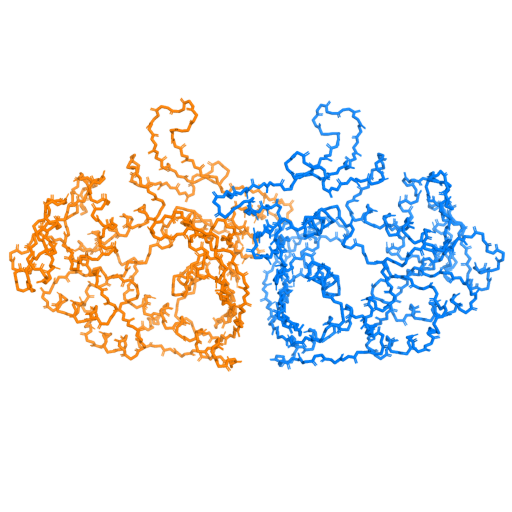. GLY B 1 196 ? 18.422 20.5 -2.967 1 89.25 196 GLY B N 1
ATOM 4313 C CA . GLY B 1 196 ? 18.156 20.219 -4.367 1 89.25 196 GLY B CA 1
ATOM 4314 C C . GLY B 1 196 ? 18.672 18.859 -4.805 1 89.25 196 GLY B C 1
ATOM 4315 O O . GLY B 1 196 ? 18.781 17.938 -3.992 1 89.25 196 GLY B O 1
ATOM 4316 N N . ALA B 1 197 ? 18.938 18.719 -6.121 1 91.75 197 ALA B N 1
ATOM 4317 C CA . ALA B 1 197 ? 19.359 17.469 -6.73 1 91.75 197 ALA B CA 1
ATOM 4318 C C . ALA B 1 197 ? 20.734 17.047 -6.23 1 91.75 197 ALA B C 1
ATOM 4320 O O . ALA B 1 197 ? 21.562 17.891 -5.895 1 91.75 197 ALA B O 1
ATOM 4321 N N . PRO B 1 198 ? 20.984 15.742 -6.168 1 92.75 198 PRO B N 1
ATOM 4322 C CA . PRO B 1 198 ? 22.297 15.281 -5.711 1 92.75 198 PRO B CA 1
ATOM 4323 C C . PRO B 1 198 ? 23.422 15.68 -6.66 1 92.75 198 PRO B C 1
ATOM 4325 O O . PRO B 1 198 ? 23.234 15.711 -7.875 1 92.75 198 PRO B O 1
ATOM 4328 N N . GLU B 1 199 ? 24.578 15.852 -6.113 1 93.31 199 GLU B N 1
ATOM 4329 C CA . GLU B 1 199 ? 25.734 16.266 -6.898 1 93.31 199 GLU B CA 1
ATOM 4330 C C . GLU B 1 199 ? 26.547 15.062 -7.355 1 93.31 199 GLU B C 1
ATOM 4332 O O . GLU B 1 199 ? 27.391 15.188 -8.258 1 93.31 199 GLU B O 1
ATOM 4337 N N . SER B 1 200 ? 26.375 13.961 -6.691 1 94.06 200 SER B N 1
ATOM 4338 C CA . SER B 1 200 ? 27.062 12.711 -7.027 1 94.06 200 SER B CA 1
ATOM 4339 C C . SER B 1 200 ? 26.234 11.508 -6.598 1 94.06 200 SER B C 1
ATOM 4341 O O . SER B 1 200 ? 25.281 11.641 -5.824 1 94.06 200 SER B O 1
ATOM 4343 N N . GLU B 1 201 ? 26.594 10.43 -7.23 1 94.44 201 GLU B N 1
ATOM 4344 C CA . GLU B 1 201 ? 25.922 9.188 -6.84 1 94.44 201 GLU B CA 1
ATOM 4345 C C . GLU B 1 201 ? 26.391 8.719 -5.465 1 94.44 201 GLU B C 1
ATOM 4347 O O . GLU B 1 201 ? 27.594 8.57 -5.23 1 94.44 201 GLU B O 1
ATOM 4352 N N . THR B 1 202 ? 25.484 8.602 -4.566 1 94.44 202 THR B N 1
ATOM 4353 C CA . THR B 1 202 ? 25.781 8.094 -3.232 1 94.44 202 THR B CA 1
ATOM 4354 C C . THR B 1 202 ? 24.781 7.004 -2.842 1 94.44 202 THR B C 1
ATOM 4356 O O . THR B 1 202 ? 23.688 6.93 -3.402 1 94.44 202 THR B O 1
ATOM 4359 N N . VAL B 1 203 ? 25.266 6.098 -2.076 1 94.56 203 VAL B N 1
ATOM 4360 C CA . VAL B 1 203 ? 24.406 5.07 -1.507 1 94.56 203 VAL B CA 1
ATOM 4361 C C . VAL B 1 203 ? 24.391 5.191 0.016 1 94.56 203 VAL B C 1
ATOM 4363 O O . VAL B 1 203 ? 25.438 5.34 0.643 1 94.56 203 VAL B O 1
ATOM 4366 N N . ALA B 1 204 ? 23.234 5.277 0.617 1 92.56 204 ALA B N 1
ATOM 4367 C CA . ALA B 1 204 ? 23.078 5.277 2.068 1 92.56 204 ALA B CA 1
ATOM 4368 C C . ALA B 1 204 ? 21.953 4.355 2.498 1 92.56 204 ALA B C 1
ATOM 4370 O O . ALA B 1 204 ? 21.078 4.008 1.691 1 92.56 204 ALA B O 1
ATOM 4371 N N . ASP B 1 205 ? 22.016 3.955 3.732 1 94.38 205 ASP B N 1
ATOM 4372 C CA . ASP B 1 205 ? 20.953 3.098 4.242 1 94.38 205 ASP B CA 1
ATOM 4373 C C . ASP B 1 205 ? 19.672 3.895 4.477 1 94.38 205 ASP B C 1
ATOM 4375 O O . ASP B 1 205 ? 19.719 5 5.02 1 94.38 205 ASP B O 1
ATOM 4379 N N . SER B 1 206 ? 18.609 3.391 3.979 1 94.25 206 SER B N 1
ATOM 4380 C CA . SER B 1 206 ? 17.266 3.891 4.281 1 94.25 206 SER B CA 1
ATOM 4381 C C . SER B 1 206 ? 16.609 3.061 5.371 1 94.25 206 SER B C 1
ATOM 4383 O O . SER B 1 206 ? 16.594 1.83 5.301 1 94.25 206 SER B O 1
ATOM 4385 N N . VAL B 1 207 ? 16.141 3.75 6.395 1 95.75 207 VAL B N 1
ATOM 4386 C CA . VAL B 1 207 ? 15.469 3.078 7.504 1 95.75 207 VAL B CA 1
ATOM 4387 C C . VAL B 1 207 ? 13.961 3.203 7.344 1 95.75 207 VAL B C 1
ATOM 4389 O O . VAL B 1 207 ? 13.43 4.312 7.258 1 95.75 207 VAL B O 1
ATOM 4392 N N . GLN B 1 208 ? 13.312 2.092 7.273 1 96.56 208 GLN B N 1
ATOM 4393 C CA . GLN B 1 208 ? 11.859 2.035 7.156 1 96.56 208 GLN B CA 1
ATOM 4394 C C . GLN B 1 208 ? 11.219 1.551 8.461 1 96.56 208 GLN B C 1
ATOM 4396 O O . GLN B 1 208 ? 11.586 0.491 8.977 1 96.56 208 GLN B O 1
ATOM 4401 N N . ASP B 1 209 ? 10.336 2.355 9 1 97.81 209 ASP B N 1
ATOM 4402 C CA . ASP B 1 209 ? 9.57 2.004 10.195 1 97.81 209 ASP B CA 1
ATOM 4403 C C . ASP B 1 209 ? 8.203 1.445 9.812 1 97.81 209 ASP B C 1
ATOM 4405 O O . ASP B 1 209 ? 7.453 2.072 9.055 1 97.81 209 ASP B O 1
ATOM 4409 N N . LEU B 1 210 ? 7.898 0.264 10.25 1 97.81 210 LEU B N 1
ATOM 4410 C CA . LEU B 1 210 ? 6.586 -0.356 10.109 1 97.81 210 LEU B CA 1
ATOM 4411 C C . LEU B 1 210 ? 5.973 -0.659 11.469 1 97.81 210 LEU B C 1
ATOM 4413 O O . LEU B 1 210 ? 6.555 -1.397 12.266 1 97.81 210 LEU B O 1
ATOM 4417 N N . ALA B 1 211 ? 4.812 -0.077 11.766 1 98.31 211 ALA B N 1
ATOM 4418 C CA . ALA B 1 211 ? 4.168 -0.283 13.055 1 98.31 211 ALA B CA 1
ATOM 4419 C C . ALA B 1 211 ? 2.678 -0.558 12.891 1 98.31 211 ALA B C 1
ATOM 4421 O O . ALA B 1 211 ? 2.021 0.038 12.031 1 98.31 211 ALA B O 1
ATOM 4422 N N . ILE B 1 212 ? 2.166 -1.421 13.656 1 98.12 212 ILE B N 1
ATOM 4423 C CA . ILE B 1 212 ? 0.753 -1.779 13.695 1 98.12 212 ILE B CA 1
ATOM 4424 C C . ILE B 1 212 ? 0.118 -1.249 14.977 1 98.12 212 ILE B C 1
ATOM 4426 O O . ILE B 1 212 ? 0.654 -1.447 16.078 1 98.12 212 ILE B O 1
ATOM 4430 N N . PHE B 1 213 ? -0.947 -0.525 14.828 1 98.44 213 PHE B N 1
ATOM 4431 C CA . PHE B 1 213 ? -1.731 -0.019 15.945 1 98.44 213 PHE B CA 1
ATOM 4432 C C . PHE B 1 213 ? -3.062 -0.752 16.047 1 98.44 213 PHE B C 1
ATOM 4434 O O . PHE B 1 213 ? -3.805 -0.847 15.07 1 98.44 213 PHE B O 1
ATOM 4441 N N . ARG B 1 214 ? -3.381 -1.257 17.203 1 97.75 214 ARG B N 1
ATOM 4442 C CA . ARG B 1 214 ? -4.723 -1.713 17.562 1 97.75 214 ARG B CA 1
ATOM 4443 C C . ARG B 1 214 ? -5.344 -0.812 18.625 1 97.75 214 ARG B C 1
ATOM 4445 O O . ARG B 1 214 ? -4.914 -0.812 19.766 1 97.75 214 ARG B O 1
ATOM 4452 N N . PHE B 1 215 ? -6.27 -0.041 18.188 1 98.06 215 PHE B N 1
ATOM 4453 C CA . PHE B 1 215 ? -6.91 0.885 19.109 1 98.06 215 PHE B CA 1
ATOM 4454 C C . PHE B 1 215 ? -8.039 0.201 19.859 1 98.06 215 PHE B C 1
ATOM 4456 O O . PHE B 1 215 ? -8.703 -0.688 19.328 1 98.06 215 PHE B O 1
ATOM 4463 N N . ASP B 1 216 ? -8.25 0.693 21.094 1 95.75 216 ASP B N 1
ATOM 4464 C CA . ASP B 1 216 ? -9.445 0.236 21.797 1 95.75 216 ASP B CA 1
ATOM 4465 C C . ASP B 1 216 ? -10.711 0.579 21.016 1 95.75 216 ASP B C 1
ATOM 4467 O O . ASP B 1 216 ? -10.812 1.657 20.422 1 95.75 216 ASP B O 1
ATOM 4471 N N . GLY B 1 217 ? -11.562 -0.278 20.891 1 92.38 217 GLY B N 1
ATOM 4472 C CA . GLY B 1 217 ? -12.766 -0.081 20.094 1 92.38 217 GLY B CA 1
ATOM 4473 C C . GLY B 1 217 ? -12.758 -0.856 18.797 1 92.38 217 GLY B C 1
ATOM 4474 O O . GLY B 1 217 ? -13.742 -0.848 18.047 1 92.38 217 GLY B O 1
ATOM 4475 N N . GLY B 1 218 ? -11.594 -1.349 18.453 1 93.94 218 GLY B N 1
ATOM 4476 C CA . GLY B 1 218 ? -11.594 -2.332 17.375 1 93.94 218 GLY B CA 1
ATOM 4477 C C . GLY B 1 218 ? -10.945 -1.824 16.109 1 93.94 218 GLY B C 1
ATOM 4478 O O . GLY B 1 218 ? -10.727 -2.594 15.164 1 93.94 218 GLY B O 1
ATOM 4479 N N . ARG B 1 219 ? -10.617 -0.517 15.977 1 97.19 219 ARG B N 1
ATOM 4480 C CA . ARG B 1 219 ? -9.977 0.022 14.781 1 97.19 219 ARG B CA 1
ATOM 4481 C C . ARG B 1 219 ? -8.484 -0.266 14.789 1 97.19 219 ARG B C 1
ATOM 4483 O O . ARG B 1 219 ? -7.867 -0.384 15.852 1 97.19 219 ARG B O 1
ATOM 4490 N N . ALA B 1 220 ? -7.93 -0.428 13.602 1 97.88 220 ALA B N 1
ATOM 4491 C CA . ALA B 1 220 ? -6.512 -0.761 13.484 1 97.88 220 ALA B CA 1
ATOM 4492 C C . ALA B 1 220 ? -5.844 0.072 12.391 1 97.88 220 ALA B C 1
ATOM 4494 O O . ALA B 1 220 ? -6.512 0.551 11.469 1 97.88 220 ALA B O 1
ATOM 4495 N N . ALA B 1 221 ? -4.555 0.243 12.523 1 98.5 221 ALA B N 1
ATOM 4496 C CA . ALA B 1 221 ? -3.814 1.039 11.547 1 98.5 221 ALA B CA 1
ATOM 4497 C C . ALA B 1 221 ? -2.404 0.491 11.352 1 98.5 221 ALA B C 1
ATOM 4499 O O . ALA B 1 221 ? -1.888 -0.235 12.203 1 98.5 221 ALA B O 1
ATOM 4500 N N . VAL B 1 222 ? -1.842 0.737 10.195 1 98.56 222 VAL B N 1
ATOM 4501 C CA . VAL B 1 222 ? -0.433 0.483 9.906 1 98.56 222 VAL B CA 1
ATOM 4502 C C . VAL B 1 222 ? 0.268 1.795 9.562 1 98.56 222 VAL B C 1
ATOM 4504 O O . VAL B 1 222 ? -0.203 2.551 8.703 1 98.56 222 VAL B O 1
ATOM 4507 N N . PHE B 1 223 ? 1.245 2.113 10.305 1 98.69 223 PHE B N 1
ATOM 4508 C CA . PHE B 1 223 ? 2.199 3.156 9.953 1 98.69 223 PHE B CA 1
ATOM 4509 C C . PHE B 1 223 ? 3.385 2.57 9.195 1 98.69 223 PHE B C 1
ATOM 4511 O O . PHE B 1 223 ? 3.998 1.602 9.648 1 98.69 223 PHE B O 1
ATOM 4518 N N . ASP B 1 224 ? 3.688 3.059 8 1 98.12 224 ASP B N 1
ATOM 4519 C CA . ASP B 1 224 ? 4.777 2.566 7.164 1 98.12 224 ASP B CA 1
ATOM 4520 C C . ASP B 1 224 ? 5.5 3.719 6.469 1 98.12 224 ASP B C 1
ATOM 4522 O O . ASP B 1 224 ? 5.023 4.234 5.457 1 98.12 224 ASP B O 1
ATOM 4526 N N . PHE B 1 225 ? 6.777 4.027 7.02 1 97.81 225 PHE B N 1
ATOM 4527 C CA . PHE B 1 225 ? 7.387 5.215 6.43 1 97.81 225 PHE B CA 1
ATOM 4528 C C . PHE B 1 225 ? 8.906 5.148 6.543 1 97.81 225 PHE B C 1
ATOM 4530 O O . PHE B 1 225 ? 9.445 4.688 7.551 1 97.81 225 PHE B O 1
ATOM 4537 N N . ALA B 1 226 ? 9.562 5.574 5.477 1 95.5 226 ALA B N 1
ATOM 4538 C CA . ALA B 1 226 ? 10.992 5.852 5.441 1 95.5 226 ALA B CA 1
ATOM 4539 C C . ALA B 1 226 ? 11.258 7.34 5.23 1 95.5 226 ALA B C 1
ATOM 4541 O O . ALA B 1 226 ? 10.656 7.965 4.359 1 95.5 226 ALA B O 1
ATOM 4542 N N . LYS B 1 227 ? 12.172 7.875 5.965 1 91.94 227 LYS B N 1
ATOM 4543 C CA . LYS B 1 227 ? 12.414 9.312 5.969 1 91.94 227 LYS B CA 1
ATOM 4544 C C . LYS B 1 227 ? 12.711 9.828 4.562 1 91.94 227 LYS B C 1
ATOM 4546 O O . LYS B 1 227 ? 12.344 10.945 4.207 1 91.94 227 LYS B O 1
ATOM 4551 N N . GLU B 1 228 ? 13.273 8.984 3.758 1 91.75 228 GLU B N 1
ATOM 4552 C CA . GLU B 1 228 ? 13.703 9.383 2.42 1 91.75 228 GLU B CA 1
ATOM 4553 C C . GLU B 1 228 ? 12.508 9.617 1.504 1 91.75 228 GLU B C 1
ATOM 4555 O O . GLU B 1 228 ? 12.648 10.227 0.438 1 91.75 228 GLU B O 1
ATOM 4560 N N . GLN B 1 229 ? 11.367 9.172 1.927 1 93 229 GLN B N 1
ATOM 4561 C CA . GLN B 1 229 ? 10.172 9.375 1.118 1 93 229 GLN B CA 1
ATOM 4562 C C . GLN B 1 229 ? 9.906 10.859 0.896 1 93 229 GLN B C 1
ATOM 4564 O O . GLN B 1 229 ? 9.281 11.242 -0.095 1 93 229 GLN B O 1
ATOM 4569 N N . TYR B 1 230 ? 10.312 11.758 1.784 1 90.69 230 TYR B N 1
ATOM 4570 C CA . TYR B 1 230 ? 10.055 13.188 1.673 1 90.69 230 TYR B CA 1
ATOM 4571 C C . TYR B 1 230 ? 10.672 13.758 0.4 1 90.69 230 TYR B C 1
ATOM 4573 O O . TYR B 1 230 ? 10.102 14.648 -0.234 1 90.69 230 TYR B O 1
ATOM 4581 N N . PHE B 1 231 ? 11.789 13.234 -0.028 1 89.75 231 PHE B N 1
ATOM 4582 C CA . PHE B 1 231 ? 12.531 13.875 -1.109 1 89.75 231 PHE B CA 1
ATOM 4583 C C . PHE B 1 231 ? 12.82 12.875 -2.225 1 89.75 231 PHE B C 1
ATOM 4585 O O . PHE B 1 231 ? 13.188 13.273 -3.336 1 89.75 231 PHE B O 1
ATOM 4592 N N . SER B 1 232 ? 12.562 11.641 -1.979 1 91.88 232 SER B N 1
ATOM 4593 C CA . SER B 1 232 ? 13.031 10.625 -2.914 1 91.88 232 SER B CA 1
ATOM 4594 C C . SER B 1 232 ? 12.219 10.648 -4.207 1 91.88 232 SER B C 1
ATOM 4596 O O . SER B 1 232 ? 10.992 10.789 -4.176 1 91.88 232 SER B O 1
ATOM 4598 N N . TRP B 1 233 ? 12.984 10.43 -5.332 1 94.38 233 TRP B N 1
ATOM 4599 C CA . TRP B 1 233 ? 12.336 10.328 -6.637 1 94.38 233 TRP B CA 1
ATOM 4600 C C . TRP B 1 233 ? 11.758 8.93 -6.848 1 94.38 233 TRP B C 1
ATOM 4602 O O . TRP B 1 233 ? 10.938 8.727 -7.746 1 94.38 233 TRP B O 1
ATOM 4612 N N . ILE B 1 234 ? 12.141 8 -5.953 1 94.88 234 ILE B N 1
ATOM 4613 C CA . ILE B 1 234 ? 11.805 6.629 -6.328 1 94.88 234 ILE B CA 1
ATOM 4614 C C . ILE B 1 234 ? 11.055 5.949 -5.188 1 94.88 234 ILE B C 1
ATOM 4616 O O . ILE B 1 234 ? 10.633 4.797 -5.316 1 94.88 234 ILE B O 1
ATOM 4620 N N . ARG B 1 235 ? 10.945 6.594 -4.043 1 96.56 235 ARG B N 1
ATOM 4621 C CA . ARG B 1 235 ? 10.086 6.109 -2.973 1 96.56 235 ARG B CA 1
ATOM 4622 C C . ARG B 1 235 ? 8.742 6.836 -2.98 1 96.56 235 ARG B C 1
ATOM 4624 O O . ARG B 1 235 ? 8.688 8.062 -2.857 1 96.56 235 ARG B O 1
ATOM 4631 N N . SER B 1 236 ? 7.695 6.062 -3.076 1 95.69 236 SER B N 1
ATOM 4632 C CA . SER B 1 236 ? 6.371 6.656 -3.229 1 95.69 236 SER B CA 1
ATOM 4633 C C . SER B 1 236 ? 5.617 6.676 -1.903 1 95.69 236 SER B C 1
ATOM 4635 O O . SER B 1 236 ? 5.898 5.867 -1.014 1 95.69 236 SER B O 1
ATOM 4637 N N . ASN B 1 237 ? 4.707 7.617 -1.822 1 96.94 237 ASN B N 1
ATOM 4638 C CA . ASN B 1 237 ? 3.721 7.605 -0.748 1 96.94 237 ASN B CA 1
ATOM 4639 C C . ASN B 1 237 ? 2.564 6.66 -1.057 1 96.94 237 ASN B C 1
ATOM 4641 O O . ASN B 1 237 ? 2.236 6.434 -2.223 1 96.94 237 ASN B O 1
ATOM 4645 N N . ARG B 1 238 ? 1.995 6.078 -0.041 1 98 238 ARG B N 1
ATOM 4646 C CA . ARG B 1 238 ? 0.845 5.188 -0.151 1 98 238 ARG B CA 1
ATOM 4647 C C . ARG B 1 238 ? -0.156 5.445 0.97 1 98 238 ARG B C 1
ATOM 4649 O O . ARG B 1 238 ? 0.224 5.871 2.064 1 98 238 ARG B O 1
ATOM 4656 N N . LEU B 1 239 ? -1.378 5.211 0.644 1 98.5 239 LEU B N 1
ATOM 4657 C CA . LEU B 1 239 ? -2.451 5.359 1.621 1 98.5 239 LEU B CA 1
ATOM 4658 C C . LEU B 1 239 ? -3.592 4.391 1.326 1 98.5 239 LEU B C 1
ATOM 4660 O O . LEU B 1 239 ? -3.986 4.223 0.17 1 98.5 239 LEU B O 1
ATOM 4664 N N . LEU B 1 240 ? -4.031 3.656 2.346 1 98.69 240 LEU B N 1
ATOM 4665 C CA . LEU B 1 240 ? -5.176 2.756 2.273 1 98.69 240 LEU B CA 1
ATOM 4666 C C . LEU B 1 240 ? -6.18 3.062 3.381 1 98.69 240 LEU B C 1
ATOM 4668 O O . LEU B 1 240 ? -5.797 3.234 4.539 1 98.69 240 LEU B O 1
ATOM 4672 N N . VAL B 1 241 ? -7.406 3.252 3.031 1 98.81 241 VAL B N 1
ATOM 4673 C CA . VAL B 1 241 ? -8.492 3.363 3.994 1 98.81 241 VAL B CA 1
ATOM 4674 C C . VAL B 1 241 ? -9.586 2.344 3.664 1 98.81 241 VAL B C 1
ATOM 4676 O O . VAL B 1 241 ? -10.039 2.262 2.52 1 98.81 241 VAL B O 1
ATOM 4679 N N . ARG B 1 242 ? -10 1.567 4.656 1 98.44 242 ARG B N 1
ATOM 4680 C CA . ARG B 1 242 ? -11.023 0.548 4.426 1 98.44 242 ARG B CA 1
ATOM 4681 C C . ARG B 1 242 ? -12.227 0.769 5.332 1 98.44 242 ARG B C 1
ATOM 4683 O O . ARG B 1 242 ? -12.086 0.859 6.555 1 98.44 242 ARG B O 1
ATOM 4690 N N . GLY B 1 243 ? -13.336 0.873 4.777 1 98.25 243 GLY B N 1
ATOM 4691 C CA . GLY B 1 243 ? -14.617 0.831 5.457 1 98.25 243 GLY B CA 1
ATOM 4692 C C . GLY B 1 243 ? -15.469 -0.354 5.051 1 98.25 243 GLY B C 1
ATOM 4693 O O . GLY B 1 243 ? -15.094 -1.125 4.168 1 98.25 243 GLY B O 1
ATOM 4694 N N . GLU B 1 244 ? -16.594 -0.562 5.664 1 97.19 244 GLU B N 1
ATOM 4695 C CA . GLU B 1 244 ? -17.422 -1.742 5.43 1 97.19 244 GLU B CA 1
ATOM 4696 C C . GLU B 1 244 ? -18.047 -1.702 4.043 1 97.19 244 GLU B C 1
ATOM 4698 O O . GLU B 1 244 ? -18.484 -2.734 3.52 1 97.19 244 GLU B O 1
ATOM 4703 N N . ARG B 1 245 ? -18.109 -0.469 3.404 1 97.5 245 ARG B N 1
ATOM 4704 C CA . ARG B 1 245 ? -18.781 -0.357 2.119 1 97.5 245 ARG B CA 1
ATOM 4705 C C . ARG B 1 245 ? -17.844 0.166 1.042 1 97.5 245 ARG B C 1
ATOM 4707 O O . ARG B 1 245 ? -18.25 0.417 -0.09 1 97.5 245 ARG B O 1
ATOM 4714 N N . GLY B 1 246 ? -16.609 0.341 1.402 1 98.06 246 GLY B N 1
ATOM 4715 C CA . GLY B 1 246 ? -15.719 0.91 0.4 1 98.06 246 GLY B CA 1
ATOM 4716 C C . GLY B 1 246 ? -14.273 0.976 0.853 1 98.06 246 GLY B C 1
ATOM 4717 O O . GLY B 1 246 ? -13.93 0.491 1.934 1 98.06 246 GLY B O 1
ATOM 4718 N N . GLU B 1 247 ? -13.453 1.523 -0.038 1 98.62 247 GLU B N 1
ATOM 4719 C CA . GLU B 1 247 ? -12.008 1.591 0.17 1 98.62 247 GLU B CA 1
ATOM 4720 C C . GLU B 1 247 ? -11.398 2.76 -0.594 1 98.62 247 GLU B C 1
ATOM 4722 O O . GLU B 1 247 ? -11.852 3.104 -1.686 1 98.62 247 GLU B O 1
ATOM 4727 N N . ILE B 1 248 ? -10.5 3.469 0.041 1 98.88 248 ILE B N 1
ATOM 4728 C CA . ILE B 1 248 ? -9.594 4.359 -0.673 1 98.88 248 ILE B CA 1
ATOM 4729 C C . ILE B 1 248 ? -8.219 3.709 -0.798 1 98.88 248 ILE B C 1
ATOM 4731 O O . ILE B 1 248 ? -7.637 3.287 0.202 1 98.88 248 ILE B O 1
ATOM 4735 N N . LYS B 1 249 ? -7.711 3.521 -1.948 1 98.62 249 LYS B N 1
ATOM 4736 C CA . LYS B 1 249 ? -6.332 3.141 -2.234 1 98.62 249 LYS B CA 1
ATOM 4737 C C . LYS B 1 249 ? -5.609 4.238 -3.014 1 98.62 249 LYS B C 1
ATOM 4739 O O . LYS B 1 249 ? -5.789 4.367 -4.227 1 98.62 249 LYS B O 1
ATOM 4744 N N . ASP B 1 250 ? -4.738 5.027 -2.309 1 98.12 250 ASP B N 1
ATOM 4745 C CA . ASP B 1 250 ? -4.043 6.188 -2.859 1 98.12 250 ASP B CA 1
ATOM 4746 C C . ASP B 1 250 ? -5.027 7.191 -3.447 1 98.12 250 ASP B C 1
ATOM 4748 O O . ASP B 1 250 ? -5.723 7.895 -2.709 1 98.12 250 ASP B O 1
ATOM 4752 N N . ASP B 1 251 ? -5.238 7.184 -4.77 1 97.81 251 ASP B N 1
ATOM 4753 C CA . ASP B 1 251 ? -6.145 8.156 -5.379 1 97.81 251 ASP B CA 1
ATOM 4754 C C . ASP B 1 251 ? -7.391 7.469 -5.938 1 97.81 251 ASP B C 1
ATOM 4756 O O . ASP B 1 251 ? -8.195 8.102 -6.625 1 97.81 251 ASP B O 1
ATOM 4760 N N . GLU B 1 252 ? -7.562 6.156 -5.684 1 98.44 252 GLU B N 1
ATOM 4761 C CA . GLU B 1 252 ? -8.727 5.418 -6.16 1 98.44 252 GLU B CA 1
ATOM 4762 C C . GLU B 1 252 ? -9.727 5.18 -5.031 1 98.44 252 GLU B C 1
ATOM 4764 O O . GLU B 1 252 ? -9.344 4.746 -3.939 1 98.44 252 GLU B O 1
ATOM 4769 N N . VAL B 1 253 ? -10.977 5.484 -5.312 1 98.56 253 VAL B N 1
ATOM 4770 C CA . VAL B 1 253 ? -12.07 5.234 -4.379 1 98.56 253 VAL B CA 1
ATOM 4771 C C . VAL B 1 253 ? -13.016 4.18 -4.953 1 98.56 253 VAL B C 1
ATOM 4773 O O . VAL B 1 253 ? -13.484 4.309 -6.086 1 98.56 253 VAL B O 1
ATOM 4776 N N . ARG B 1 254 ? -13.211 3.139 -4.23 1 98.25 254 ARG B N 1
ATOM 4777 C CA . ARG B 1 254 ? -14.219 2.123 -4.535 1 98.25 254 ARG B CA 1
ATOM 4778 C C . ARG B 1 254 ? -15.289 2.074 -3.453 1 98.25 254 ARG B C 1
ATOM 4780 O O . ARG B 1 254 ? -14.984 2.129 -2.262 1 98.25 254 ARG B O 1
ATOM 4787 N N . TYR B 1 255 ? -16.5 2.006 -3.83 1 97.56 255 TYR B N 1
ATOM 4788 C CA . TYR B 1 255 ? -17.562 1.84 -2.838 1 97.56 255 TYR B CA 1
ATOM 4789 C C . TYR B 1 255 ? -18.812 1.271 -3.477 1 97.56 255 TYR B C 1
ATOM 4791 O O . TYR B 1 255 ? -18.938 1.229 -4.703 1 97.56 255 TYR B O 1
ATOM 4799 N N . LEU B 1 256 ? -19.719 0.743 -2.668 1 96.5 256 LEU B N 1
ATOM 4800 C CA . LEU B 1 256 ? -21 0.19 -3.1 1 96.5 256 LEU B CA 1
ATOM 4801 C C . LEU B 1 256 ? -22.109 1.224 -2.967 1 96.5 256 LEU B C 1
ATOM 4803 O O . LEU B 1 256 ? -22.453 1.645 -1.856 1 96.5 256 LEU B O 1
ATOM 4807 N N . ALA B 1 257 ? -22.672 1.626 -4.141 1 94.38 257 ALA B N 1
ATOM 4808 C CA . ALA B 1 257 ? -23.891 2.445 -4.07 1 94.38 257 ALA B CA 1
ATOM 4809 C C . ALA B 1 257 ? -25.047 1.664 -3.453 1 94.38 257 ALA B C 1
ATOM 4811 O O . ALA B 1 257 ? -25.828 2.215 -2.68 1 94.38 257 ALA B O 1
ATOM 4812 N N . ASP B 1 258 ? -25.172 0.501 -3.811 1 93.19 258 ASP B N 1
ATOM 4813 C CA . ASP B 1 258 ? -25.969 -0.553 -3.174 1 93.19 258 ASP B CA 1
ATOM 4814 C C . ASP B 1 258 ? -25.266 -1.904 -3.287 1 93.19 258 ASP B C 1
ATOM 4816 O O . ASP B 1 258 ? -24.203 -2.012 -3.922 1 93.19 258 ASP B O 1
ATOM 4820 N N . TYR B 1 259 ? -25.75 -2.895 -2.66 1 91.62 259 TYR B N 1
ATOM 4821 C CA . TYR B 1 259 ? -25.016 -4.137 -2.48 1 91.62 259 TYR B CA 1
ATOM 4822 C C . TYR B 1 259 ? -24.719 -4.801 -3.822 1 91.62 259 TYR B C 1
ATOM 4824 O O . TYR B 1 259 ? -23.922 -5.73 -3.9 1 91.62 259 TYR B O 1
ATOM 4832 N N . ARG B 1 260 ? -25.266 -4.348 -4.988 1 93.75 260 ARG B N 1
ATOM 4833 C CA . ARG B 1 260 ? -25.031 -4.926 -6.309 1 93.75 260 ARG B CA 1
ATOM 4834 C C . ARG B 1 260 ? -24.453 -3.889 -7.262 1 93.75 260 ARG B C 1
ATOM 4836 O O . ARG B 1 260 ? -24.312 -4.152 -8.461 1 93.75 260 ARG B O 1
ATOM 4843 N N . THR B 1 261 ? -24.141 -2.703 -6.758 1 95.44 261 THR B N 1
ATOM 4844 C CA . THR B 1 261 ? -23.703 -1.627 -7.645 1 95.44 261 THR B CA 1
ATOM 4845 C C . THR B 1 261 ? -22.359 -1.069 -7.195 1 95.44 261 THR B C 1
ATOM 4847 O O . THR B 1 261 ? -22.297 -0.053 -6.5 1 95.44 261 THR B O 1
ATOM 4850 N N . PRO B 1 262 ? -21.312 -1.689 -7.574 1 95.75 262 PRO B N 1
ATOM 4851 C CA . PRO B 1 262 ? -19.984 -1.169 -7.258 1 95.75 262 PRO B CA 1
ATOM 4852 C C . PRO B 1 262 ? -19.594 0.034 -8.117 1 95.75 262 PRO B C 1
ATOM 4854 O O . PRO B 1 262 ? -19.922 0.072 -9.312 1 95.75 262 PRO B O 1
ATOM 4857 N N . LEU B 1 263 ? -18.984 1 -7.516 1 96.81 263 LEU B N 1
ATOM 4858 C CA . LEU B 1 263 ? -18.453 2.172 -8.211 1 96.81 263 LEU B CA 1
ATOM 4859 C C . LEU B 1 263 ? -16.953 2.322 -7.969 1 96.81 263 LEU B C 1
ATOM 4861 O O . LEU B 1 263 ? -16.469 2.023 -6.879 1 96.81 263 LEU B O 1
ATOM 4865 N N . ARG B 1 264 ? -16.297 2.666 -8.984 1 96.75 264 ARG B N 1
ATOM 4866 C CA . ARG B 1 264 ? -14.867 2.975 -8.93 1 96.75 264 ARG B CA 1
ATOM 4867 C C . ARG B 1 264 ? -14.578 4.34 -9.547 1 96.75 264 ARG B C 1
ATOM 4869 O O . ARG B 1 264 ? -14.945 4.598 -10.695 1 96.75 264 ARG B O 1
ATOM 4876 N N . MET B 1 265 ? -13.961 5.219 -8.734 1 97 265 MET B N 1
ATOM 4877 C CA . MET B 1 265 ? -13.633 6.566 -9.203 1 97 265 MET B CA 1
ATOM 4878 C C . MET B 1 265 ? -12.242 6.98 -8.742 1 97 265 MET B C 1
ATOM 4880 O O . MET B 1 265 ? -11.711 6.426 -7.785 1 97 265 MET B O 1
ATOM 4884 N N . ALA B 1 266 ? -11.68 7.906 -9.469 1 97.69 266 ALA B N 1
ATOM 4885 C CA . ALA B 1 266 ? -10.375 8.445 -9.086 1 97.69 266 ALA B CA 1
ATOM 4886 C C . ALA B 1 266 ? -10.516 9.852 -8.5 1 97.69 266 ALA B C 1
ATOM 4888 O O . ALA B 1 266 ? -11.305 10.656 -8.992 1 97.69 266 ALA B O 1
ATOM 4889 N N . LEU B 1 267 ? -9.797 10.109 -7.398 1 98.44 267 LEU B N 1
ATOM 4890 C CA . LEU B 1 267 ? -9.539 11.492 -7 1 98.44 267 LEU B CA 1
ATOM 4891 C C . LEU B 1 267 ? -8.656 12.195 -8.023 1 98.44 267 LEU B C 1
ATOM 4893 O O . LEU B 1 267 ? -7.527 11.773 -8.273 1 98.44 267 LEU B O 1
ATOM 4897 N N . THR B 1 268 ? -9.211 13.273 -8.602 1 97.88 268 THR B N 1
ATOM 4898 C CA . THR B 1 268 ? -8.508 13.938 -9.688 1 97.88 268 THR B CA 1
ATOM 4899 C C . THR B 1 268 ? -8.164 15.375 -9.305 1 97.88 268 THR B C 1
ATOM 4901 O O . THR B 1 268 ? -9.055 16.172 -9 1 97.88 268 THR B O 1
ATOM 4904 N N . ARG B 1 269 ? -6.891 15.648 -9.297 1 97.25 269 ARG B N 1
ATOM 4905 C CA . ARG B 1 269 ? -6.441 17.016 -9.078 1 97.25 269 ARG B CA 1
ATOM 4906 C C . ARG B 1 269 ? -6.766 17.906 -10.289 1 97.25 269 ARG B C 1
ATOM 4908 O O . ARG B 1 269 ? -6.605 17.469 -11.43 1 97.25 269 ARG B O 1
ATOM 4915 N N . VAL B 1 270 ? -7.199 19.078 -10.047 1 96 270 VAL B N 1
ATOM 4916 C CA . VAL B 1 270 ? -7.469 20.062 -11.094 1 96 270 VAL B CA 1
ATOM 4917 C C . VAL B 1 270 ? -6.57 21.281 -10.906 1 96 270 VAL B C 1
ATOM 4919 O O . VAL B 1 270 ? -6.715 22.016 -9.922 1 96 270 VAL B O 1
ATOM 4922 N N . ASP B 1 271 ? -5.652 21.406 -11.789 1 95.81 271 ASP B N 1
ATOM 4923 C CA . ASP B 1 271 ? -4.734 22.531 -11.789 1 95.81 271 ASP B CA 1
ATOM 4924 C C . ASP B 1 271 ? -4.914 23.391 -13.047 1 95.81 271 ASP B C 1
ATOM 4926 O O . ASP B 1 271 ? -5.352 22.875 -14.086 1 95.81 271 ASP B O 1
ATOM 4930 N N . THR B 1 272 ? -4.688 24.625 -12.977 1 93.5 272 THR B N 1
ATOM 4931 C CA . THR B 1 272 ? -4.695 25.516 -14.125 1 93.5 272 THR B CA 1
ATOM 4932 C C . THR B 1 272 ? -3.273 25.797 -14.602 1 93.5 272 THR B C 1
ATOM 4934 O O . THR B 1 272 ? -2.307 25.516 -13.898 1 93.5 272 THR B O 1
ATOM 4937 N N . GLY B 1 273 ? -3.195 26.266 -15.797 1 93.5 273 GLY B N 1
ATOM 4938 C CA . GLY B 1 273 ? -1.916 26.703 -16.328 1 93.5 273 GLY B CA 1
ATOM 4939 C C . GLY B 1 273 ? -1.203 25.625 -17.125 1 93.5 273 GLY B C 1
ATOM 4940 O O . GLY B 1 273 ? -0.048 25.797 -17.516 1 93.5 273 GLY B O 1
ATOM 4941 N N . HIS B 1 274 ? -1.814 24.531 -17.203 1 91.12 274 HIS B N 1
ATOM 4942 C CA . HIS B 1 274 ? -1.229 23.438 -17.969 1 91.12 274 HIS B CA 1
ATOM 4943 C C . HIS B 1 274 ? -1.711 23.469 -19.422 1 91.12 274 HIS B C 1
ATOM 4945 O O . HIS B 1 274 ? -2.871 23.781 -19.688 1 91.12 274 HIS B O 1
ATOM 4951 N N . GLY B 1 275 ? -0.773 23.125 -20.328 1 90.62 275 GLY B N 1
ATOM 4952 C CA . GLY B 1 275 ? -1.132 23.078 -21.734 1 90.62 275 GLY B CA 1
ATOM 4953 C C . GLY B 1 275 ? -1.64 24.406 -22.266 1 90.62 275 GLY B C 1
ATOM 4954 O O . GLY B 1 275 ? -0.99 25.438 -22.078 1 90.62 275 GLY B O 1
ATOM 4955 N N . GLY B 1 276 ? -2.838 24.516 -22.734 1 90.69 276 GLY B N 1
ATOM 4956 C CA . GLY B 1 276 ? -3.408 25.719 -23.328 1 90.69 276 GLY B CA 1
ATOM 4957 C C . GLY B 1 276 ? -4.238 26.531 -22.344 1 90.69 276 GLY B C 1
ATOM 4958 O O . GLY B 1 276 ? -4.863 27.531 -22.719 1 90.69 276 GLY B O 1
ATOM 4959 N N . ASN B 1 277 ? -4.199 26.094 -21.125 1 89.31 277 ASN B N 1
ATOM 4960 C CA . ASN B 1 277 ? -4.949 26.828 -20.109 1 89.31 277 ASN B CA 1
ATOM 4961 C C . ASN B 1 277 ? -4.262 28.141 -19.75 1 89.31 277 ASN B C 1
ATOM 4963 O O . ASN B 1 277 ? -3.123 28.141 -19.281 1 89.31 277 ASN B O 1
ATOM 4967 N N . LEU B 1 278 ? -4.852 29.297 -19.844 1 92.38 278 LEU B N 1
ATOM 4968 C CA . LEU B 1 278 ? -4.258 30.625 -19.672 1 92.38 278 LEU B CA 1
ATOM 4969 C C . LEU B 1 278 ? -4.727 31.266 -18.375 1 92.38 278 LEU B C 1
ATOM 4971 O O . LEU B 1 278 ? -4.578 32.469 -18.188 1 92.38 278 LEU B O 1
ATOM 4975 N N . GLU B 1 279 ? -5.27 30.531 -17.438 1 90.88 279 GLU B N 1
ATOM 4976 C CA . GLU B 1 279 ? -5.848 31.062 -16.203 1 90.88 279 GLU B CA 1
ATOM 4977 C C . GLU B 1 279 ? -4.773 31.297 -15.141 1 90.88 279 GLU B C 1
ATOM 4979 O O . GLU B 1 279 ? -5.074 31.734 -14.031 1 90.88 279 GLU B O 1
ATOM 4984 N N . GLY B 1 280 ? -3.484 31 -15.523 1 90.06 280 GLY B N 1
ATOM 4985 C CA . GLY B 1 280 ? -2.418 31.047 -14.531 1 90.06 280 GLY B CA 1
ATOM 4986 C C . GLY B 1 280 ? -2.174 29.719 -13.852 1 90.06 280 GLY B C 1
ATOM 4987 O O . GLY B 1 280 ? -2.973 28.781 -13.992 1 90.06 280 GLY B O 1
ATOM 4988 N N . TYR B 1 281 ? -1.013 29.594 -13.133 1 91.56 281 TYR B N 1
ATOM 4989 C CA . TYR B 1 281 ? -0.64 28.328 -12.5 1 91.56 281 TYR B CA 1
ATOM 4990 C C . TYR B 1 281 ? -1.106 28.297 -11.055 1 91.56 281 TYR B C 1
ATOM 4992 O O . TYR B 1 281 ? -0.598 29.031 -10.211 1 91.56 281 TYR B O 1
ATOM 5000 N N . CYS B 1 282 ? -2.061 27.438 -10.805 1 93.62 282 CYS B N 1
ATOM 5001 C CA . CYS B 1 282 ? -2.586 27.297 -9.453 1 93.62 282 CYS B CA 1
ATOM 5002 C C . CYS B 1 282 ? -3.334 25.984 -9.289 1 93.62 282 CYS B C 1
ATOM 5004 O O . CYS B 1 282 ? -3.865 25.438 -10.266 1 93.62 282 CYS B O 1
ATOM 5006 N N . HIS B 1 283 ? -3.303 25.453 -8.094 1 96.69 283 HIS B N 1
ATOM 5007 C CA . HIS B 1 283 ? -4.195 24.344 -7.777 1 96.69 283 HIS B CA 1
ATOM 5008 C C . HIS B 1 283 ? -5.613 24.828 -7.5 1 96.69 283 HIS B C 1
ATOM 5010 O O . HIS B 1 283 ? -5.809 25.75 -6.703 1 96.69 283 HIS B O 1
ATOM 5016 N N . THR B 1 284 ? -6.598 24.188 -8.18 1 96.44 284 THR B N 1
ATOM 5017 C CA . THR B 1 284 ? -7.98 24.625 -8.016 1 96.44 284 THR B CA 1
ATOM 5018 C C . THR B 1 284 ? -8.711 23.734 -7.016 1 96.44 284 THR B C 1
ATOM 5020 O O . THR B 1 284 ? -9.539 24.219 -6.238 1 96.44 284 THR B O 1
ATOM 5023 N N . GLY B 1 285 ? -8.422 22.516 -7.117 1 98.06 285 GLY B N 1
ATOM 5024 C CA . GLY B 1 285 ? -9.109 21.594 -6.223 1 98.06 285 GLY B CA 1
ATOM 5025 C C . GLY B 1 285 ? -9 20.156 -6.648 1 98.06 285 GLY B C 1
ATOM 5026 O O . GLY B 1 285 ? -8.109 19.781 -7.418 1 98.06 285 GLY B O 1
ATOM 5027 N N . VAL B 1 286 ? -9.812 19.266 -6.012 1 98.62 286 VAL B N 1
ATOM 5028 C CA . VAL B 1 286 ? -9.836 17.844 -6.277 1 98.62 286 VAL B CA 1
ATOM 5029 C C . VAL B 1 286 ? -11.273 17.375 -6.488 1 98.62 286 VAL B C 1
ATOM 5031 O O . VAL B 1 286 ? -12.172 17.766 -5.738 1 98.62 286 VAL B O 1
ATOM 5034 N N . THR B 1 287 ? -11.469 16.578 -7.48 1 98.31 287 THR B N 1
ATOM 5035 C CA . THR B 1 287 ? -12.805 16.047 -7.742 1 98.31 287 THR B CA 1
ATOM 5036 C C . THR B 1 287 ? -12.82 14.531 -7.543 1 98.31 287 THR B C 1
ATOM 5038 O O . THR B 1 287 ? -11.781 13.875 -7.629 1 98.31 287 THR B O 1
ATOM 5041 N N . LEU B 1 288 ? -13.922 14 -7.188 1 98 288 LEU B N 1
ATOM 5042 C CA . LEU B 1 288 ? -14.312 12.594 -7.254 1 98 288 LEU B CA 1
ATOM 5043 C C . LEU B 1 288 ? -15.539 12.414 -8.148 1 98 288 LEU B C 1
ATOM 5045 O O . LEU B 1 288 ? -16.672 12.641 -7.711 1 98 288 LEU B O 1
ATOM 5049 N N . GLY B 1 289 ? -15.328 11.969 -9.383 1 94.38 289 GLY B N 1
ATOM 5050 C CA . GLY B 1 289 ? -16.406 12.031 -10.352 1 94.38 289 GLY B CA 1
ATOM 5051 C C . GLY B 1 289 ? -16.922 13.438 -10.586 1 94.38 289 GLY B C 1
ATOM 5052 O O . GLY B 1 289 ? -16.141 14.344 -10.906 1 94.38 289 GLY B O 1
ATOM 5053 N N . ALA B 1 290 ? -18.172 13.602 -10.375 1 94.5 290 ALA B N 1
ATOM 5054 C CA . ALA B 1 290 ? -18.812 14.883 -10.672 1 94.5 290 ALA B CA 1
ATOM 5055 C C . ALA B 1 290 ? -18.797 15.797 -9.445 1 94.5 290 ALA B C 1
ATOM 5057 O O . ALA B 1 290 ? -19.25 16.938 -9.508 1 94.5 290 ALA B O 1
ATOM 5058 N N . GLU B 1 291 ? -18.172 15.305 -8.367 1 96.75 291 GLU B N 1
ATOM 5059 C CA . GLU B 1 291 ? -18.25 16.062 -7.121 1 96.75 291 GLU B CA 1
ATOM 5060 C C . GLU B 1 291 ? -16.891 16.688 -6.781 1 96.75 291 GLU B C 1
ATOM 5062 O O . GLU B 1 291 ? -15.859 16.016 -6.84 1 96.75 291 GLU B O 1
ATOM 5067 N N . TRP B 1 292 ? -16.906 18.016 -6.453 1 97.5 292 TRP B N 1
ATOM 5068 C CA . TRP B 1 292 ? -15.727 18.625 -5.863 1 97.5 292 TRP B CA 1
ATOM 5069 C C . TRP B 1 292 ? -15.594 18.266 -4.391 1 97.5 292 TRP B C 1
ATOM 5071 O O . TRP B 1 292 ? -16.391 18.734 -3.561 1 97.5 292 TRP B O 1
ATOM 5081 N N . VAL B 1 293 ? -14.633 17.484 -4.062 1 98.44 293 VAL B N 1
ATOM 5082 C CA . VAL B 1 293 ? -14.5 17.016 -2.686 1 98.44 293 VAL B CA 1
ATOM 5083 C C . VAL B 1 293 ? -13.508 17.891 -1.933 1 98.44 293 VAL B C 1
ATOM 5085 O O . VAL B 1 293 ? -13.398 17.812 -0.707 1 98.44 293 VAL B O 1
ATOM 5088 N N . TYR B 1 294 ? -12.758 18.734 -2.633 1 98.62 294 TYR B N 1
ATOM 5089 C CA . TYR B 1 294 ? -11.883 19.75 -2.059 1 98.62 294 TYR B CA 1
ATOM 5090 C C . TYR B 1 294 ? -11.75 20.938 -2.994 1 98.62 294 TYR B C 1
ATOM 5092 O O . TYR B 1 294 ? -11.539 20.781 -4.199 1 98.62 294 TYR B O 1
ATOM 5100 N N . ARG B 1 295 ? -11.891 22.109 -2.498 1 98.12 295 ARG B N 1
ATOM 5101 C CA . ARG B 1 295 ? -11.617 23.359 -3.213 1 98.12 295 ARG B CA 1
ATOM 5102 C C . ARG B 1 295 ? -10.547 24.172 -2.502 1 98.12 295 ARG B C 1
ATOM 5104 O O . ARG B 1 295 ? -10.625 24.391 -1.292 1 98.12 295 ARG B O 1
ATOM 5111 N N . ASN B 1 296 ? -9.547 24.547 -3.203 1 97.94 296 ASN B N 1
ATOM 5112 C CA . ASN B 1 296 ? -8.453 25.344 -2.658 1 97.94 296 ASN B CA 1
ATOM 5113 C C . ASN B 1 296 ? -8.922 26.75 -2.289 1 97.94 296 ASN B C 1
ATOM 5115 O O . ASN B 1 296 ? -9.242 27.562 -3.168 1 97.94 296 ASN B O 1
ATOM 5119 N N . PRO B 1 297 ? -8.883 27.062 -1.068 1 96.06 297 PRO B N 1
ATOM 5120 C CA . PRO B 1 297 ? -9.367 28.391 -0.661 1 96.06 297 PRO B CA 1
ATOM 5121 C C . PRO B 1 297 ? -8.383 29.5 -0.988 1 96.06 297 PRO B C 1
ATOM 5123 O O . PRO B 1 297 ? -8.695 30.688 -0.806 1 96.06 297 PRO B O 1
ATOM 5126 N N . PHE B 1 298 ? -7.277 29.266 -1.54 1 96 298 PHE B N 1
ATOM 5127 C CA . PHE B 1 298 ? -6.238 30.266 -1.739 1 96 298 PHE B CA 1
ATOM 5128 C C . PHE B 1 298 ? -5.945 30.453 -3.223 1 96 298 PHE B C 1
ATOM 5130 O O . PHE B 1 298 ? -4.91 31.016 -3.59 1 96 298 PHE B O 1
ATOM 5137 N N . ALA B 1 299 ? -6.711 29.828 -4.012 1 92.44 299 ALA B N 1
ATOM 5138 C CA . ALA B 1 299 ? -6.645 30.172 -5.434 1 92.44 299 ALA B CA 1
ATOM 5139 C C . ALA B 1 299 ? -6.945 31.641 -5.656 1 92.44 299 ALA B C 1
ATOM 5141 O O . ALA B 1 299 ? -7.793 32.219 -4.973 1 92.44 299 ALA B O 1
ATOM 5142 N N . PRO B 1 300 ? -6.18 32.312 -6.488 1 91.06 300 PRO B N 1
ATOM 5143 C CA . PRO B 1 300 ? -5.254 31.781 -7.488 1 91.06 300 PRO B CA 1
ATOM 5144 C C . PRO B 1 300 ? -3.801 31.812 -7.016 1 91.06 300 PRO B C 1
ATOM 5146 O O . PRO B 1 300 ? -2.883 31.828 -7.84 1 91.06 300 PRO B O 1
ATOM 5149 N N . GLY B 1 301 ? -3.57 31.969 -5.648 1 90.62 301 GLY B N 1
ATOM 5150 C CA . GLY B 1 301 ? -2.209 31.938 -5.141 1 90.62 301 GLY B CA 1
ATOM 5151 C C . GLY B 1 301 ? -1.396 30.766 -5.66 1 90.62 301 GLY B C 1
ATOM 5152 O O . GLY B 1 301 ? -1.908 29.656 -5.77 1 90.62 301 GLY B O 1
ATOM 5153 N N . ARG B 1 302 ? -0.187 31.047 -6.07 1 92.12 302 ARG B N 1
ATOM 5154 C CA . ARG B 1 302 ? 0.716 30.031 -6.594 1 92.12 302 ARG B CA 1
ATOM 5155 C C . ARG B 1 302 ? 1.461 29.328 -5.465 1 92.12 302 ARG B C 1
ATOM 5157 O O . ARG B 1 302 ? 2.635 29.609 -5.215 1 92.12 302 ARG B O 1
ATOM 5164 N N . LEU B 1 303 ? 0.765 28.422 -4.844 1 95.31 303 LEU B N 1
ATOM 5165 C CA . LEU B 1 303 ? 1.296 27.75 -3.662 1 95.31 303 LEU B CA 1
ATOM 5166 C C . LEU B 1 303 ? 1.444 26.25 -3.902 1 95.31 303 LEU B C 1
ATOM 5168 O O . LEU B 1 303 ? 0.611 25.641 -4.574 1 95.31 303 LEU B O 1
ATOM 5172 N N . SER B 1 304 ? 2.561 25.703 -3.414 1 94.75 304 SER B N 1
ATOM 5173 C CA . SER B 1 304 ? 2.678 24.234 -3.377 1 94.75 304 SER B CA 1
ATOM 5174 C C . SER B 1 304 ? 1.63 23.625 -2.455 1 94.75 304 SER B C 1
ATOM 5176 O O . SER B 1 304 ? 0.976 24.344 -1.689 1 94.75 304 SER B O 1
ATOM 5178 N N . ASP B 1 305 ? 1.419 22.312 -2.514 1 96.31 305 ASP B N 1
ATOM 5179 C CA . ASP B 1 305 ? 0.443 21.641 -1.664 1 96.31 305 ASP B CA 1
ATOM 5180 C C . ASP B 1 305 ? 0.742 21.875 -0.186 1 96.31 305 ASP B C 1
ATOM 5182 O O . ASP B 1 305 ? -0.175 22.078 0.612 1 96.31 305 ASP B O 1
ATOM 5186 N N . ASP B 1 306 ? 1.972 21.797 0.181 1 95.5 306 ASP B N 1
ATOM 5187 C CA . ASP B 1 306 ? 2.352 22.047 1.57 1 95.5 306 ASP B CA 1
ATOM 5188 C C . ASP B 1 306 ? 2.086 23.484 1.972 1 95.5 306 ASP B C 1
ATOM 5190 O O . ASP B 1 306 ? 1.657 23.766 3.096 1 95.5 306 ASP B O 1
ATOM 5194 N N . GLU B 1 307 ? 2.375 24.422 1.088 1 96.19 307 GLU B N 1
ATOM 5195 C CA . GLU B 1 307 ? 2.092 25.828 1.355 1 96.19 307 GLU B CA 1
ATOM 5196 C C . GLU B 1 307 ? 0.59 26.078 1.469 1 96.19 307 GLU B C 1
ATOM 5198 O O . GLU B 1 307 ? 0.149 26.891 2.285 1 96.19 307 GLU B O 1
ATOM 5203 N N . ILE B 1 308 ? -0.177 25.375 0.65 1 97.38 308 ILE B N 1
ATOM 5204 C CA . ILE B 1 308 ? -1.629 25.469 0.759 1 97.38 308 ILE B CA 1
ATOM 5205 C C . ILE B 1 308 ? -2.074 24.984 2.139 1 97.38 308 ILE B C 1
ATOM 5207 O O . ILE B 1 308 ? -2.92 25.609 2.779 1 97.38 308 ILE B O 1
ATOM 5211 N N . ALA B 1 309 ? -1.504 23.938 2.566 1 98.06 309 ALA B N 1
ATOM 5212 C CA . ALA B 1 309 ? -1.832 23.359 3.871 1 98.06 309 ALA B CA 1
ATOM 5213 C C . ALA B 1 309 ? -1.473 24.328 4.996 1 98.06 309 ALA B C 1
ATOM 5215 O O . ALA B 1 309 ? -2.268 24.547 5.914 1 98.06 309 ALA B O 1
ATOM 5216 N N . ILE B 1 310 ? -0.314 24.906 4.941 1 97.69 310 ILE B N 1
ATOM 5217 C CA . ILE B 1 310 ? 0.132 25.844 5.961 1 97.69 310 ILE B CA 1
ATOM 5218 C C . ILE B 1 310 ? -0.729 27.109 5.914 1 97.69 310 ILE B C 1
ATOM 5220 O O . ILE B 1 310 ? -1.072 27.672 6.957 1 97.69 310 ILE B O 1
ATOM 5224 N N . ALA B 1 311 ? -1.07 27.562 4.734 1 97.75 311 ALA B N 1
ATOM 5225 C CA . ALA B 1 311 ? -1.982 28.688 4.605 1 97.75 311 ALA B CA 1
ATOM 5226 C C . ALA B 1 311 ? -3.332 28.391 5.25 1 97.75 311 ALA B C 1
ATOM 5228 O O . ALA B 1 311 ? -3.939 29.25 5.875 1 97.75 311 ALA B O 1
ATOM 5229 N N . THR B 1 312 ? -3.752 27.156 5.043 1 98.31 312 THR B N 1
ATOM 5230 C CA . THR B 1 312 ? -4.992 26.734 5.68 1 98.31 312 THR B CA 1
ATOM 5231 C C . THR B 1 312 ? -4.871 26.797 7.199 1 98.31 312 THR B C 1
ATOM 5233 O O . THR B 1 312 ? -5.777 27.281 7.879 1 98.31 312 THR B O 1
ATOM 5236 N N . VAL B 1 313 ? -3.791 26.406 7.738 1 98.31 313 VAL B N 1
ATOM 5237 C CA . VAL B 1 313 ? -3.514 26.453 9.172 1 98.31 313 VAL B CA 1
ATOM 5238 C C . VAL B 1 313 ? -3.551 27.906 9.648 1 98.31 313 VAL B C 1
ATOM 5240 O O . VAL B 1 313 ? -4.172 28.219 10.664 1 98.31 313 VAL B O 1
ATOM 5243 N N . LEU B 1 314 ? -2.92 28.812 8.906 1 98.19 314 LEU B N 1
ATOM 5244 C CA . LEU B 1 314 ? -2.889 30.219 9.258 1 98.19 314 LEU B CA 1
ATOM 5245 C C . LEU B 1 314 ? -4.297 30.812 9.266 1 98.19 314 LEU B C 1
ATOM 5247 O O . LEU B 1 314 ? -4.656 31.562 10.172 1 98.19 314 LEU B O 1
ATOM 5251 N N . ALA B 1 315 ? -5.035 30.453 8.273 1 97.94 315 ALA B N 1
ATOM 5252 C CA . ALA B 1 315 ? -6.398 30.969 8.172 1 97.94 315 ALA B CA 1
ATOM 5253 C C . ALA B 1 315 ? -7.254 30.469 9.344 1 97.94 315 ALA B C 1
ATOM 5255 O O . ALA B 1 315 ? -7.988 31.25 9.953 1 97.94 315 ALA B O 1
ATOM 5256 N N . ARG B 1 316 ? -7.148 29.234 9.641 1 98.19 316 ARG B N 1
ATOM 5257 C CA . ARG B 1 316 ? -7.914 28.656 10.75 1 98.19 316 ARG B CA 1
ATOM 5258 C C . ARG B 1 316 ? -7.461 29.25 12.078 1 98.19 316 ARG B C 1
ATOM 5260 O O . ARG B 1 316 ? -8.281 29.484 12.969 1 98.19 316 ARG B O 1
ATOM 5267 N N . MET B 1 317 ? -6.195 29.469 12.188 1 98.44 317 MET B N 1
ATOM 5268 C CA . MET B 1 317 ? -5.688 30.094 13.406 1 98.44 317 MET B CA 1
ATOM 5269 C C . MET B 1 317 ? -6.234 31.5 13.57 1 98.44 317 MET B C 1
ATOM 5271 O O . MET B 1 317 ? -6.566 31.922 14.68 1 98.44 317 MET B O 1
ATOM 5275 N N . GLY B 1 318 ? -6.242 32.25 12.461 1 97.88 318 GLY B N 1
ATOM 5276 C CA . GLY B 1 318 ? -6.855 33.562 12.5 1 97.88 318 GLY B CA 1
ATOM 5277 C C . GLY B 1 318 ? -8.273 33.562 13.031 1 97.88 318 GLY B C 1
ATOM 5278 O O . GLY B 1 318 ? -8.641 34.375 13.883 1 97.88 318 GLY B O 1
ATOM 5279 N N . GLU B 1 319 ? -9.047 32.594 12.508 1 97.31 319 GLU B N 1
ATOM 5280 C CA . GLU B 1 319 ? -10.414 32.438 12.984 1 97.31 319 GLU B CA 1
ATOM 5281 C C . GLU B 1 319 ? -10.445 32.094 14.469 1 97.31 319 GLU B C 1
ATOM 5283 O O . GLU B 1 319 ? -11.227 32.656 15.227 1 97.31 319 GLU B O 1
ATOM 5288 N N . TYR B 1 320 ? -9.664 31.234 14.828 1 97.5 320 TYR B N 1
ATOM 5289 C CA . TYR B 1 320 ? -9.594 30.797 16.219 1 97.5 320 TYR B CA 1
ATOM 5290 C C . TYR B 1 320 ? -9.234 31.969 17.125 1 97.5 320 TYR B C 1
ATOM 5292 O O . TYR B 1 320 ? -9.828 32.125 18.203 1 97.5 320 TYR B O 1
ATOM 5300 N N . ALA B 1 321 ? -8.242 32.719 16.719 1 96.75 321 ALA B N 1
ATOM 5301 C CA . ALA B 1 321 ? -7.762 33.875 17.531 1 96.75 321 ALA B CA 1
ATOM 5302 C C . ALA B 1 321 ? -8.875 34.875 17.734 1 96.75 321 ALA B C 1
ATOM 5304 O O . ALA B 1 321 ? -8.844 35.625 18.719 1 96.75 321 ALA B O 1
ATOM 5305 N N . GLU B 1 322 ? -9.844 34.875 16.922 1 94.75 322 GLU B N 1
ATOM 5306 C CA . GLU B 1 322 ? -10.969 35.812 17.016 1 94.75 322 GLU B CA 1
ATOM 5307 C C . GLU B 1 322 ? -12.164 35.156 17.719 1 94.75 322 GLU B C 1
ATOM 5309 O O . GLU B 1 322 ? -13.266 35.719 17.719 1 94.75 322 GLU B O 1
ATOM 5314 N N . GLY B 1 323 ? -11.945 34 18.172 1 95.19 323 GLY B N 1
ATOM 5315 C CA . GLY B 1 323 ? -12.992 33.344 18.953 1 95.19 323 GLY B CA 1
ATOM 5316 C C . GLY B 1 323 ? -13.641 32.188 18.219 1 95.19 323 GLY B C 1
ATOM 5317 O O . GLY B 1 323 ? -14.633 31.609 18.703 1 95.19 323 GLY B O 1
ATOM 5318 N N . GLY B 1 324 ? -13.133 31.859 17.031 1 96.5 324 GLY B N 1
ATOM 5319 C CA . GLY B 1 324 ? -13.641 30.719 16.281 1 96.5 324 GLY B CA 1
ATOM 5320 C C . GLY B 1 324 ? -13.266 29.375 16.906 1 96.5 324 GLY B C 1
ATOM 5321 O O . GLY B 1 324 ? -12.703 29.344 18 1 96.5 324 GLY B O 1
ATOM 5322 N N . PRO B 1 325 ? -13.609 28.359 16.234 1 96.75 325 PRO B N 1
ATOM 5323 C CA . PRO B 1 325 ? -13.422 27.016 16.797 1 96.75 325 PRO B CA 1
ATOM 5324 C C . PRO B 1 325 ? -11.961 26.562 16.766 1 96.75 325 PRO B C 1
ATOM 5326 O O . PRO B 1 325 ? -11.195 27 15.906 1 96.75 325 PRO B O 1
ATOM 5329 N N . SER B 1 326 ? -11.648 25.672 17.75 1 97 326 SER B N 1
ATOM 5330 C CA . SER B 1 326 ? -10.383 24.953 17.703 1 97 326 SER B CA 1
ATOM 5331 C C . SER B 1 326 ? -10.281 24.078 16.469 1 97 326 SER B C 1
ATOM 5333 O O . SER B 1 326 ? -11.289 23.562 15.969 1 97 326 SER B O 1
ATOM 5335 N N . PHE B 1 327 ? -9.023 23.938 15.883 1 97.25 327 PHE B N 1
ATOM 5336 C CA . PHE B 1 327 ? -8.891 23.125 14.68 1 97.25 327 PHE B CA 1
ATOM 5337 C C . PHE B 1 327 ? -7.82 22.047 14.867 1 97.25 327 PHE B C 1
ATOM 5339 O O . PHE B 1 327 ? -7.797 21.047 14.141 1 97.25 327 PHE B O 1
ATOM 5346 N N . TYR B 1 328 ? -6.883 22.25 15.75 1 97.75 328 TYR B N 1
ATOM 5347 C CA . TYR B 1 328 ? -5.855 21.281 16.125 1 97.75 328 TYR B CA 1
ATOM 5348 C C . TYR B 1 328 ? -5.211 21.672 17.453 1 97.75 328 TYR B C 1
ATOM 5350 O O . TYR B 1 328 ? -4.105 22.219 17.484 1 97.75 328 TYR B O 1
ATOM 5358 N N . SER B 1 329 ? -5.789 21.328 18.5 1 96.5 329 SER B N 1
ATOM 5359 C CA . SER B 1 329 ? -5.461 21.781 19.844 1 96.5 329 SER B CA 1
ATOM 5360 C C . SER B 1 329 ? -4.133 21.203 20.328 1 96.5 329 SER B C 1
ATOM 5362 O O . SER B 1 329 ? -3.617 20.25 19.719 1 96.5 329 SER B O 1
ATOM 5364 N N . PHE B 1 330 ? -3.619 21.781 21.391 1 96.88 330 PHE B N 1
ATOM 5365 C CA . PHE B 1 330 ? -2.453 21.219 22.047 1 96.88 330 PHE B CA 1
ATOM 5366 C C . PHE B 1 330 ? -2.695 19.766 22.422 1 96.88 330 PHE B C 1
ATOM 5368 O O . PHE B 1 330 ? -1.818 18.922 22.234 1 96.88 330 PHE B O 1
ATOM 5375 N N . ALA B 1 331 ? -3.881 19.438 22.891 1 96.25 331 ALA B N 1
ATOM 5376 C CA . ALA B 1 331 ? -4.215 18.078 23.312 1 96.25 331 ALA B CA 1
ATOM 5377 C C . ALA B 1 331 ? -4.098 17.109 22.141 1 96.25 331 ALA B C 1
ATOM 5379 O O . ALA B 1 331 ? -3.531 16.016 22.297 1 96.25 331 ALA B O 1
ATOM 5380 N N . GLU B 1 332 ? -4.637 17.484 21 1 97.06 332 GLU B N 1
ATOM 5381 C CA . GLU B 1 332 ? -4.562 16.641 19.812 1 97.06 332 GLU B CA 1
ATOM 5382 C C . GLU B 1 332 ? -3.115 16.391 19.391 1 97.06 332 GLU B C 1
ATOM 5384 O O . GLU B 1 332 ? -2.729 15.258 19.109 1 97.06 332 GLU B O 1
ATOM 5389 N N . ALA B 1 333 ? -2.342 17.469 19.375 1 97.81 333 ALA B N 1
ATOM 5390 C CA . ALA B 1 333 ? -0.94 17.359 18.984 1 97.81 333 ALA B CA 1
ATOM 5391 C C . ALA B 1 333 ? -0.148 16.531 19.984 1 97.81 333 ALA B C 1
ATOM 5393 O O . ALA B 1 333 ? 0.699 15.719 19.594 1 97.81 333 ALA B O 1
ATOM 5394 N N . ALA B 1 334 ? -0.441 16.766 21.25 1 97.56 334 ALA B N 1
ATOM 5395 C CA . ALA B 1 334 ? 0.236 16 22.297 1 97.56 334 ALA B CA 1
ATOM 5396 C C . ALA B 1 334 ? -0.069 14.516 22.172 1 97.56 334 ALA B C 1
ATOM 5398 O O . ALA B 1 334 ? 0.821 13.68 22.344 1 97.56 334 ALA B O 1
ATOM 5399 N N . GLN B 1 335 ? -1.266 14.18 21.875 1 98.12 335 GLN B N 1
ATOM 5400 C CA . GLN B 1 335 ? -1.658 12.781 21.719 1 98.12 335 GLN B CA 1
ATOM 5401 C C . GLN B 1 335 ? -0.934 12.141 20.531 1 98.12 335 GLN B C 1
ATOM 5403 O O . GLN B 1 335 ? -0.444 11.016 20.641 1 98.12 335 GLN B O 1
ATOM 5408 N N . ASP B 1 336 ? -0.9 12.836 19.406 1 98.56 336 ASP B N 1
ATOM 5409 C CA . ASP B 1 336 ? -0.192 12.305 18.25 1 98.56 336 ASP B CA 1
ATOM 5410 C C . ASP B 1 336 ? 1.278 12.055 18.578 1 98.56 336 ASP B C 1
ATOM 5412 O O . ASP B 1 336 ? 1.832 11.016 18.188 1 98.56 336 ASP B O 1
ATOM 5416 N N . HIS B 1 337 ? 1.865 13.039 19.219 1 98.5 337 HIS B N 1
ATOM 5417 C CA . HIS B 1 337 ? 3.275 12.898 19.562 1 98.5 337 HIS B CA 1
ATOM 5418 C C . HIS B 1 337 ? 3.486 11.781 20.578 1 98.5 337 HIS B C 1
ATOM 5420 O O . HIS B 1 337 ? 4.453 11.023 20.484 1 98.5 337 HIS B O 1
ATOM 5426 N N . TYR B 1 338 ? 2.594 11.664 21.547 1 98.56 338 TYR B N 1
ATOM 5427 C CA . TYR B 1 338 ? 2.648 10.578 22.516 1 98.56 338 TYR B CA 1
ATOM 5428 C C . TYR B 1 338 ? 2.609 9.219 21.812 1 98.56 338 TYR B C 1
ATOM 5430 O O . TYR B 1 338 ? 3.451 8.359 22.078 1 98.56 338 TYR B O 1
ATOM 5438 N N . LEU B 1 339 ? 1.678 9.016 20.922 1 98.69 339 LEU B N 1
ATOM 5439 C CA . LEU B 1 339 ? 1.572 7.762 20.172 1 98.69 339 LEU B CA 1
ATOM 5440 C C . LEU B 1 339 ? 2.834 7.512 19.344 1 98.69 339 LEU B C 1
ATOM 5442 O O . LEU B 1 339 ? 3.281 6.367 19.234 1 98.69 339 LEU B O 1
ATOM 5446 N N . SER B 1 340 ? 3.363 8.586 18.797 1 98.69 340 SER B N 1
ATOM 5447 C CA . SER B 1 340 ? 4.613 8.477 18.047 1 98.69 340 SER B CA 1
ATOM 5448 C C . SER B 1 340 ? 5.746 7.98 18.938 1 98.69 340 SER B C 1
ATOM 5450 O O . SER B 1 340 ? 6.527 7.117 18.547 1 98.69 340 SER B O 1
ATOM 5452 N N . LEU B 1 341 ? 5.859 8.555 20.109 1 98.56 341 LEU B N 1
ATOM 5453 C CA . LEU B 1 341 ? 6.891 8.141 21.062 1 98.56 341 LEU B CA 1
ATOM 5454 C C . LEU B 1 341 ? 6.727 6.676 21.438 1 98.56 341 LEU B C 1
ATOM 5456 O O . LEU B 1 341 ? 7.711 5.934 21.516 1 98.56 341 LEU B O 1
ATOM 5460 N N . MET B 1 342 ? 5.52 6.266 21.672 1 98.69 342 MET B N 1
ATOM 5461 C CA . MET B 1 342 ? 5.242 4.871 22.016 1 98.69 342 MET B CA 1
ATOM 5462 C C . MET B 1 342 ? 5.562 3.949 20.844 1 98.69 342 MET B C 1
ATOM 5464 O O . MET B 1 342 ? 6.066 2.842 21.047 1 98.69 342 MET B O 1
ATOM 5468 N N . MET B 1 343 ? 5.266 4.363 19.656 1 98.5 343 MET B N 1
ATOM 5469 C CA . MET B 1 343 ? 5.625 3.613 18.453 1 98.5 343 MET B CA 1
ATOM 5470 C C . MET B 1 343 ? 7.133 3.402 18.391 1 98.5 343 MET B C 1
ATOM 5472 O O . MET B 1 343 ? 7.598 2.287 18.141 1 98.5 343 MET B O 1
ATOM 5476 N N . HIS B 1 344 ? 7.895 4.496 18.609 1 98.19 344 HIS B N 1
ATOM 5477 C CA . HIS B 1 344 ? 9.344 4.395 18.547 1 98.19 344 HIS B CA 1
ATOM 5478 C C . HIS B 1 344 ? 9.891 3.463 19.625 1 98.19 344 HIS B C 1
ATOM 5480 O O . HIS B 1 344 ? 10.859 2.738 19.391 1 98.19 344 HIS B O 1
ATOM 5486 N N . ARG B 1 345 ? 9.25 3.525 20.797 1 98.19 345 ARG B N 1
ATOM 5487 C CA . ARG B 1 345 ? 9.633 2.586 21.844 1 98.19 345 ARG B CA 1
ATOM 5488 C C . ARG B 1 345 ? 9.43 1.145 21.391 1 98.19 345 ARG B C 1
ATOM 5490 O O . ARG B 1 345 ? 10.305 0.296 21.594 1 98.19 345 ARG B O 1
ATOM 5497 N N . ALA B 1 346 ? 8.297 0.886 20.766 1 97.56 346 ALA B N 1
ATOM 5498 C CA . ALA B 1 346 ? 8.016 -0.455 20.266 1 97.56 346 ALA B CA 1
ATOM 5499 C C . ALA B 1 346 ? 9.039 -0.876 19.219 1 97.56 346 ALA B C 1
ATOM 5501 O O . ALA B 1 346 ? 9.523 -2.01 19.234 1 97.56 346 ALA B O 1
ATOM 5502 N N . LEU B 1 347 ? 9.391 0.007 18.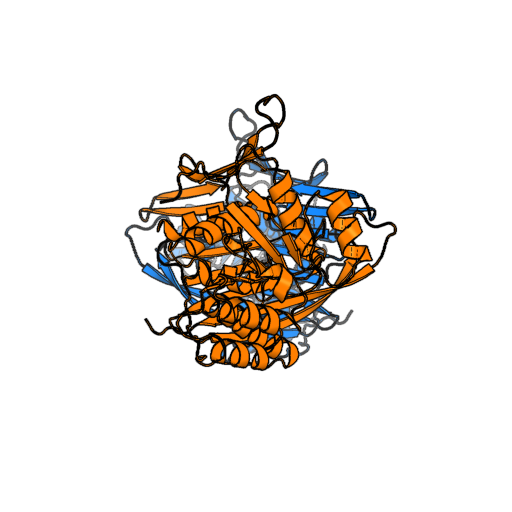312 1 97.25 347 LEU B N 1
ATOM 5503 C CA . LEU B 1 347 ? 10.336 -0.257 17.234 1 97.25 347 LEU B CA 1
ATOM 5504 C C . LEU B 1 347 ? 11.734 -0.521 17.766 1 97.25 347 LEU B C 1
ATOM 5506 O O . LEU B 1 347 ? 12.438 -1.409 17.281 1 97.25 347 LEU B O 1
ATOM 5510 N N . GLU B 1 348 ? 12.141 0.229 18.75 1 96.56 348 GLU B N 1
ATOM 5511 C CA . GLU B 1 348 ? 13.492 0.149 19.297 1 96.56 348 GLU B CA 1
ATOM 5512 C C . GLU B 1 348 ? 13.656 -1.091 20.172 1 96.56 348 GLU B C 1
ATOM 5514 O O . GLU B 1 348 ? 14.703 -1.75 20.125 1 96.56 348 GLU B O 1
ATOM 5519 N N . THR B 1 349 ? 12.617 -1.442 20.938 1 95.44 349 THR B N 1
ATOM 5520 C CA . THR B 1 349 ? 12.734 -2.529 21.906 1 95.44 349 THR B CA 1
ATOM 5521 C C . THR B 1 349 ? 12.312 -3.855 21.281 1 95.44 349 THR B C 1
ATOM 5523 O O . THR B 1 349 ? 12.68 -4.926 21.781 1 95.44 349 THR B O 1
ATOM 5526 N N . GLY B 1 350 ? 11.43 -3.781 20.281 1 91.69 350 GLY B N 1
ATOM 5527 C CA . GLY B 1 350 ? 10.852 -4.984 19.719 1 91.69 350 GLY B CA 1
ATOM 5528 C C . GLY B 1 350 ? 9.703 -5.539 20.531 1 91.69 350 GLY B C 1
ATOM 5529 O O . GLY B 1 350 ? 9.156 -6.594 20.203 1 91.69 350 GLY B O 1
ATOM 5530 N N . GLU B 1 351 ? 9.344 -4.836 21.547 1 94.12 351 GLU B N 1
ATOM 5531 C CA . GLU B 1 351 ? 8.266 -5.289 22.422 1 94.12 351 GLU B CA 1
ATOM 5532 C C . GLU B 1 351 ? 6.926 -4.695 22 1 94.12 351 GLU B C 1
ATOM 5534 O O . GLU B 1 351 ? 6.883 -3.709 21.266 1 94.12 351 GLU B O 1
ATOM 5539 N N . THR B 1 352 ? 5.914 -5.402 22.438 1 95.88 352 THR B N 1
ATOM 5540 C CA . THR B 1 352 ? 4.574 -4.836 22.328 1 95.88 352 THR B CA 1
ATOM 5541 C C . THR B 1 352 ? 4.355 -3.742 23.359 1 95.88 352 THR B C 1
ATOM 5543 O O . THR B 1 352 ? 4.605 -3.953 24.562 1 95.88 352 THR B O 1
ATOM 5546 N N . VAL B 1 353 ? 3.877 -2.551 22.922 1 98.12 353 VAL B N 1
ATOM 5547 C CA . VAL B 1 353 ? 3.693 -1.417 23.812 1 98.12 353 VAL B CA 1
ATOM 5548 C C . VAL B 1 353 ? 2.205 -1.104 23.953 1 98.12 353 VAL B C 1
ATOM 5550 O O . VAL B 1 353 ? 1.493 -0.987 22.953 1 98.12 353 VAL B O 1
ATOM 5553 N N . ARG B 1 354 ? 1.706 -0.974 25.141 1 98.38 354 ARG B N 1
ATOM 5554 C CA . ARG B 1 354 ? 0.345 -0.52 25.406 1 98.38 354 ARG B CA 1
ATOM 5555 C C . ARG B 1 354 ? 0.338 0.917 25.922 1 98.38 354 ARG B C 1
ATOM 5557 O O . ARG B 1 354 ? 1.084 1.256 26.828 1 98.38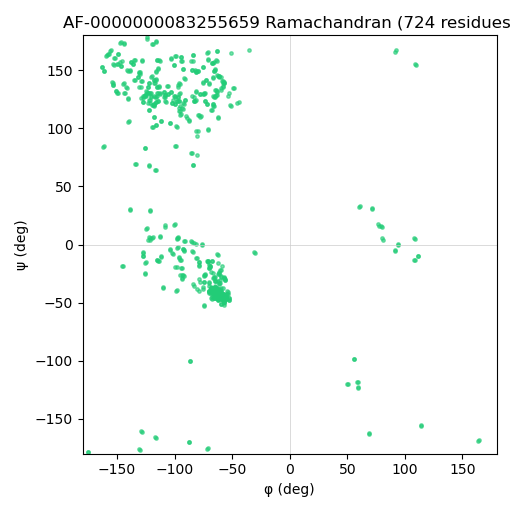 354 ARG B O 1
ATOM 5564 N N . THR B 1 355 ? -0.472 1.747 25.312 1 98.44 355 THR B N 1
ATOM 5565 C CA . THR B 1 355 ? -0.558 3.143 25.734 1 98.44 355 THR B CA 1
ATOM 5566 C C . THR B 1 355 ? -1.518 3.299 26.906 1 98.44 355 THR B C 1
ATOM 5568 O O . THR B 1 355 ? -2.268 2.375 27.234 1 98.44 355 THR B O 1
ATOM 5571 N N . GLU B 1 356 ? -1.427 4.395 27.562 1 97.5 356 GLU B N 1
ATOM 5572 C CA . GLU B 1 356 ? -2.312 4.754 28.672 1 97.5 356 GLU B CA 1
ATOM 5573 C C . GLU B 1 356 ? -2.908 6.145 28.469 1 97.5 356 GLU B C 1
ATOM 5575 O O . GLU B 1 356 ? -2.371 6.953 27.719 1 97.5 356 GLU B O 1
ATOM 5580 N N . ALA B 1 357 ? -4.004 6.359 29.141 1 96.81 357 ALA B N 1
ATOM 5581 C CA . ALA B 1 357 ? -4.656 7.66 29.031 1 96.81 357 ALA B CA 1
ATOM 5582 C C . ALA B 1 357 ? -3.766 8.773 29.578 1 96.81 357 ALA B C 1
ATOM 5584 O O . ALA B 1 357 ? -3.262 8.672 30.703 1 96.81 357 ALA B O 1
ATOM 5585 N N . MET B 1 358 ? -3.576 9.789 28.812 1 96.81 358 MET B N 1
ATOM 5586 C CA . MET B 1 358 ? -2.775 10.945 29.219 1 96.81 358 MET B CA 1
ATOM 5587 C C . MET B 1 358 ? -3.654 12.039 29.812 1 96.81 358 MET B C 1
ATOM 5589 O O . MET B 1 358 ? -4.867 12.062 29.578 1 96.81 358 MET B O 1
ATOM 5593 N N . PRO B 1 359 ? -3.113 12.953 30.547 1 94.94 359 PRO B N 1
ATOM 5594 C CA . PRO B 1 359 ? -3.906 13.992 31.203 1 94.94 359 PRO B CA 1
ATOM 5595 C C . PRO B 1 359 ? -4.641 14.891 30.203 1 94.94 359 PRO B C 1
ATOM 5597 O O . PRO B 1 359 ? -5.664 15.492 30.547 1 94.94 359 PRO B O 1
ATOM 5600 N N . TRP B 1 360 ? -4.16 15.008 29.016 1 95.12 360 TRP B N 1
ATOM 5601 C CA . TRP B 1 360 ? -4.805 15.883 28.047 1 95.12 360 TRP B CA 1
ATOM 5602 C C . TRP B 1 360 ? -5.957 15.164 27.344 1 95.12 360 TRP B C 1
ATOM 5604 O O . TRP B 1 360 ? -6.637 15.742 26.5 1 95.12 360 TRP B O 1
ATOM 5614 N N . ALA B 1 361 ? -6.094 13.852 27.625 1 92.25 361 ALA B N 1
ATOM 5615 C CA . ALA B 1 361 ? -7.164 13.094 26.984 1 92.25 361 ALA B CA 1
ATOM 5616 C C . ALA B 1 361 ? -8.531 13.633 27.375 1 92.25 361 ALA B C 1
ATOM 5618 O O . ALA B 1 361 ? -8.875 13.664 28.562 1 92.25 361 ALA B O 1
ATOM 5619 N N . ILE B 1 362 ? -9.211 14.273 26.438 1 78.5 362 ILE B N 1
ATOM 5620 C CA . ILE B 1 362 ? -10.531 14.844 26.703 1 78.5 362 ILE B CA 1
ATOM 5621 C C . ILE B 1 362 ? -11.586 13.734 26.641 1 78.5 362 ILE B C 1
ATOM 5623 O O . ILE B 1 362 ? -11.672 13 25.656 1 78.5 362 ILE B O 1
ATOM 5627 N N . ARG B 1 363 ? -11.945 13.227 27.734 1 62.72 363 ARG B N 1
ATOM 5628 C CA . ARG B 1 363 ? -12.984 12.203 27.75 1 62.72 363 ARG B CA 1
ATOM 5629 C C . ARG B 1 363 ? -14.344 12.805 27.422 1 62.72 363 ARG B C 1
ATOM 5631 O O . ARG B 1 363 ? -14.727 13.844 27.953 1 62.72 363 ARG B O 1
ATOM 5638 N N . GLU B 1 364 ? -14.75 12.617 25.969 1 50.41 364 GLU B N 1
ATOM 5639 C CA . GLU B 1 364 ? -16.141 13.023 25.75 1 50.41 364 GLU B CA 1
ATOM 5640 C C . GLU B 1 364 ? -17.062 12.391 26.781 1 50.41 364 GLU B C 1
ATOM 5642 O O . GLU B 1 364 ? -16.812 11.297 27.281 1 50.41 364 GLU B O 1
#

Sequence (728 aa):
MRSMTEKIKFGIVGGGWRAEFYLRIAAAMPERFEITRMLVRSEEKGAALTARWGVPTVRNMEAFVRGRDYAFAVVSVSRSVCPDYIAALTEAGVPVLSETPPAEGLDELLALHARLGPDARVQVAEQYVFQPMHAARLAVVRSGKLGEVSHAQVSSAHAYHGISLIRQLLGIGFEDAVIRGERFSAPLIGGPGRGGAPESETVADSVQDLAIFRFDGGRAAVFDFAKEQYFSWIRSNRLLVRGERGEIKDDEVRYLADYRTPLRMALTRVDTGHGGNLEGYCHTGVTLGAEWVYRNPFAPGRLSDDEIAIATVLARMGEYAEGGPSFYSFAEAAQDHYLSLMMHRALETGETVRTEAMPWAIREMRSMTEKIKFGIVGGGWRAEFYLRIAAAMPERFEITRMLVRSEEKGAALTARWGVPTVRNMEAFVRGRDYAFAVVSVSRSVCPDYIAALTEAGVPVLSETPPAEGLDELLALHARLGPDARVQVAEQYVFQPMHAARLAVVRSGKLGEVSHAQVSSAHAYHGISLIRQLLGIGFEDAVIRGERFSAPLIGGPGRGGAPESETVADSVQDLAIFRFDGGRAAVFDFAKEQYFSWIRSNRLLVRGERGEIKDDEVRYLADYRTPLRMALTRVDTGHGGNLEGYCHTGVTLGAEWVYRNPFAPGRLSDDEIAIATVLARMGEYAEGGPSFYSFAEAAQDHYLSLMMHRALETGETVRTEAMPWAIRE

Solvent-accessible surface area (backbone atoms only — not comparable to full-atom values): 38164 Å² total; per-residue (Å²): 126,82,56,98,74,60,57,43,36,26,30,33,37,36,77,46,78,72,35,46,56,56,51,51,50,25,68,66,34,60,72,50,28,42,63,70,37,29,33,29,74,47,66,67,60,26,52,52,47,25,70,74,70,69,32,51,57,34,65,43,66,66,66,58,55,54,87,63,83,49,58,33,34,35,39,38,59,59,40,86,54,33,44,59,54,53,50,54,37,40,74,70,70,39,31,34,39,28,42,69,58,58,33,72,46,69,70,51,41,53,52,43,53,68,66,46,54,95,80,53,53,49,35,38,56,72,34,66,63,48,19,58,70,48,30,26,50,47,41,47,54,71,68,46,58,21,42,68,48,44,37,36,36,40,20,75,43,63,60,35,57,27,43,44,47,47,28,64,66,53,67,53,80,68,65,39,35,40,28,38,34,47,70,45,65,43,62,28,53,48,44,36,56,98,86,38,74,50,92,61,81,42,75,42,75,42,54,33,43,36,34,40,39,41,33,63,91,63,36,37,38,34,44,41,40,38,78,58,44,83,47,32,80,39,46,77,70,46,38,38,37,37,23,28,34,9,20,36,52,67,50,36,39,23,25,45,84,43,68,82,40,72,45,78,42,48,58,41,79,40,63,43,40,56,89,87,43,81,82,44,59,24,53,50,31,29,27,49,73,93,39,76,51,31,68,47,88,55,55,74,42,76,53,54,55,66,51,47,6,46,49,48,48,53,53,48,47,50,42,29,59,75,70,44,66,85,88,38,35,52,48,59,51,50,50,24,43,48,54,31,53,48,44,50,50,9,38,75,69,62,40,80,35,72,58,72,84,52,93,62,51,72,77,130,126,82,54,99,73,61,57,42,34,26,31,33,37,35,77,47,77,71,36,48,54,57,53,50,50,26,68,66,35,60,71,50,27,43,64,69,35,30,33,28,76,47,65,67,61,27,50,52,46,23,69,73,70,71,32,52,58,34,62,43,66,66,65,58,56,54,86,64,82,49,58,32,34,35,42,38,57,58,40,86,55,32,44,59,54,54,51,53,37,40,75,71,70,39,30,33,38,29,41,70,57,58,33,73,47,68,70,51,41,53,52,44,52,70,68,48,54,95,80,53,53,47,34,40,56,73,34,67,62,48,18,58,69,49,31,25,52,46,41,47,54,72,67,45,58,22,41,68,49,42,37,37,35,41,22,74,42,64,60,37,57,28,42,44,48,48,28,64,66,52,68,52,80,69,64,41,35,41,30,38,35,47,69,44,66,42,64,27,54,48,44,36,55,98,87,37,73,48,92,63,81,44,74,44,75,42,55,33,43,36,33,41,40,42,32,64,91,63,36,35,35,36,45,40,40,40,78,59,43,82,44,32,79,38,45,75,68,45,39,38,38,36,23,26,35,8,21,36,51,66,50,37,37,22,25,44,82,44,70,83,39,72,44,79,42,48,59,40,78,42,64,43,39,56,89,87,41,82,83,43,59,23,53,48,33,30,26,49,74,95,40,75,52,31,70,46,88,55,55,73,41,77,52,54,55,66,51,47,7,44,48,49,48,52,52,48,46,49,42,29,57,75,69,45,64,85,89,40,36,52,47,56,50,49,49,23,42,48,52,31,53,48,43,51,49,7,40,74,70,62,39,79,35,72,56,70,85,53,91,63,50,73,77,128

Radius of gyration: 30.17 Å; Cα contacts (8 Å, |Δi|>4): 1543; chains: 2; bounding box: 56×96×68 Å

Secondary structure (DSSP, 8-state):
---TTS-EEEEEE--SHHHHHHHHHHHH-TTTEEEEEEE-S-HHHHHHHHHHH---EESSHHHHHTT--SSEEEE-S-TTTHHHHHHHHHHTT--EEEPSSSSSSHHHHHHHHHHS-TT--EEE---GGGSHHHHHHHHHHHHTTT-SEEEEEEESS-HHHHHHHHHHHHT--S--EEEEEEEEEEEEE---BTTBS-SS--EEEEEEEEEEEEETTS-EEEEEEEGGGGT-SSPPPEEEEEETTEEEETTEEEEEEETTEEEEEEEEEEEESSTT--S-SEEEEEEETTEEEEE-TTTTS---HHHHHHHHHHHHHHHHHTT---SSBHHHHHHHHHHHHHHHHHHHH-S-EE----TT----/---TTS-EEEEEE--SHHHHHHHHHHHH-TTTEEEEEEE-S-HHHHHHHHHHH---EESSHHHHHTT--SSEEEE-S-TTTHHHHHHHHHHTT--EEEPSSSSSSHHHHHHHHHHS-TT--EEE---GGGSHHHHHHHHHHHHTTT-SEEEEEEESS-HHHHHHHHHHHHT--S--EEEEEEEEEEEEE---BTTBS-SS--EEEEEEEEEEEEETTS-EEEEEEEGGGGT-SSPPPEEEEEETTEEEETTEEEEEEETTEEEEEEEEEEEESSTT--S-SEEEEEEETTEEEEE-TTTTS---HHHHHHHHHHHHHHHHHTT---SSBHHHHHHHHHHHHHHHHHHHH-S-EE----TT----